Protein AF-0000000084444119 (afdb_homodimer)

Radius of gyration: 28.01 Å; Cα contacts (8 Å, |Δi|>4): 918; chains: 2; bounding box: 77×83×64 Å

Foldseek 3Di:
DPDPQDVPVPPPPPCPVDPVVVVVVVVVVVVVVVLLVQLQVLLQLAAWEWEAAPQKIWIWGQPVPPGTDTDDIDRLQDDLLVLLVVLLCLLVVVVVCLVVVNDDLVVLVVSLVVLVVVLVVLVVDDPQLSVLSNQSSVLSNVLSVVCNPDPDNVPPVVSNVVSSVVSCVRNVVSNVSSVVVSLVSSLVSVVVVVVCCCVVVVDDLVNYAYEYEDADVCPVCNPSQVNVQCVQCVDVVCVPPDCELPRYDYDHDDPVCSVVDDCRVPPPSRVVSSSSSQLVVCCVPPVGSCCVVDDVCVVVPPVVVCVVDPDDPPPDPPPPPDD/DPDDADVPVPPPPPCPVDPVVVVVVVVVVVVVVVLLVQLQVLLQLAAWEWEAAPQKIWIWGQPVPPGTDTDDIDGLQDDLLVLLVVLLCLLVVVVVCLVVVNDDLVVLVVSLVVLVVVLVVLVVDDPQLSVLSNQSSVLSNVLSVQCNPDPDNVPPVVSNVVSSVVSCVRNVVSNVSSVVVSLVSSLVSVVVVVVCCCVVVVDDLVNYAYEYEDADVCQVCNPVQVNVQCVQCVDVVCVPPDCELPRYDYDHDDPVCSVVDDCRVPPPSRVVSSSSSQLVVCCVPPVGSCCVVDDVCVVVPPVVVCVVDPPDPPPDPPPPPDD

Solvent-accessible surface area (backbone atoms only — not comparable to full-atom values): 34559 Å² total; per-residue (Å²): 96,68,80,60,69,34,76,55,74,76,63,75,62,70,72,58,80,45,69,39,54,53,37,42,48,55,52,45,53,48,32,54,53,32,45,52,52,19,10,59,52,44,41,72,73,43,46,35,39,38,39,37,48,91,49,25,41,32,36,29,38,47,60,84,78,81,42,71,41,76,76,46,77,44,78,34,63,46,67,67,36,52,51,44,30,41,61,60,38,52,66,53,34,57,53,21,24,55,70,46,64,60,62,42,70,65,55,45,48,52,51,46,53,49,48,52,54,34,61,73,34,43,78,77,46,58,77,92,51,30,64,39,53,49,48,45,53,50,50,48,48,50,48,47,53,57,54,63,68,44,88,50,77,86,73,38,59,67,60,51,50,51,51,49,50,53,44,43,67,70,33,45,65,40,42,52,50,46,41,42,51,31,45,48,50,38,51,50,40,45,47,54,54,52,51,48,48,37,63,75,66,62,62,51,70,92,26,33,37,36,42,34,52,42,34,72,33,33,57,50,52,27,48,72,56,55,46,54,52,47,63,48,48,52,36,74,91,32,62,86,46,74,45,75,77,68,38,37,37,81,44,45,36,54,31,74,54,60,71,69,58,52,56,63,63,52,47,45,63,41,46,45,11,42,53,47,30,42,26,54,50,20,31,66,71,69,70,32,44,62,50,47,60,20,24,72,52,28,82,52,35,61,63,53,42,43,68,76,56,53,73,62,74,68,73,69,75,73,76,75,75,81,122,95,67,81,61,67,34,73,54,74,77,62,76,64,69,71,60,80,45,67,39,56,53,38,42,46,56,52,44,52,49,29,54,54,30,45,54,51,19,10,59,52,45,40,71,72,42,45,36,38,38,38,36,48,91,49,24,41,32,37,29,37,47,61,85,80,81,40,70,42,79,77,46,76,45,79,34,61,44,67,66,36,52,51,43,33,41,60,61,39,50,67,54,34,57,51,20,24,54,70,46,66,59,62,42,69,66,56,46,50,51,51,46,52,47,49,52,54,33,62,72,35,44,78,79,46,58,78,91,52,31,63,42,54,49,48,44,53,52,49,49,46,52,48,46,54,57,54,62,67,43,89,50,74,86,73,40,58,67,61,51,50,50,51,49,51,52,44,44,66,70,32,46,65,39,44,52,49,44,42,42,52,31,46,49,51,38,52,50,42,44,48,52,54,51,50,48,48,38,63,76,66,62,61,53,70,91,27,33,37,37,42,34,50,42,36,70,34,35,58,49,51,27,49,71,56,54,46,53,53,46,62,48,47,50,36,74,90,34,62,85,48,74,44,75,78,66,38,39,37,81,45,45,36,54,30,75,55,59,70,69,58,51,57,62,63,53,47,45,62,40,45,46,11,43,53,46,30,41,25,52,50,20,32,66,72,70,69,34,44,65,50,48,58,20,23,72,51,28,82,51,35,61,67,52,42,45,68,76,56,55,73,63,71,68,74,69,75,75,75,75,73,82,122

Organism: Legionella spiritensis (NCBI:txid452)

Nearest PDB structures (foldseek):
  4nqi-assembly1_A  TM=1.966E-01  e=1.474E+00  Dictyostelium discoideum
  3zx6-assembly1_B  TM=2.375E-01  e=6.321E+00  Archaeoglobus fulgidus DSM 4304
  4nqi-assembly1_A  TM=1.965E-01  e=9.024E-01  Dictyostelium discoideum
  3zx6-assembly1_B  TM=2.376E-01  e=7.831E+00  Archaeoglobus fulgidus DSM 4304
  3ja6-assembly1_I  TM=1.643E-01  e=5.751E+00  Escherichia coli

Secondary structure (DSSP, 8-state):
----SS------------HHHHHHHHHHHHHHHHHHHHHHHTTTT--EEEEEETTEEEEEEE-SSS-EEEEEEEE-S-HHHHHHHHHHHHHHHHHHHHHTT---HHHHHHHHHHHHHHHHHGGGS-HHHHHHHHHHHHHHHHHHHHHHT-S-TTT-HHHHHHHHHHHHHHHHHHHHHHHHHHHHHHHHHHHHHHHHHHHHHT--GGGEEEEEEE-SGGGTT-HHHHHHHHHHHTSGGGTTS--BTTTEEEEE--HHHHHT--IIIIIIIIIIHHHHHHHHHHHHHHS-TTGGGS-TTGGGHHHHHHHHS--------------/----SS------------HHHHHHHHHHHHHHHHHHHHHHHTTTT--EEEEEETTEEEEEEE-SSS-EEEEEEEE-S-HHHHHHHHHHHHHHHHHHHHHTT---HHHHHHHHHHHHHHHHHGGGS-HHHHHHHHHHHHHHHHHHHHHHT-S-TTT-HHHHHHHHHHHHHHHHHHHHHHHHHHHHHHHHHHHHHHHHHHHHHT--GGGEEEEEEE-SGGGTT-HHHHHHHHHHHTSGGGTTS--BTTTEEEEE--HHHHHT--IIIIIIIIIIHHHHHHHHHHHHHHS-TTGGGS-TTGGGHHHHHHHHS--------------

Structure (mmCIF, N/CA/C/O backbone):
data_AF-0000000084444119-model_v1
#
loop_
_entity.id
_entity.type
_entity.pdbx_description
1 polymer 'Uncharacterized protein'
#
loop_
_atom_site.group_PDB
_atom_site.id
_atom_site.type_symbol
_atom_site.label_atom_id
_atom_site.label_alt_id
_atom_site.label_comp_id
_atom_site.label_asym_id
_atom_site.label_entity_id
_atom_site.label_seq_id
_atom_site.pdbx_PDB_ins_code
_atom_site.Cartn_x
_atom_site.Cartn_y
_atom_site.Cartn_z
_atom_site.occupancy
_atom_site.B_iso_or_equiv
_atom_site.auth_seq_id
_atom_site.auth_comp_id
_atom_site.auth_asym_id
_atom_site.auth_atom_id
_atom_site.pdbx_PDB_model_num
ATOM 1 N N . MET A 1 1 ? 7.691 -16.875 -6.797 1 28.58 1 MET A N 1
ATOM 2 C CA . MET A 1 1 ? 7.977 -15.766 -7.695 1 28.58 1 MET A CA 1
ATOM 3 C C . MET A 1 1 ? 6.754 -15.414 -8.531 1 28.58 1 MET A C 1
ATOM 5 O O . MET A 1 1 ? 6.664 -15.805 -9.703 1 28.58 1 MET A O 1
ATOM 9 N N . LEU A 1 2 ? 5.648 -15.68 -8.023 1 35.25 2 LEU A N 1
ATOM 10 C CA . LEU A 1 2 ? 4.445 -15.484 -8.82 1 35.25 2 LEU A CA 1
ATOM 11 C C . LEU A 1 2 ? 4.352 -14.047 -9.32 1 35.25 2 LEU A C 1
ATOM 13 O O . LEU A 1 2 ? 4.961 -13.141 -8.742 1 35.25 2 LEU A O 1
ATOM 17 N N . PRO A 1 3 ? 3.734 -13.961 -10.555 1 33.75 3 PRO A N 1
ATOM 18 C CA . PRO A 1 3 ? 3.699 -12.672 -11.242 1 33.75 3 PRO A CA 1
ATOM 19 C C . PRO A 1 3 ? 3.268 -11.523 -10.328 1 33.75 3 PRO A C 1
ATOM 21 O O . PRO A 1 3 ? 2.359 -11.695 -9.508 1 33.75 3 PRO A O 1
ATOM 24 N N . ASN A 1 4 ? 4.125 -10.898 -9.852 1 33.78 4 ASN A N 1
ATOM 25 C CA . ASN A 1 4 ? 3.783 -9.547 -9.414 1 33.78 4 ASN A CA 1
ATOM 26 C C . ASN A 1 4 ? 2.715 -8.93 -10.305 1 33.78 4 ASN A C 1
ATOM 28 O O . ASN A 1 4 ? 2.693 -9.172 -11.516 1 33.78 4 ASN A O 1
ATOM 32 N N . GLY A 1 5 ? 1.645 -8.656 -9.883 1 34.12 5 GLY A N 1
ATOM 33 C CA . GLY A 1 5 ? 0.514 -8.109 -10.617 1 34.12 5 GLY A CA 1
ATOM 34 C C . GLY A 1 5 ? 0.922 -7.367 -11.875 1 34.12 5 GLY A C 1
ATOM 35 O O . GLY A 1 5 ? 0.07 -6.973 -12.672 1 34.12 5 GLY A O 1
ATOM 36 N N . GLY A 1 6 ? 1.711 -6.41 -11.758 1 33.69 6 GLY A N 1
ATOM 37 C CA . GLY A 1 6 ? 1.729 -5.582 -12.953 1 33.69 6 GLY A CA 1
ATOM 38 C C . GLY A 1 6 ? 2.291 -6.297 -14.164 1 33.69 6 GLY A C 1
ATOM 39 O O . GLY A 1 6 ? 3.281 -7.023 -14.055 1 33.69 6 GLY A O 1
ATOM 40 N N . ILE A 1 7 ? 1.44 -6.812 -15.023 1 34.47 7 ILE A N 1
ATOM 41 C CA . ILE A 1 7 ? 1.854 -7.109 -16.391 1 34.47 7 ILE A CA 1
ATOM 42 C C . ILE A 1 7 ? 2.969 -6.152 -16.812 1 34.47 7 ILE A C 1
ATOM 44 O O . ILE A 1 7 ? 2.705 -5 -17.172 1 34.47 7 ILE A O 1
ATOM 48 N N . PHE A 1 8 ? 3.916 -5.961 -16.031 1 34.19 8 PHE A N 1
ATOM 49 C CA . PHE A 1 8 ? 5.012 -5.227 -16.656 1 34.19 8 PHE A CA 1
ATOM 50 C C . PHE A 1 8 ? 5.355 -5.824 -18.016 1 34.19 8 PHE A C 1
ATOM 52 O O . PHE A 1 8 ? 5.535 -7.035 -18.141 1 34.19 8 PHE A O 1
ATOM 59 N N . SER A 1 9 ? 4.773 -5.262 -18.984 1 33.09 9 SER A N 1
ATOM 60 C CA . SER A 1 9 ? 5.402 -5.535 -20.266 1 33.09 9 SER A CA 1
ATOM 61 C C . SER A 1 9 ? 6.906 -5.723 -20.125 1 33.09 9 SER A C 1
ATOM 63 O O . SER A 1 9 ? 7.602 -4.84 -19.609 1 33.09 9 SER A O 1
ATOM 65 N N . GLU A 1 10 ? 7.312 -6.801 -19.672 1 35.69 10 GLU A N 1
ATOM 66 C CA . GLU A 1 10 ? 8.711 -7.125 -19.953 1 35.69 10 GLU A CA 1
ATOM 67 C C . GLU A 1 10 ? 9.164 -6.496 -21.266 1 35.69 10 GLU A C 1
ATOM 69 O O . GLU A 1 10 ? 9.023 -7.105 -22.328 1 35.69 10 GLU A O 1
ATOM 74 N N . ALA A 1 11 ? 8.836 -5.293 -21.562 1 32.94 11 ALA A N 1
ATOM 75 C CA . ALA A 1 11 ? 9.391 -4.719 -22.781 1 32.94 11 ALA A CA 1
ATOM 76 C C . ALA A 1 11 ? 10.812 -5.223 -23.031 1 32.94 11 ALA A C 1
ATOM 78 O O . ALA A 1 11 ? 11.109 -5.73 -24.109 1 32.94 11 ALA A O 1
ATOM 79 N N . GLN A 1 12 ? 11.727 -4.238 -22.469 1 35 12 GLN A N 1
ATOM 80 C CA . GLN A 1 12 ? 13.016 -4.133 -23.125 1 35 12 GLN A CA 1
ATOM 81 C C . GLN A 1 12 ? 13.938 -5.277 -22.719 1 35 12 GLN A C 1
ATOM 83 O O . GLN A 1 12 ? 14.984 -5.059 -22.109 1 35 12 GLN A O 1
ATOM 88 N N . HIS A 1 13 ? 13.422 -6.176 -21.875 1 36.34 13 HIS A N 1
ATOM 89 C CA . HIS A 1 13 ? 14.609 -7.02 -21.781 1 36.34 13 HIS A CA 1
ATOM 90 C C . HIS A 1 13 ? 15.234 -7.258 -23.141 1 36.34 13 HIS A C 1
ATOM 92 O O . HIS A 1 13 ? 14.539 -7.664 -24.078 1 36.34 13 HIS A O 1
ATOM 98 N N . GLU A 1 14 ? 16.219 -6.543 -23.297 1 38.03 14 GLU A N 1
ATOM 99 C CA . GLU A 1 14 ? 17.109 -6.945 -24.375 1 38.03 14 GLU A CA 1
ATOM 100 C C . GLU A 1 14 ? 17.047 -8.453 -24.609 1 38.03 14 GLU A C 1
ATOM 102 O O . GLU A 1 14 ? 17.109 -9.234 -23.656 1 38.03 14 GLU A O 1
ATOM 107 N N . LYS A 1 15 ? 16.469 -8.906 -25.625 1 44.38 15 LYS A N 1
ATOM 108 C CA . LYS A 1 15 ? 16.469 -10.211 -26.297 1 44.38 15 LYS A CA 1
ATOM 109 C C . LYS A 1 15 ? 17.719 -11 -25.953 1 44.38 15 LYS A C 1
ATOM 111 O O . LYS A 1 15 ? 18.781 -10.773 -26.531 1 44.38 15 LYS A O 1
ATOM 116 N N . SER A 1 16 ? 17.844 -10.969 -24.516 1 50.06 16 SER A N 1
ATOM 117 C CA . SER A 1 16 ? 18.938 -11.938 -24.531 1 50.06 16 SER A CA 1
ATOM 118 C C . SER A 1 16 ? 18.625 -13.109 -25.438 1 50.06 16 SER A C 1
ATOM 120 O O . SER A 1 16 ? 17.516 -13.641 -25.422 1 50.06 16 SER A O 1
ATOM 122 N N . THR A 1 17 ? 19.125 -13.148 -26.438 1 61.44 17 THR A N 1
ATOM 123 C CA . THR A 1 17 ? 19.203 -13.922 -27.672 1 61.44 17 THR A CA 1
ATOM 124 C C . THR A 1 17 ? 19.375 -15.406 -27.375 1 61.44 17 THR A C 1
ATOM 126 O O . THR A 1 17 ? 19.516 -16.219 -28.281 1 61.44 17 THR A O 1
ATOM 129 N N . SER A 1 18 ? 19.141 -15.742 -25.906 1 80 18 SER A N 1
ATOM 130 C CA . SER A 1 18 ? 19.391 -17.172 -25.797 1 80 18 SER A CA 1
ATOM 131 C C . SER A 1 18 ? 18.125 -17.984 -26.078 1 80 18 SER A C 1
ATOM 133 O O . SER A 1 18 ? 17.016 -17.469 -25.938 1 80 18 SER A O 1
ATOM 135 N N . VAL A 1 19 ? 18.328 -19.109 -26.484 1 85.69 19 VAL A N 1
ATOM 136 C CA . VAL A 1 19 ? 17.266 -20.047 -26.828 1 85.69 19 VAL A CA 1
ATOM 137 C C . VAL A 1 19 ? 16.391 -20.297 -25.594 1 85.69 19 VAL A C 1
ATOM 139 O O . VAL A 1 19 ? 15.156 -20.344 -25.703 1 85.69 19 VAL A O 1
ATOM 142 N N . LEU A 1 20 ? 16.938 -20.359 -24.484 1 88.19 20 LEU A N 1
ATOM 143 C CA . LEU A 1 20 ? 16.172 -20.594 -23.266 1 88.19 20 LEU A CA 1
ATOM 144 C C . LEU A 1 20 ? 15.273 -19.422 -22.938 1 88.19 20 LEU A C 1
ATOM 146 O O . LEU A 1 20 ? 14.086 -19.594 -22.656 1 88.19 20 LEU A O 1
ATOM 150 N N . SER A 1 21 ? 15.836 -18.219 -23 1 88.44 21 SER A N 1
ATOM 151 C CA . SER A 1 21 ? 15.055 -17.031 -22.703 1 88.44 21 SER A CA 1
ATOM 152 C C . SER A 1 21 ? 13.859 -16.891 -23.625 1 88.44 21 SER A C 1
ATOM 154 O O . SER A 1 21 ? 12.758 -16.547 -23.188 1 88.44 21 SER A O 1
ATOM 156 N N . SER A 1 22 ? 14.078 -17.234 -24.828 1 88.5 22 SER A N 1
ATOM 157 C CA . SER A 1 22 ? 12.977 -17.156 -25.797 1 88.5 22 SER A CA 1
ATOM 158 C C . SER A 1 22 ? 11.906 -18.203 -25.484 1 88.5 22 SER A C 1
ATOM 160 O O . SER A 1 22 ? 10.711 -17.906 -25.578 1 88.5 22 SER A O 1
ATOM 162 N N . SER A 1 23 ? 12.359 -19.391 -25.172 1 91.12 23 SER A N 1
ATOM 163 C CA . SER A 1 23 ? 11.414 -20.453 -24.844 1 91.12 23 SER A CA 1
ATOM 164 C C . SER A 1 23 ? 10.625 -20.125 -23.578 1 91.12 23 SER A C 1
ATOM 166 O O . SER A 1 23 ? 9.414 -20.344 -23.531 1 91.12 23 SER A O 1
ATOM 168 N N . LEU A 1 24 ? 11.305 -19.547 -22.688 1 91.88 24 LEU A N 1
ATOM 169 C CA . LEU A 1 24 ? 10.648 -19.219 -21.422 1 91.88 24 LEU A CA 1
ATOM 170 C C . LEU A 1 24 ? 9.758 -17.984 -21.594 1 91.88 24 LEU A C 1
ATOM 172 O O . LEU A 1 24 ? 8.766 -17.844 -20.859 1 91.88 24 LEU A O 1
ATOM 176 N N . PHE A 1 25 ? 10.102 -17.125 -22.5 1 88.06 25 PHE A N 1
ATOM 177 C CA . PHE A 1 25 ? 9.234 -15.992 -22.797 1 88.06 25 PHE A CA 1
ATOM 178 C C . PHE A 1 25 ? 7.863 -16.469 -23.266 1 88.06 25 PHE A C 1
ATOM 180 O O . PHE A 1 25 ? 6.84 -15.938 -22.828 1 88.06 25 PHE A O 1
ATOM 187 N N . SER A 1 26 ? 7.883 -17.453 -24.094 1 90.5 26 SER A N 1
ATOM 188 C CA . SER A 1 26 ? 6.633 -18.016 -24.609 1 90.5 26 SER A CA 1
ATOM 189 C C . SER A 1 26 ? 5.801 -18.609 -23.469 1 90.5 26 SER A C 1
ATOM 191 O O . SER A 1 26 ? 4.582 -18.453 -23.438 1 90.5 26 SER A O 1
ATOM 193 N N . VAL A 1 27 ? 6.406 -19.266 -22.594 1 91.94 27 VAL A N 1
ATOM 194 C CA . VAL A 1 27 ? 5.738 -19.891 -21.453 1 91.94 27 VAL A CA 1
ATOM 195 C C . VAL A 1 27 ? 5.18 -18.797 -20.547 1 91.94 27 VAL A C 1
ATOM 197 O O . VAL A 1 27 ? 4.043 -18.891 -20.078 1 91.94 27 VAL A O 1
ATOM 200 N N . ASN A 1 28 ? 5.93 -17.781 -20.344 1 89.56 28 ASN A N 1
ATOM 201 C CA . ASN A 1 28 ? 5.492 -16.688 -19.484 1 89.56 28 ASN A CA 1
ATOM 202 C C . ASN A 1 28 ? 4.305 -15.945 -20.078 1 89.56 28 ASN A C 1
ATOM 204 O O . ASN A 1 28 ? 3.396 -15.531 -19.359 1 89.56 28 ASN A O 1
ATOM 208 N N . ASP A 1 29 ? 4.379 -15.789 -21.359 1 90.69 29 ASP A N 1
ATOM 209 C CA . ASP A 1 29 ? 3.252 -15.164 -22.031 1 90.69 29 ASP A CA 1
ATOM 210 C C . ASP A 1 29 ? 1.975 -15.977 -21.844 1 90.69 29 ASP A C 1
ATOM 212 O O . ASP A 1 29 ? 0.902 -15.414 -21.625 1 90.69 29 ASP A O 1
ATOM 216 N N . GLN A 1 30 ? 2.088 -17.219 -21.984 1 90.88 30 GLN A N 1
ATOM 217 C CA . GLN A 1 30 ? 0.953 -18.109 -21.75 1 90.88 30 GLN A CA 1
ATOM 218 C C . GLN A 1 30 ? 0.466 -18.016 -20.312 1 90.88 30 GLN A C 1
ATOM 220 O O . GLN A 1 30 ? -0.74 -18.016 -20.062 1 90.88 30 GLN A O 1
ATOM 225 N N . PHE A 1 31 ? 1.348 -17.984 -19.422 1 91.5 31 PHE A N 1
ATOM 226 C CA . PHE A 1 31 ? 1.008 -17.828 -18.016 1 91.5 31 PHE A CA 1
ATOM 227 C C . PHE A 1 31 ? 0.151 -16.578 -17.797 1 91.5 31 PHE A C 1
ATOM 229 O O . PHE A 1 31 ? -0.91 -16.656 -17.172 1 91.5 31 PHE A O 1
ATOM 236 N N . LEU A 1 32 ? 0.629 -15.508 -18.297 1 90.06 32 LEU A N 1
ATOM 237 C CA . LEU A 1 32 ? -0.067 -14.242 -18.109 1 90.06 32 LEU A CA 1
ATOM 238 C C . LEU A 1 32 ? -1.478 -14.305 -18.688 1 90.06 32 LEU A C 1
ATOM 240 O O . LEU A 1 32 ? -2.432 -13.852 -18.047 1 90.06 32 LEU A O 1
ATOM 244 N N . LYS A 1 33 ? -1.598 -14.883 -19.797 1 90.31 33 LYS A N 1
ATOM 245 C CA . LYS A 1 33 ? -2.898 -15.008 -20.453 1 90.31 33 LYS A CA 1
ATOM 246 C C . LYS A 1 33 ? -3.832 -15.906 -19.656 1 90.31 33 LYS A C 1
ATOM 248 O O . LYS A 1 33 ? -4.988 -15.562 -19.406 1 90.31 33 LYS A O 1
ATOM 253 N N . GLU A 1 34 ? -3.346 -17.031 -19.266 1 91.12 34 GLU A N 1
ATOM 254 C CA . GLU A 1 34 ? -4.148 -17.984 -18.5 1 91.12 34 GLU A CA 1
ATOM 255 C C . GLU A 1 34 ? -4.539 -17.406 -17.141 1 91.12 34 GLU A C 1
ATOM 257 O O . GLU A 1 34 ? -5.66 -17.625 -16.672 1 91.12 34 GLU A O 1
ATOM 262 N N . HIS A 1 35 ? -3.576 -16.75 -16.578 1 92 35 HIS A N 1
ATOM 263 C CA . HIS A 1 35 ? -3.834 -16.188 -15.258 1 92 35 HIS A CA 1
ATOM 264 C C . HIS A 1 35 ? -4.91 -15.109 -15.312 1 92 35 HIS A C 1
ATOM 266 O O . HIS A 1 35 ? -5.766 -15.031 -14.43 1 92 35 HIS A O 1
ATOM 272 N N . GLN A 1 36 ? -4.859 -14.328 -16.297 1 89.94 36 GLN A N 1
ATOM 273 C CA . GLN A 1 36 ? -5.883 -13.305 -16.5 1 89.94 36 GLN A CA 1
ATOM 274 C C . GLN A 1 36 ? -7.258 -13.938 -16.688 1 89.94 36 GLN A C 1
ATOM 276 O O . GLN A 1 36 ? -8.242 -13.484 -16.094 1 89.94 36 GLN A O 1
ATOM 281 N N . SER A 1 37 ? -7.309 -14.93 -17.469 1 91.06 37 SER A N 1
ATOM 282 C CA . SER A 1 37 ? -8.57 -15.617 -17.719 1 91.06 37 SER A CA 1
ATOM 283 C C . SER A 1 37 ? -9.109 -16.266 -16.438 1 91.06 37 SER A C 1
ATOM 285 O O . SER A 1 37 ? -10.297 -16.156 -16.125 1 91.06 37 SER A O 1
ATOM 287 N N . ALA A 1 38 ? -8.266 -16.875 -15.758 1 93.19 38 ALA A N 1
ATOM 288 C CA . ALA A 1 38 ? -8.648 -17.516 -14.5 1 93.19 38 ALA A CA 1
ATOM 289 C C . ALA A 1 38 ? -9.109 -16.484 -13.477 1 93.19 38 ALA A C 1
ATOM 291 O O . ALA A 1 38 ? -10.023 -16.75 -12.688 1 93.19 38 ALA A O 1
ATOM 292 N N . SER A 1 39 ? -8.469 -15.352 -13.477 1 93.19 39 SER A N 1
ATOM 293 C CA . SER A 1 39 ? -8.82 -14.297 -12.539 1 93.19 39 SER A CA 1
ATOM 294 C C . SER A 1 39 ? -10.258 -13.82 -12.75 1 93.19 39 SER A C 1
ATOM 296 O O . SER A 1 39 ? -10.969 -13.555 -11.781 1 93.19 39 SER A O 1
ATOM 298 N N . ALA A 1 40 ? -10.633 -13.75 -13.938 1 88.88 40 ALA A N 1
ATOM 299 C CA . ALA A 1 40 ? -12 -13.336 -14.227 1 88.88 40 ALA A CA 1
ATOM 300 C C . ALA A 1 40 ? -13.008 -14.336 -13.664 1 88.88 40 ALA A C 1
ATOM 302 O O . ALA A 1 40 ? -14.047 -13.945 -13.125 1 88.88 40 ALA A O 1
ATOM 303 N N . THR A 1 41 ? -12.688 -15.586 -13.664 1 90.69 41 THR A N 1
ATOM 304 C CA . THR A 1 41 ? -13.578 -16.641 -13.188 1 90.69 41 THR A CA 1
ATOM 305 C C . THR A 1 41 ? -13.602 -16.688 -11.664 1 90.69 41 THR A C 1
ATOM 307 O O . THR A 1 41 ? -14.586 -17.125 -11.062 1 90.69 41 THR A O 1
ATOM 310 N N . ALA A 1 42 ? -12.539 -16.156 -11.125 1 93 42 ALA A N 1
ATOM 311 C CA . ALA A 1 42 ? -12.383 -16.234 -9.672 1 93 42 ALA A CA 1
ATOM 312 C C . ALA A 1 42 ? -13.375 -15.305 -8.969 1 93 42 ALA A C 1
ATOM 314 O O . ALA A 1 42 ? -13.602 -15.43 -7.762 1 93 42 ALA A O 1
ATOM 315 N N . LEU A 1 43 ? -14.047 -14.414 -9.672 1 94.5 43 LEU A N 1
ATOM 316 C CA . LEU A 1 43 ? -15.008 -13.477 -9.109 1 94.5 43 LEU A CA 1
ATOM 317 C C . LEU A 1 43 ? -16.391 -14.117 -8.992 1 94.5 43 LEU A C 1
ATOM 319 O O . LEU A 1 43 ? -17.297 -13.547 -8.367 1 94.5 43 LEU A O 1
ATOM 323 N N . GLN A 1 44 ? -16.594 -15.297 -9.539 1 91.12 44 GLN A N 1
ATOM 324 C CA . GLN A 1 44 ? -17.906 -15.906 -9.633 1 91.12 44 GLN A CA 1
ATOM 325 C C . GLN A 1 44 ? -18.531 -16.109 -8.258 1 91.12 44 GLN A C 1
ATOM 327 O O . GLN A 1 44 ? -19.734 -15.984 -8.086 1 91.12 44 GLN A O 1
ATOM 332 N N . GLY A 1 45 ? -17.766 -16.328 -7.262 1 91.06 45 GLY A N 1
ATOM 333 C CA . GLY A 1 45 ? -18.297 -16.547 -5.926 1 91.06 45 GLY A CA 1
ATOM 334 C C . GLY A 1 45 ? -18.516 -15.258 -5.148 1 91.06 45 GLY A C 1
ATOM 335 O O . GLY A 1 45 ? -19.016 -15.281 -4.023 1 91.06 45 GLY A O 1
ATOM 336 N N . ILE A 1 46 ? -18.219 -14.133 -5.734 1 96.88 46 ILE A N 1
ATOM 337 C CA . ILE A 1 46 ? -18.375 -12.828 -5.102 1 96.88 46 ILE A CA 1
ATOM 338 C C . ILE A 1 46 ? -19.625 -12.133 -5.656 1 96.88 46 ILE A C 1
ATOM 340 O O . ILE A 1 46 ? -19.688 -11.836 -6.855 1 96.88 46 ILE A O 1
ATOM 344 N N . MET A 1 47 ? -20.531 -11.828 -4.797 1 97.75 47 MET A N 1
ATOM 345 C CA . MET A 1 47 ? -21.812 -11.289 -5.246 1 97.75 47 MET A CA 1
ATOM 346 C C . MET A 1 47 ? -21.844 -9.773 -5.094 1 97.75 47 MET A C 1
ATOM 348 O O . MET A 1 47 ? -22.516 -9.086 -5.867 1 97.75 47 MET A O 1
ATOM 352 N N . THR A 1 48 ? -21.156 -9.289 -4.102 1 98.5 48 THR A N 1
ATOM 353 C CA . THR A 1 48 ? -21.156 -7.852 -3.859 1 98.5 48 THR A CA 1
ATOM 354 C C . THR A 1 48 ? -19.766 -7.359 -3.51 1 98.5 48 THR A C 1
ATOM 356 O O . THR A 1 48 ? -18.938 -8.117 -2.986 1 98.5 48 THR A O 1
ATOM 359 N N . VAL A 1 49 ? -19.484 -6.152 -3.832 1 98.88 49 VAL A N 1
ATOM 360 C CA . VAL A 1 49 ? -18.25 -5.457 -3.469 1 98.88 49 VAL A CA 1
ATOM 361 C C . VAL A 1 49 ? -18.578 -4.051 -2.975 1 98.88 49 VAL A C 1
ATOM 363 O O . VAL A 1 49 ? -19.281 -3.295 -3.65 1 98.88 49 VAL A O 1
ATOM 366 N N . MET A 1 50 ? -18.156 -3.705 -1.781 1 98.88 50 MET A N 1
ATOM 367 C CA . MET A 1 50 ? -18.203 -2.33 -1.288 1 98.88 50 MET A CA 1
ATOM 368 C C . MET A 1 50 ? -16.875 -1.627 -1.508 1 98.88 50 MET A C 1
ATOM 370 O O . MET A 1 50 ? -15.812 -2.166 -1.168 1 98.88 50 MET A O 1
ATOM 374 N N . VAL A 1 51 ? -16.938 -0.463 -2.086 1 98.88 51 VAL A N 1
ATOM 375 C CA . VAL A 1 51 ? -15.703 0.27 -2.367 1 98.88 51 VAL A CA 1
ATOM 376 C C . VAL A 1 51 ? -15.758 1.64 -1.694 1 98.88 51 VAL A C 1
ATOM 378 O O . VAL A 1 51 ? -16.672 2.426 -1.939 1 98.88 51 VAL A O 1
ATOM 381 N N . PHE A 1 52 ? -14.836 1.877 -0.809 1 98.75 52 PHE A N 1
ATOM 382 C CA . PHE A 1 52 ? -14.664 3.195 -0.21 1 98.75 52 PHE A CA 1
ATOM 383 C C . PHE A 1 52 ? -13.555 3.965 -0.907 1 98.75 52 PHE A C 1
ATOM 385 O O . PHE A 1 52 ? -12.391 3.541 -0.892 1 98.75 52 PHE A O 1
ATOM 392 N N . HIS A 1 53 ? -13.867 5.035 -1.447 1 96.88 53 HIS A N 1
ATOM 393 C CA . HIS A 1 53 ? -12.945 5.848 -2.24 1 96.88 53 HIS A CA 1
ATOM 394 C C . HIS A 1 53 ? -13.297 7.328 -2.15 1 96.88 53 HIS A C 1
ATOM 396 O O . HIS A 1 53 ? -14.422 7.719 -2.467 1 96.88 53 HIS A O 1
ATOM 402 N N . GLY A 1 54 ? -12.398 8.125 -1.662 1 92.12 54 GLY A N 1
ATOM 403 C CA . GLY A 1 54 ? -12.555 9.57 -1.668 1 92.12 54 GLY A CA 1
ATOM 404 C C . GLY A 1 54 ? -13.68 10.047 -0.763 1 92.12 54 GLY A C 1
ATOM 405 O O . GLY A 1 54 ? -14.43 10.961 -1.122 1 92.12 54 GLY A O 1
ATOM 406 N N . GLY A 1 55 ? -13.945 9.344 0.243 1 95.81 55 GLY A N 1
ATOM 407 C CA . GLY A 1 55 ? -14.992 9.758 1.165 1 95.81 55 GLY A CA 1
ATOM 408 C C . GLY A 1 55 ? -16.359 9.234 0.788 1 95.81 55 GLY A C 1
ATOM 409 O O . GLY A 1 55 ? -17.359 9.562 1.433 1 95.81 55 GLY A O 1
ATOM 410 N N . ASN A 1 56 ? -16.359 8.438 -0.226 1 97.56 56 ASN A N 1
ATOM 411 C CA . ASN A 1 56 ? -17.625 7.867 -0.701 1 97.56 56 ASN A CA 1
ATOM 412 C C . ASN A 1 56 ? -17.609 6.344 -0.624 1 97.56 56 ASN A C 1
ATOM 414 O O . ASN A 1 56 ? -16.547 5.723 -0.724 1 97.56 56 ASN A O 1
ATOM 418 N N . LEU A 1 57 ? -18.797 5.793 -0.416 1 98.62 57 LEU A N 1
ATOM 419 C CA . LEU A 1 57 ? -19 4.348 -0.441 1 98.62 57 LEU A CA 1
ATOM 420 C C . LEU A 1 57 ? -19.906 3.943 -1.598 1 98.62 57 LEU A C 1
ATOM 422 O O . LEU A 1 57 ? -20.938 4.57 -1.826 1 98.62 57 LEU A O 1
ATOM 426 N N . SER A 1 58 ? -19.484 3 -2.375 1 98.75 58 SER A N 1
ATOM 427 C CA . SER A 1 58 ? -20.312 2.443 -3.438 1 98.75 58 SER A CA 1
ATOM 428 C C . SER A 1 58 ? -20.531 0.946 -3.242 1 98.75 58 SER A C 1
ATOM 430 O O . SER A 1 58 ? -19.656 0.249 -2.721 1 98.75 58 SER A O 1
ATOM 432 N N . LEU A 1 59 ? -21.672 0.508 -3.629 1 98.81 59 LEU A N 1
ATOM 433 C CA . LEU A 1 59 ? -22.016 -0.906 -3.623 1 98.81 59 LEU A CA 1
ATOM 434 C C . LEU A 1 59 ? -22.109 -1.45 -5.047 1 98.81 59 LEU A C 1
ATOM 436 O O . LEU A 1 59 ? -22.844 -0.91 -5.879 1 98.81 59 LEU A O 1
ATOM 440 N N . TRP A 1 60 ? -21.391 -2.445 -5.301 1 98.69 60 TRP A N 1
ATOM 441 C CA . TRP A 1 60 ? -21.359 -3.102 -6.605 1 98.69 60 TRP A CA 1
ATOM 442 C C . TRP A 1 60 ? -21.938 -4.512 -6.516 1 98.69 60 TRP A C 1
ATOM 444 O O . TRP A 1 60 ? -21.578 -5.273 -5.609 1 98.69 60 TRP A O 1
ATOM 454 N N . VAL A 1 61 ? -22.812 -4.855 -7.41 1 98.12 61 VAL A N 1
ATOM 455 C CA . VAL A 1 61 ? -23.484 -6.148 -7.402 1 98.12 61 VAL A CA 1
ATOM 456 C C . VAL A 1 61 ? -23.141 -6.926 -8.672 1 98.12 61 VAL A C 1
ATOM 458 O O . VAL A 1 61 ? -23.094 -6.352 -9.766 1 98.12 61 VAL A O 1
ATOM 461 N N . ASN A 1 62 ? -22.797 -8.188 -8.484 1 96.69 62 ASN A N 1
ATOM 462 C CA . ASN A 1 62 ? -22.453 -9.07 -9.602 1 96.69 62 ASN A CA 1
ATOM 463 C C . ASN A 1 62 ? -23.703 -9.539 -10.344 1 96.69 62 ASN A C 1
ATOM 465 O O . ASN A 1 62 ? -24.484 -10.312 -9.805 1 96.69 62 ASN A O 1
ATOM 469 N N . ASP A 1 63 ? -23.969 -9.109 -11.555 1 89.75 63 ASP A N 1
ATOM 470 C CA . ASP A 1 63 ? -25.078 -9.547 -12.391 1 89.75 63 ASP A CA 1
ATOM 471 C C . ASP A 1 63 ? -24.75 -10.836 -13.133 1 89.75 63 ASP A C 1
ATOM 473 O O . ASP A 1 63 ? -25.578 -11.352 -13.891 1 89.75 63 ASP A O 1
ATOM 477 N N . LYS A 1 64 ? -23.828 -11.664 -12.906 1 82.44 64 LYS A N 1
ATOM 478 C CA . LYS A 1 64 ? -23.359 -12.938 -13.453 1 82.44 64 LYS A CA 1
ATOM 479 C C . LYS A 1 64 ? -23.188 -12.852 -14.969 1 82.44 64 LYS A C 1
ATOM 481 O O . LYS A 1 64 ? -22.266 -13.438 -15.523 1 82.44 64 LYS A O 1
ATOM 486 N N . LYS A 1 65 ? -24.031 -12.062 -15.672 1 84.38 65 LYS A N 1
ATOM 487 C CA . LYS A 1 65 ? -23.969 -11.969 -17.125 1 84.38 65 LYS A CA 1
ATOM 488 C C . LYS A 1 65 ? -23.094 -10.789 -17.562 1 84.38 65 LYS A C 1
ATOM 490 O O . LYS A 1 65 ? -22.25 -10.93 -18.438 1 84.38 65 LYS A O 1
ATOM 495 N N . THR A 1 66 ? -23.266 -9.641 -16.953 1 87 66 THR A N 1
ATOM 496 C CA . THR A 1 66 ? -22.641 -8.406 -17.406 1 87 66 THR A CA 1
ATOM 497 C C . THR A 1 66 ? -21.531 -7.973 -16.453 1 87 66 THR A C 1
ATOM 499 O O . THR A 1 66 ? -20.859 -6.965 -16.688 1 87 66 THR A O 1
ATOM 502 N N . GLY A 1 67 ? -21.312 -8.719 -15.438 1 92.75 67 GLY A N 1
ATOM 503 C CA . GLY A 1 67 ? -20.297 -8.352 -14.469 1 92.75 67 GLY A CA 1
ATOM 504 C C . GLY A 1 67 ? -20.812 -7.438 -13.375 1 92.75 67 GLY A C 1
ATOM 505 O O . GLY A 1 67 ? -22.031 -7.34 -13.164 1 92.75 67 GLY A O 1
ATOM 506 N N . PHE A 1 68 ? -19.969 -6.789 -12.695 1 97.38 68 PHE A N 1
ATOM 507 C CA . PHE A 1 68 ? -20.344 -5.961 -11.555 1 97.38 68 PHE A CA 1
ATOM 508 C C . PHE A 1 68 ? -20.938 -4.637 -12.023 1 97.38 68 PHE A C 1
ATOM 510 O O . PHE A 1 68 ? -20.422 -4.012 -12.945 1 97.38 68 PHE A O 1
ATOM 517 N N . GLN A 1 69 ? -22.016 -4.246 -11.406 1 97.44 69 GLN A N 1
ATOM 518 C CA . GLN A 1 69 ? -22.656 -2.961 -11.656 1 97.44 69 GLN A CA 1
ATOM 519 C C . GLN A 1 69 ? -22.859 -2.189 -10.359 1 97.44 69 GLN A C 1
ATOM 521 O O . GLN A 1 69 ? -23.188 -2.777 -9.32 1 97.44 69 GLN A O 1
ATOM 526 N N . GLN A 1 70 ? -22.688 -0.937 -10.445 1 97.75 70 GLN A N 1
ATOM 527 C CA . GLN A 1 70 ? -22.922 -0.103 -9.273 1 97.75 70 GLN A CA 1
ATOM 528 C C . GLN A 1 70 ? -24.406 0.002 -8.953 1 97.75 70 GLN A C 1
ATOM 530 O O . GLN A 1 70 ? -25.203 0.406 -9.805 1 97.75 70 GLN A O 1
ATOM 535 N N . ARG A 1 71 ? -24.734 -0.327 -7.762 1 98 71 ARG A N 1
ATOM 536 C CA . ARG A 1 71 ? -26.125 -0.304 -7.324 1 98 71 ARG A CA 1
ATOM 537 C C . ARG A 1 71 ? -26.406 0.913 -6.449 1 98 71 ARG A C 1
ATOM 539 O O . ARG A 1 71 ? -27.484 1.505 -6.527 1 98 71 ARG A O 1
ATOM 546 N N . GLU A 1 72 ? -25.438 1.229 -5.582 1 98.25 72 GLU A N 1
ATOM 547 C CA . GLU A 1 72 ? -25.562 2.355 -4.66 1 98.25 72 GLU A CA 1
ATOM 548 C C . GLU A 1 72 ? -24.297 3.201 -4.641 1 98.25 72 GLU A C 1
ATOM 550 O O . GLU A 1 72 ? -23.219 2.713 -4.973 1 98.25 72 GLU A O 1
ATOM 555 N N . TYR A 1 73 ? -24.516 4.418 -4.324 1 98.19 73 TYR A N 1
ATOM 556 C CA . TYR A 1 73 ? -23.438 5.383 -4.113 1 98.19 73 TYR A CA 1
ATOM 557 C C . TYR A 1 73 ? -23.828 6.414 -3.062 1 98.19 73 TYR A C 1
ATOM 559 O O . TYR A 1 73 ? -24.844 7.098 -3.205 1 98.19 73 TYR A O 1
ATOM 567 N N . GLN A 1 74 ? -23.062 6.461 -2.006 1 98.12 74 GLN A N 1
ATOM 568 C CA . GLN A 1 74 ? -23.375 7.379 -0.915 1 98.12 74 GLN A CA 1
ATOM 569 C C . GLN A 1 74 ? -22.125 8.117 -0.442 1 98.12 74 GLN A C 1
ATOM 571 O O . GLN A 1 74 ? -21.062 7.512 -0.289 1 98.12 74 GLN A O 1
ATOM 576 N N . THR A 1 75 ? -22.281 9.375 -0.221 1 97.25 75 THR A N 1
ATOM 577 C CA . THR A 1 75 ? -21.234 10.156 0.418 1 97.25 75 THR A CA 1
ATOM 578 C C . THR A 1 75 ? -21.188 9.883 1.92 1 97.25 75 THR A C 1
ATOM 580 O O . THR A 1 75 ? -22.219 9.992 2.602 1 97.25 75 THR A O 1
ATOM 583 N N . ILE A 1 76 ? -20.031 9.492 2.377 1 97.44 76 ILE A N 1
ATOM 584 C CA . ILE A 1 76 ? -19.859 9.195 3.795 1 97.44 76 ILE A CA 1
ATOM 585 C C . ILE A 1 76 ? -19.281 10.414 4.512 1 97.44 76 ILE A C 1
ATOM 587 O O . ILE A 1 76 ? -19.812 10.844 5.539 1 97.44 76 ILE A O 1
ATOM 591 N N . SER A 1 77 ? -18.219 10.93 3.93 1 94.19 77 SER A N 1
ATOM 592 C CA . SER A 1 77 ? -17.594 12.117 4.512 1 94.19 77 SER A CA 1
ATOM 593 C C . SER A 1 77 ? -18.453 13.359 4.277 1 94.19 77 SER A C 1
ATOM 595 O O . SER A 1 77 ? -18.344 14 3.234 1 94.19 77 SER A O 1
ATOM 597 N N . GLY A 1 78 ? -19.281 13.719 5.211 1 89.81 78 GLY A N 1
ATOM 598 C CA . GLY A 1 78 ? -20.234 14.812 5.066 1 89.81 78 GLY A CA 1
ATOM 599 C C . GLY A 1 78 ? -19.641 16.172 5.402 1 89.81 78 GLY A C 1
ATOM 600 O O . GLY A 1 78 ? -18.438 16.281 5.691 1 89.81 78 GLY A O 1
ATOM 601 N N . ASP A 1 79 ? -20.422 17.125 5.441 1 89.25 79 ASP A N 1
ATOM 602 C CA . ASP A 1 79 ? -20.031 18.531 5.609 1 89.25 79 ASP A CA 1
ATOM 603 C C . ASP A 1 79 ? -19.375 18.75 6.973 1 89.25 79 ASP A C 1
ATOM 605 O O . ASP A 1 79 ? -18.312 19.375 7.066 1 89.25 79 ASP A O 1
ATOM 609 N N . GLU A 1 80 ? -20.016 18.219 7.918 1 90.94 80 GLU A N 1
ATOM 610 C CA . GLU A 1 80 ? -19.484 18.438 9.258 1 90.94 80 GLU A CA 1
ATOM 611 C C . GLU A 1 80 ? -18.078 17.844 9.398 1 90.94 80 GLU A C 1
ATOM 613 O O . GLU A 1 80 ? -17.203 18.469 10.008 1 90.94 80 GLU A O 1
ATOM 618 N N . TYR A 1 81 ? -17.906 16.641 8.906 1 93 81 TYR A N 1
ATOM 619 C CA . TYR A 1 81 ? -16.578 16.031 8.914 1 93 81 TYR A CA 1
ATOM 620 C C . TYR A 1 81 ? -15.562 16.938 8.242 1 93 81 TYR A C 1
ATOM 622 O O . TYR A 1 81 ? -14.484 17.188 8.789 1 93 81 TYR A O 1
ATOM 630 N N . HIS A 1 82 ? -15.875 17.484 7.113 1 92.38 82 HIS A N 1
ATOM 631 C CA . HIS A 1 82 ? -14.961 18.328 6.355 1 92.38 82 HIS A CA 1
ATOM 632 C C . HIS A 1 82 ? -14.719 19.656 7.07 1 92.38 82 HIS A C 1
ATOM 634 O O . HIS A 1 82 ? -13.609 20.203 7.008 1 92.38 82 HIS A O 1
ATOM 640 N N . GLN A 1 83 ? -15.742 20.141 7.672 1 93.69 83 GLN A N 1
ATOM 641 C CA . GLN A 1 83 ? -15.594 21.375 8.414 1 93.69 83 GLN A CA 1
ATOM 642 C C . GLN A 1 83 ? -14.617 21.219 9.578 1 93.69 83 GLN A C 1
ATOM 644 O O . GLN A 1 83 ? -13.695 22.016 9.742 1 93.69 83 GLN A O 1
ATOM 649 N N . LEU A 1 84 ? -14.766 20.188 10.312 1 95.06 84 LEU A N 1
ATOM 650 C CA . LEU A 1 84 ? -13.883 19.938 11.445 1 95.06 84 LEU A CA 1
ATOM 651 C C . LEU A 1 84 ? -12.453 19.688 10.977 1 95.06 84 LEU A C 1
ATOM 653 O O . LEU A 1 84 ? -11.5 20.203 11.562 1 95.06 84 LEU A O 1
ATOM 657 N N . LYS A 1 85 ? -12.336 18.938 9.945 1 92.94 85 LYS A N 1
ATOM 658 C CA . LYS A 1 85 ? -11.031 18.672 9.344 1 92.94 85 LYS A CA 1
ATOM 659 C C . LYS A 1 85 ? -10.344 19.953 8.922 1 92.94 85 LYS A C 1
ATOM 661 O O . LYS A 1 85 ? -9.156 20.156 9.188 1 92.94 85 LYS A O 1
ATOM 666 N N . SER A 1 86 ? -11.062 20.812 8.297 1 93.44 86 SER A N 1
ATOM 667 C CA . SER A 1 86 ? -10.516 22.062 7.797 1 93.44 86 SER A CA 1
ATOM 668 C C . SER A 1 86 ? -10.047 22.953 8.938 1 93.44 86 SER A C 1
ATOM 670 O O . SER A 1 86 ? -9 23.594 8.844 1 93.44 86 SER A O 1
ATOM 672 N N . VAL A 1 87 ? -10.82 22.984 9.969 1 95.62 87 VAL A N 1
ATOM 673 C CA . VAL A 1 87 ? -10.43 23.766 11.141 1 95.62 87 VAL A CA 1
ATOM 674 C C . VAL A 1 87 ? -9.125 23.219 11.719 1 95.62 87 VAL A C 1
ATOM 676 O O . VAL A 1 87 ? -8.211 23.984 12.039 1 95.62 87 VAL A O 1
ATOM 679 N N . CYS A 1 88 ? -9.008 21.938 11.742 1 94.19 88 CYS A N 1
ATOM 680 C CA . CYS A 1 88 ? -7.824 21.297 12.297 1 94.19 88 CYS A CA 1
ATOM 681 C C . CYS A 1 88 ? -6.609 21.531 11.406 1 94.19 88 CYS A C 1
ATOM 683 O O . CYS A 1 88 ? -5.473 21.359 11.852 1 94.19 88 CYS A O 1
ATOM 685 N N . HIS A 1 89 ? -6.773 21.891 10.156 1 93.75 89 HIS A N 1
ATOM 686 C CA . HIS A 1 89 ? -5.684 22.109 9.219 1 93.75 89 HIS A CA 1
ATOM 687 C C . HIS A 1 89 ? -5.098 23.5 9.367 1 93.75 89 HIS A C 1
ATOM 689 O O . HIS A 1 89 ? -4.004 23.781 8.867 1 93.75 89 HIS A O 1
ATOM 695 N N . ILE A 1 90 ? -5.766 24.391 10.039 1 95.38 90 ILE A N 1
ATOM 696 C CA . ILE A 1 90 ? -5.395 25.797 10.109 1 95.38 90 ILE A CA 1
ATOM 697 C C . ILE A 1 90 ? -3.988 25.938 10.68 1 95.38 90 ILE A C 1
ATOM 699 O O . ILE A 1 90 ? -3.139 26.625 10.102 1 95.38 90 ILE A O 1
ATOM 703 N N . PRO A 1 91 ? -3.668 25.234 11.75 1 95 91 PRO A N 1
ATOM 704 C CA . PRO A 1 91 ? -2.322 25.391 12.305 1 95 91 PRO A CA 1
ATOM 705 C C . PRO A 1 91 ? -1.226 24.953 11.336 1 95 91 PRO A C 1
ATOM 707 O O . PRO A 1 91 ? -0.127 25.516 11.352 1 95 91 PRO A O 1
ATOM 710 N N . VAL A 1 92 ? -1.499 23.984 10.492 1 94.44 92 VAL A N 1
ATOM 711 C CA . VAL A 1 92 ? -0.508 23.453 9.562 1 94.44 92 VAL A CA 1
ATOM 712 C C . VAL A 1 92 ? -0.18 24.5 8.508 1 94.44 92 VAL A C 1
ATOM 714 O O . VAL A 1 92 ? 0.953 24.578 8.023 1 94.44 92 VAL A O 1
ATOM 717 N N . ILE A 1 93 ? -1.131 25.344 8.172 1 94.56 93 ILE A N 1
ATOM 718 C CA . ILE A 1 93 ? -0.919 26.406 7.191 1 94.56 93 ILE A CA 1
ATOM 719 C C . ILE A 1 93 ? 0.214 27.312 7.656 1 94.56 93 ILE A C 1
ATOM 721 O O . ILE A 1 93 ? 1.123 27.625 6.887 1 94.56 93 ILE A O 1
ATOM 725 N N . LEU A 1 94 ? 0.159 27.719 8.938 1 92 94 LEU A N 1
ATOM 726 C CA . LEU A 1 94 ? 1.162 28.609 9.5 1 92 94 LEU A CA 1
ATOM 727 C C . LEU A 1 94 ? 2.537 27.953 9.508 1 92 94 LEU A C 1
ATOM 729 O O . LEU A 1 94 ? 3.527 28.562 9.109 1 92 94 LEU A O 1
ATOM 733 N N . LEU A 1 95 ? 2.547 26.75 9.93 1 91.56 95 LEU A N 1
ATOM 734 C CA . LEU A 1 95 ? 3.809 26.016 9.93 1 91.56 95 LEU A CA 1
ATOM 735 C C . LEU A 1 95 ? 4.383 25.922 8.516 1 91.56 95 LEU A C 1
ATOM 737 O O . LEU A 1 95 ? 5.582 26.141 8.32 1 91.56 95 LEU A O 1
ATOM 741 N N . ASP A 1 96 ? 3.541 25.609 7.586 1 93.5 96 ASP A N 1
ATOM 742 C CA . ASP A 1 96 ? 3.969 25.453 6.199 1 93.5 96 ASP A CA 1
ATOM 743 C C . ASP A 1 96 ? 4.512 26.75 5.637 1 93.5 96 ASP A C 1
ATOM 745 O O . ASP A 1 96 ? 5.5 26.766 4.895 1 93.5 96 ASP A O 1
ATOM 749 N N . GLN A 1 97 ? 3.906 27.844 6.02 1 91.81 97 GLN A N 1
ATOM 750 C CA . GLN A 1 97 ? 4.379 29.141 5.562 1 91.81 97 GLN A CA 1
ATOM 751 C C . GLN A 1 97 ? 5.762 29.453 6.125 1 91.81 97 GLN A C 1
ATOM 753 O O . GLN A 1 97 ? 6.613 30 5.422 1 91.81 97 GLN A O 1
ATOM 758 N N . ILE A 1 98 ? 5.957 29.094 7.316 1 89.38 98 ILE A N 1
ATOM 759 C CA . ILE A 1 98 ? 7.234 29.344 7.977 1 89.38 98 ILE A CA 1
ATOM 760 C C . ILE A 1 98 ? 8.312 28.453 7.363 1 89.38 98 ILE A C 1
ATOM 762 O O . ILE A 1 98 ? 9.391 28.938 7.004 1 89.38 98 ILE A O 1
ATOM 766 N N . LYS A 1 99 ? 7.98 27.219 7.184 1 86.56 99 LYS A N 1
ATOM 767 C CA . LYS A 1 99 ? 8.953 26.25 6.707 1 86.56 99 LYS A CA 1
ATOM 768 C C . LYS A 1 99 ? 9.328 26.5 5.25 1 86.56 99 LYS A C 1
ATOM 770 O O . LYS A 1 99 ? 10.461 26.25 4.836 1 86.56 99 LYS A O 1
ATOM 775 N N . SER A 1 100 ? 8.383 27.016 4.5 1 89.31 100 SER A N 1
ATOM 776 C CA . SER A 1 100 ? 8.641 27.281 3.088 1 89.31 100 SER A CA 1
ATOM 777 C C . SER A 1 100 ? 9.305 28.641 2.893 1 89.31 100 SER A C 1
ATOM 779 O O . SER A 1 100 ? 9.672 29 1.774 1 89.31 100 SER A O 1
ATOM 781 N N . GLY A 1 101 ? 9.453 29.375 4 1 86.62 101 GLY A N 1
ATOM 782 C CA . GLY A 1 101 ? 10.031 30.719 3.904 1 86.62 101 GLY A CA 1
ATOM 783 C C . GLY A 1 101 ? 9.094 31.734 3.283 1 86.62 101 GLY A C 1
ATOM 784 O O . GLY A 1 101 ? 9.523 32.812 2.85 1 86.62 101 GLY A O 1
ATOM 785 N N . ARG A 1 102 ? 7.875 31.406 3.201 1 87.88 102 ARG A N 1
ATOM 786 C CA . ARG A 1 102 ? 6.902 32.25 2.539 1 87.88 102 ARG A CA 1
ATOM 787 C C . ARG A 1 102 ? 6.184 33.156 3.547 1 87.88 102 ARG A C 1
ATOM 789 O O . ARG A 1 102 ? 5.328 33.969 3.174 1 87.88 102 ARG A O 1
ATOM 796 N N . ILE A 1 103 ? 6.543 33 4.766 1 90.81 103 ILE A N 1
ATOM 797 C CA . ILE A 1 103 ? 5.906 33.812 5.797 1 90.81 103 ILE A CA 1
ATOM 798 C C . ILE A 1 103 ? 6.23 35.281 5.574 1 90.81 103 ILE A C 1
ATOM 800 O O . ILE A 1 103 ? 7.391 35.656 5.352 1 90.81 103 ILE A O 1
ATOM 804 N N . SER A 1 104 ? 5.207 36.094 5.492 1 91.62 104 SER A N 1
ATOM 805 C CA . SER A 1 104 ? 5.309 37.531 5.344 1 91.62 104 SER A CA 1
ATOM 806 C C . SER A 1 104 ? 4.121 38.25 5.984 1 91.62 104 SER A C 1
ATOM 808 O O . SER A 1 104 ? 3.139 37.594 6.367 1 91.62 104 SER A O 1
ATOM 810 N N . ARG A 1 105 ? 4.27 39.531 6.082 1 92.44 105 ARG A N 1
ATOM 811 C CA . ARG A 1 105 ? 3.156 40.312 6.617 1 92.44 105 ARG A CA 1
ATOM 812 C C . ARG A 1 105 ? 1.918 40.156 5.738 1 92.44 105 ARG A C 1
ATOM 814 O O . ARG A 1 105 ? 0.793 40.125 6.242 1 92.44 105 ARG A O 1
ATOM 821 N N . GLU A 1 106 ? 2.146 40.062 4.48 1 93.5 106 GLU A N 1
ATOM 822 C CA . GLU A 1 106 ? 1.05 39.938 3.521 1 93.5 106 GLU A CA 1
ATOM 823 C C . GLU A 1 106 ? 0.327 38.625 3.664 1 93.5 106 GLU A C 1
ATOM 825 O O . GLU A 1 106 ? -0.904 38.562 3.715 1 93.5 106 GLU A O 1
ATOM 830 N N . THR A 1 107 ? 1.11 37.531 3.691 1 93.31 107 THR A N 1
ATOM 831 C CA . THR A 1 107 ? 0.511 36.219 3.797 1 93.31 107 THR A CA 1
ATOM 832 C C . THR A 1 107 ? -0.198 36.031 5.141 1 93.31 107 THR A C 1
ATOM 834 O O . THR A 1 107 ? -1.251 35.406 5.215 1 93.31 107 THR A O 1
ATOM 837 N N . LEU A 1 108 ? 0.369 36.594 6.18 1 95.19 108 LEU A N 1
ATOM 838 C CA . LEU A 1 108 ? -0.238 36.562 7.504 1 95.19 108 LEU A CA 1
ATOM 839 C C . LEU A 1 108 ? -1.54 37.344 7.543 1 95.19 108 LEU A C 1
ATOM 841 O O . LEU A 1 108 ? -2.531 36.875 8.117 1 95.19 108 LEU A O 1
ATOM 845 N N . ALA A 1 109 ? -1.508 38.469 6.906 1 95.38 109 ALA A N 1
ATOM 846 C CA . ALA A 1 109 ? -2.715 39.281 6.848 1 95.38 109 ALA A CA 1
ATOM 847 C C . ALA A 1 109 ? -3.822 38.594 6.074 1 95.38 109 ALA A C 1
ATOM 849 O O . ALA A 1 109 ? -4.992 38.656 6.461 1 95.38 109 ALA A O 1
ATOM 850 N N . ASP A 1 110 ? -3.426 38 5.031 1 96 110 ASP A N 1
ATOM 851 C CA . ASP A 1 110 ? -4.383 37.25 4.219 1 96 110 ASP A CA 1
ATOM 852 C C . ASP A 1 110 ? -5.02 36.125 5.023 1 96 110 ASP A C 1
ATOM 854 O O . ASP A 1 110 ? -6.242 35.969 5.023 1 96 110 ASP A O 1
ATOM 858 N N . LEU A 1 111 ? -4.215 35.344 5.715 1 96.06 111 LEU A N 1
ATOM 859 C CA . LEU A 1 111 ? -4.73 34.25 6.547 1 96.06 111 LEU A CA 1
ATOM 860 C C . LEU A 1 111 ? -5.602 34.812 7.676 1 96.06 111 LEU A C 1
ATOM 862 O O . LEU A 1 111 ? -6.652 34.25 7.98 1 96.06 111 LEU A O 1
ATOM 866 N N . GLY A 1 112 ? -5.164 35.875 8.25 1 96.75 112 GLY A N 1
ATOM 867 C CA . GLY A 1 112 ? -5.945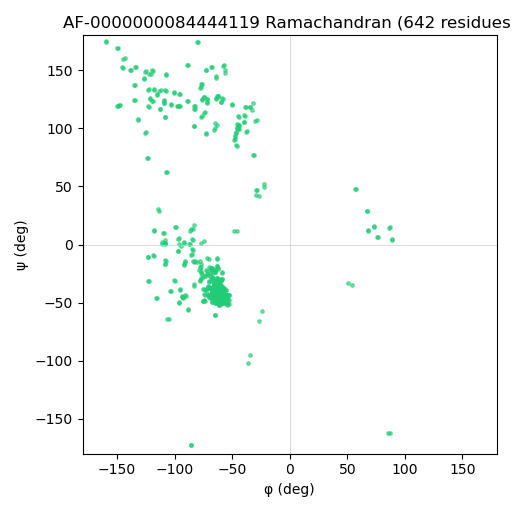 36.531 9.289 1 96.75 112 GLY A CA 1
ATOM 868 C C . GLY A 1 112 ? -7.336 36.906 8.836 1 96.75 112 GLY A C 1
ATOM 869 O O . GLY A 1 112 ? -8.312 36.688 9.555 1 96.75 112 GLY A O 1
ATOM 870 N N . SER A 1 113 ? -7.398 37.469 7.68 1 96.69 113 SER A N 1
ATOM 871 C CA . SER A 1 113 ? -8.68 37.875 7.117 1 96.69 113 SER A CA 1
ATOM 872 C C . SER A 1 113 ? -9.594 36.688 6.895 1 96.69 113 SER A C 1
ATOM 874 O O . SER A 1 113 ? -10.789 36.719 7.191 1 96.69 113 SER A O 1
ATOM 876 N N . LYS A 1 114 ? -9.062 35.656 6.398 1 96.25 114 LYS A N 1
ATOM 877 C CA . LYS A 1 114 ? -9.828 34.438 6.18 1 96.25 114 LYS A CA 1
ATOM 878 C C . LYS A 1 114 ? -10.352 33.875 7.496 1 96.25 114 LYS A C 1
ATOM 880 O O . LYS A 1 114 ? -11.492 33.406 7.574 1 96.25 114 LYS A O 1
ATOM 885 N N . LEU A 1 115 ? -9.484 33.906 8.516 1 97.56 115 LEU A N 1
ATOM 886 C CA . LEU A 1 115 ? -9.875 33.375 9.812 1 97.56 115 LEU A CA 1
ATOM 887 C C . LEU A 1 115 ? -10.992 34.188 10.438 1 97.56 115 LEU A C 1
ATOM 889 O O . LEU A 1 115 ? -11.859 33.656 11.133 1 97.56 115 LEU A O 1
ATOM 893 N N . THR A 1 116 ? -10.969 35.469 10.164 1 96.75 116 THR A N 1
ATOM 894 C CA . THR A 1 116 ? -12.047 36.344 10.625 1 96.75 116 THR A CA 1
ATOM 895 C C . THR A 1 116 ? -13.383 35.906 10.031 1 96.75 116 THR A C 1
ATOM 897 O O . THR A 1 116 ? -14.391 35.812 10.734 1 96.75 116 THR A O 1
ATOM 900 N N . ASN A 1 117 ? -13.359 35.594 8.758 1 95.75 117 ASN A N 1
ATOM 901 C CA . ASN A 1 117 ? -14.562 35.125 8.094 1 95.75 117 ASN A CA 1
ATOM 902 C C . ASN A 1 117 ? -15 33.75 8.656 1 95.75 117 ASN A C 1
ATOM 904 O O . ASN A 1 117 ? -16.203 33.531 8.828 1 95.75 117 ASN A O 1
ATOM 908 N N . VAL A 1 118 ? -14.102 32.906 8.938 1 96.62 118 VAL A N 1
ATOM 909 C CA . VAL A 1 118 ? -14.406 31.594 9.523 1 96.62 118 VAL A CA 1
ATOM 910 C C . VAL A 1 118 ? -15.031 31.781 10.898 1 96.62 118 VAL A C 1
ATOM 912 O O . VAL A 1 118 ? -16.047 31.141 11.219 1 96.62 118 VAL A O 1
ATOM 915 N N . LEU A 1 119 ? -14.414 32.625 11.672 1 96.31 119 LEU A N 1
ATOM 916 C CA . LEU A 1 119 ? -14.891 32.875 13.031 1 96.31 119 LEU A CA 1
ATOM 917 C C . LEU A 1 119 ? -16.344 33.344 13.023 1 96.31 119 LEU A C 1
ATOM 919 O O . LEU A 1 119 ? -17.141 32.906 13.844 1 96.31 119 LEU A O 1
ATOM 923 N N . LYS A 1 120 ? -16.703 34.125 12.102 1 95.19 120 LYS A N 1
ATOM 924 C CA . LYS A 1 120 ? -18.062 34.656 11.984 1 95.19 120 LYS A CA 1
ATOM 925 C C . LYS A 1 120 ? -19.047 33.562 11.609 1 95.19 120 LYS A C 1
ATOM 927 O O . LYS A 1 120 ? -20.234 33.656 11.953 1 95.19 120 LYS A O 1
ATOM 932 N N . ALA A 1 121 ? -18.578 32.594 10.969 1 94.62 121 ALA A N 1
ATOM 933 C CA . ALA A 1 121 ? -19.453 31.562 10.422 1 94.62 121 ALA A CA 1
ATOM 934 C C . ALA A 1 121 ? -19.531 30.344 11.352 1 94.62 121 ALA A C 1
ATOM 936 O O . ALA A 1 121 ? -20.375 29.469 11.172 1 94.62 121 ALA A O 1
ATOM 937 N N . LEU A 1 122 ? -18.781 30.25 12.445 1 94.75 122 LEU A N 1
ATOM 938 C CA . LEU A 1 122 ? -18.609 29.062 13.273 1 94.75 122 LEU A CA 1
ATOM 939 C C . LEU A 1 122 ? -19.859 28.781 14.078 1 94.75 122 LEU A C 1
ATOM 941 O O . LEU A 1 122 ? -20.109 27.625 14.461 1 94.75 122 LEU A O 1
ATOM 945 N N . PRO A 1 123 ? -20.734 29.734 14.336 1 90.56 123 PRO A N 1
ATOM 946 C CA . PRO A 1 123 ? -21.891 29.484 15.188 1 90.56 123 PRO A CA 1
ATOM 947 C C . PRO A 1 123 ? -22.844 28.438 14.602 1 90.56 123 PRO A C 1
ATOM 949 O O . PRO A 1 123 ? -23.688 27.906 15.32 1 90.56 123 PRO A O 1
ATOM 952 N N . VAL A 1 124 ? -22.672 28.062 13.367 1 90.38 124 VAL A N 1
ATOM 953 C CA . VAL A 1 124 ? -23.531 27.062 12.734 1 90.38 124 VAL A CA 1
ATOM 954 C C . VAL A 1 124 ? -23.141 25.672 13.203 1 90.38 124 VAL A C 1
ATOM 956 O O . VAL A 1 124 ? -23.922 24.719 13.094 1 90.38 124 VAL A O 1
ATOM 959 N N . LEU A 1 125 ? -21.953 25.516 13.789 1 93.31 125 LEU A N 1
ATOM 960 C CA . LEU A 1 125 ? -21.484 24.203 14.266 1 93.31 125 LEU A CA 1
ATOM 961 C C . LEU A 1 125 ? -22.25 23.797 15.516 1 93.31 125 LEU A C 1
ATOM 963 O O . LEU A 1 125 ? -22.656 24.641 16.312 1 93.31 125 LEU A O 1
ATOM 967 N N . PRO A 1 126 ? -22.391 22.484 15.656 1 92.5 126 PRO A N 1
ATOM 968 C CA . PRO A 1 126 ? -23.031 22.031 16.891 1 92.5 126 PRO A CA 1
ATOM 969 C C . PRO A 1 126 ? -22.312 22.5 18.141 1 92.5 126 PRO A C 1
ATOM 971 O O . PRO A 1 126 ? -21.094 22.641 18.141 1 92.5 126 PRO A O 1
ATOM 974 N N . GLU A 1 127 ? -23.031 22.594 19.203 1 92.38 127 GLU A N 1
ATOM 975 C CA . GLU A 1 127 ? -22.531 23.094 20.469 1 92.38 127 GLU A CA 1
ATOM 976 C C . GLU A 1 127 ? -21.406 22.203 21 1 92.38 127 GLU A C 1
ATOM 978 O O . GLU A 1 127 ? -20.469 22.703 21.641 1 92.38 127 GLU A O 1
ATOM 983 N N . THR A 1 128 ? -21.453 20.984 20.672 1 93.06 128 THR A N 1
ATOM 984 C CA . THR A 1 128 ? -20.516 20 21.219 1 93.06 128 THR A CA 1
ATOM 985 C C . THR A 1 128 ? -19.094 20.266 20.688 1 93.06 128 THR A C 1
ATOM 987 O O . THR A 1 128 ? -18.125 19.844 21.312 1 93.06 128 THR A O 1
ATOM 990 N N . VAL A 1 129 ? -18.984 20.953 19.516 1 96.31 129 VAL A N 1
ATOM 991 C CA . VAL A 1 129 ? -17.656 21.109 18.938 1 96.31 129 VAL A CA 1
ATOM 992 C C . VAL A 1 129 ? -17.344 22.594 18.75 1 96.31 129 VAL A C 1
ATOM 994 O O . VAL A 1 129 ? -16.203 22.984 18.516 1 96.31 129 VAL A O 1
ATOM 997 N N . HIS A 1 130 ? -18.312 23.469 18.906 1 96.44 130 HIS A N 1
ATOM 998 C CA . HIS A 1 130 ? -18.234 24.891 18.594 1 96.44 130 HIS A CA 1
ATOM 999 C C . HIS A 1 130 ? -17.109 25.562 19.391 1 96.44 130 HIS A C 1
ATOM 1001 O O . HIS A 1 130 ? -16.281 26.266 18.812 1 96.44 130 HIS A O 1
ATOM 1007 N N . SER A 1 131 ? -17.141 25.312 20.656 1 96.94 131 SER A N 1
ATOM 1008 C CA . SER A 1 131 ? -16.172 25.984 21.516 1 96.94 131 SER A CA 1
ATOM 1009 C C . SER A 1 131 ? -14.734 25.609 21.141 1 96.94 131 SER A C 1
ATOM 1011 O O . SER A 1 131 ? -13.844 26.453 21.172 1 96.94 131 SER A O 1
ATOM 1013 N N . ASN A 1 132 ? -14.539 24.375 20.844 1 98 132 ASN A N 1
ATOM 1014 C CA . ASN A 1 132 ? -13.211 23.922 20.453 1 98 132 ASN A CA 1
ATOM 1015 C C . ASN A 1 132 ? -12.781 24.531 19.125 1 98 132 ASN A C 1
ATOM 1017 O O . ASN A 1 132 ? -11.617 24.906 18.953 1 98 132 ASN A O 1
ATOM 1021 N N . ALA A 1 133 ? -13.68 24.609 18.188 1 97.88 133 ALA A N 1
A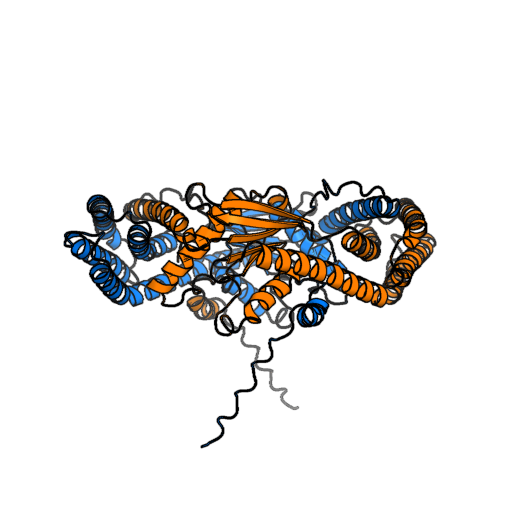TOM 1022 C CA . ALA A 1 133 ? -13.383 25.203 16.891 1 97.88 133 ALA A CA 1
ATOM 1023 C C . ALA A 1 133 ? -13.023 26.688 17.031 1 97.88 133 ALA A C 1
ATOM 1025 O O . ALA A 1 133 ? -12.047 27.156 16.453 1 97.88 133 ALA A O 1
ATOM 1026 N N . VAL A 1 134 ? -13.781 27.344 17.844 1 97.88 134 VAL A N 1
ATOM 1027 C CA . VAL A 1 134 ? -13.547 28.766 18.109 1 97.88 134 VAL A CA 1
ATOM 1028 C C . VAL A 1 134 ? -12.172 28.969 18.734 1 97.88 134 VAL A C 1
ATOM 1030 O O . VAL A 1 134 ? -11.422 29.859 18.328 1 97.88 134 VAL A O 1
ATOM 1033 N N . ALA A 1 135 ? -11.883 28.109 19.641 1 98 135 ALA A N 1
ATOM 1034 C CA . ALA A 1 135 ? -10.602 28.219 20.344 1 98 135 ALA A CA 1
ATOM 1035 C C . ALA A 1 135 ? -9.438 28.094 19.375 1 98 135 ALA A C 1
ATOM 1037 O O . ALA A 1 135 ? -8.461 28.844 19.453 1 98 135 ALA A O 1
ATOM 1038 N N . ILE A 1 136 ? -9.484 27.172 18.453 1 97.75 136 ILE A N 1
ATOM 1039 C CA . ILE A 1 136 ? -8.406 26.953 17.484 1 97.75 136 ILE A CA 1
ATOM 1040 C C . ILE A 1 136 ? -8.258 28.203 16.609 1 97.75 136 ILE A C 1
ATOM 1042 O O . ILE A 1 136 ? -7.141 28.672 16.375 1 97.75 136 ILE A O 1
ATOM 1046 N N . VAL A 1 137 ? -9.359 28.734 16.156 1 98.06 137 VAL A N 1
ATOM 1047 C CA . VAL A 1 137 ? -9.32 29.891 15.266 1 98.06 137 VAL A CA 1
ATOM 1048 C C . VAL A 1 137 ? -8.797 31.109 16.016 1 98.06 137 VAL A C 1
ATOM 1050 O O . VAL A 1 137 ? -7.965 31.859 15.5 1 98.06 137 VAL A O 1
ATOM 1053 N N . GLU A 1 138 ? -9.242 31.281 17.219 1 98.12 138 GLU A N 1
ATOM 1054 C CA . GLU A 1 138 ? -8.805 32.406 18.016 1 98.12 138 GLU A CA 1
ATOM 1055 C C . GLU A 1 138 ? -7.316 32.312 18.359 1 98.12 138 GLU A C 1
ATOM 1057 O O . GLU A 1 138 ? -6.586 33.312 18.266 1 98.12 138 GLU A O 1
ATOM 1062 N N . GLN A 1 139 ? -6.914 31.156 18.766 1 98.06 139 GLN A N 1
ATOM 1063 C CA . GLN A 1 139 ? -5.5 30.969 19.078 1 98.06 139 GLN A CA 1
ATOM 1064 C C . GLN A 1 139 ? -4.641 31.156 17.828 1 98.06 139 GLN A C 1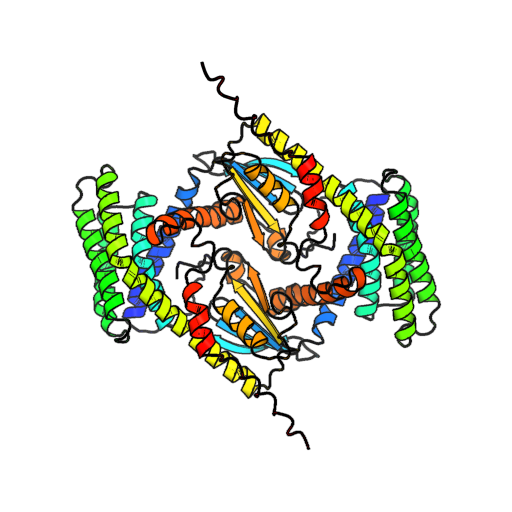
ATOM 1066 O O . GLN A 1 139 ? -3.512 31.641 17.906 1 98.06 139 GLN A O 1
ATOM 1071 N N . SER A 1 140 ? -5.121 30.734 16.703 1 97.88 140 SER A N 1
ATOM 1072 C CA . SER A 1 140 ? -4.418 30.953 15.438 1 97.88 140 SER A CA 1
ATOM 1073 C C . SER A 1 140 ? -4.293 32.438 15.117 1 97.88 140 SER A C 1
ATOM 1075 O O . SER A 1 140 ? -3.232 32.906 14.688 1 97.88 140 SER A O 1
ATOM 1077 N N . THR A 1 141 ? -5.383 33.156 15.336 1 97.5 141 THR A N 1
ATOM 1078 C CA . THR A 1 141 ? -5.379 34.625 15.133 1 97.5 141 THR A CA 1
ATOM 1079 C C . THR A 1 141 ? -4.375 35.281 16.062 1 97.5 141 THR A C 1
ATOM 1081 O O . THR A 1 141 ? -3.648 36.188 15.648 1 97.5 141 THR A O 1
ATOM 1084 N N . GLN A 1 142 ? -4.336 34.844 17.266 1 97.44 142 GLN A N 1
ATOM 1085 C CA . GLN A 1 142 ? -3.375 35.406 18.219 1 97.44 142 GLN A CA 1
ATOM 1086 C C . GLN A 1 142 ? -1.943 35.094 17.781 1 97.44 142 GLN A C 1
ATOM 1088 O O . GLN A 1 142 ? -1.068 35.969 17.891 1 97.44 142 GLN A O 1
ATOM 1093 N N . CYS A 1 143 ? -1.717 33.875 17.375 1 97.06 143 CYS A N 1
ATOM 1094 C CA . CYS A 1 143 ? -0.401 33.5 16.859 1 97.06 143 CYS A CA 1
ATOM 1095 C C . CYS A 1 143 ? 0.01 34.406 15.703 1 97.06 143 CYS A C 1
ATOM 1097 O O . CYS A 1 143 ? 1.136 34.906 15.672 1 97.06 143 CYS A O 1
ATOM 1099 N N . ILE A 1 144 ? -0.896 34.656 14.797 1 96.81 144 ILE A N 1
ATOM 1100 C CA . ILE A 1 144 ? -0.651 35.5 13.633 1 96.81 144 ILE A CA 1
ATOM 1101 C C . ILE A 1 144 ? -0.288 36.906 14.086 1 96.81 144 ILE A C 1
ATOM 1103 O O . ILE A 1 144 ? 0.669 37.5 13.586 1 96.81 144 ILE A O 1
ATOM 1107 N N . ASN A 1 145 ? -0.987 37.406 15.039 1 96.38 145 ASN A N 1
ATOM 1108 C CA . ASN A 1 145 ? -0.723 38.75 15.555 1 96.38 145 ASN A CA 1
ATOM 1109 C C . ASN A 1 145 ? 0.671 38.844 16.172 1 96.38 145 ASN A C 1
ATOM 1111 O O . ASN A 1 145 ? 1.388 39.844 15.938 1 96.38 145 ASN A O 1
ATOM 1115 N N . ARG A 1 146 ? 1.028 37.875 16.906 1 95.5 146 ARG A N 1
ATOM 1116 C CA . ARG A 1 146 ? 2.355 37.875 17.516 1 95.5 146 ARG A CA 1
ATOM 1117 C C . ARG A 1 146 ? 3.443 37.812 16.453 1 95.5 146 ARG A C 1
ATOM 1119 O O . ARG A 1 146 ? 4.477 38.469 16.594 1 95.5 146 ARG A O 1
ATOM 1126 N N . LEU A 1 147 ? 3.201 37.031 15.469 1 95.19 147 LEU A N 1
ATOM 1127 C CA . LEU A 1 147 ? 4.168 36.938 14.383 1 95.19 147 LEU A CA 1
ATOM 1128 C C . LEU A 1 147 ? 4.281 38.25 13.633 1 95.19 147 LEU A C 1
ATOM 1130 O O . LEU A 1 147 ? 5.375 38.625 13.211 1 95.19 147 LEU A O 1
ATOM 1134 N N . GLN A 1 148 ? 3.152 38.938 13.461 1 93.38 148 GLN A N 1
ATOM 1135 C CA . GLN A 1 148 ? 3.129 40.219 12.75 1 93.38 148 GLN A CA 1
ATOM 1136 C C . GLN A 1 148 ? 3.918 41.281 13.508 1 93.38 148 GLN A C 1
ATOM 1138 O O . GLN A 1 148 ? 4.406 42.219 12.914 1 93.38 148 GLN A O 1
ATOM 1143 N N . ASP A 1 149 ? 4.074 41.062 14.75 1 91.94 149 ASP A N 1
ATOM 1144 C CA . ASP A 1 149 ? 4.762 42.031 15.602 1 91.94 149 ASP A CA 1
ATOM 1145 C C . ASP A 1 149 ? 6.277 41.906 15.492 1 91.94 149 ASP A C 1
ATOM 1147 O O . ASP A 1 149 ? 7.023 42.75 15.945 1 91.94 149 ASP A O 1
ATOM 1151 N N . ILE A 1 150 ? 6.629 40.781 14.922 1 90.75 150 ILE A N 1
ATOM 1152 C CA . ILE A 1 150 ? 8.062 40.531 14.773 1 90.75 150 ILE A CA 1
ATOM 1153 C C . ILE A 1 150 ? 8.609 41.406 13.641 1 90.75 150 ILE A C 1
ATOM 1155 O O . ILE A 1 150 ? 8.07 41.406 12.531 1 90.75 150 ILE A O 1
ATOM 1159 N N . SER A 1 151 ? 9.656 42.156 13.93 1 83.94 151 SER A N 1
ATOM 1160 C CA . SER A 1 151 ? 10.211 43.125 12.977 1 83.94 151 SER A CA 1
ATOM 1161 C C . SER A 1 151 ? 10.773 42.438 11.75 1 83.94 151 SER A C 1
ATOM 1163 O O . SER A 1 151 ? 10.5 42.844 10.617 1 83.94 151 SER A O 1
ATOM 1165 N N . ASN A 1 152 ? 11.586 41.406 12.047 1 83.56 152 ASN A N 1
ATOM 1166 C CA . ASN A 1 152 ? 12.18 40.656 10.93 1 83.56 152 ASN A CA 1
ATOM 1167 C C . ASN A 1 152 ? 11.883 39.156 11.031 1 83.56 152 ASN A C 1
ATOM 1169 O O . ASN A 1 152 ? 12.641 38.406 11.648 1 83.56 152 ASN A O 1
ATOM 1173 N N . LEU A 1 153 ? 10.883 38.719 10.344 1 81.88 153 LEU A N 1
ATOM 1174 C CA . LEU A 1 153 ? 10.375 37.344 10.398 1 81.88 153 LEU A CA 1
ATOM 1175 C C . LEU A 1 153 ? 11.43 36.344 9.922 1 81.88 153 LEU A C 1
ATOM 1177 O O . LEU A 1 153 ? 11.422 35.188 10.328 1 81.88 153 LEU A O 1
ATOM 1181 N N . ARG A 1 154 ? 12.359 36.781 9.227 1 74.5 154 ARG A N 1
ATOM 1182 C CA . ARG A 1 154 ? 13.328 35.875 8.633 1 74.5 154 ARG A CA 1
ATOM 1183 C C . ARG A 1 154 ? 14.539 35.688 9.547 1 74.5 154 ARG A C 1
ATOM 1185 O O . ARG A 1 154 ? 15.258 34.688 9.445 1 74.5 154 ARG A O 1
ATOM 1192 N N . LEU A 1 155 ? 14.648 36.625 10.477 1 72.31 155 LEU A N 1
ATOM 1193 C CA . LEU A 1 155 ? 15.883 36.625 11.258 1 72.31 155 LEU A CA 1
ATOM 1194 C C . LEU A 1 155 ? 15.617 36.156 12.688 1 72.31 155 LEU A C 1
ATOM 1196 O O . LEU A 1 155 ? 16.547 35.75 13.398 1 72.31 155 LEU A O 1
ATOM 1200 N N . GLU A 1 156 ? 14.453 36.094 13.047 1 82.38 156 GLU A N 1
ATOM 1201 C CA . GLU A 1 156 ? 14.156 35.812 14.445 1 82.38 156 GLU A CA 1
ATOM 1202 C C . GLU A 1 156 ? 13.609 34.375 14.617 1 82.38 156 GLU A C 1
ATOM 1204 O O . GLU A 1 156 ? 12.531 34.188 15.195 1 82.38 156 GLU A O 1
ATOM 1209 N N . GLU A 1 157 ? 14.406 33.406 14.289 1 85.25 157 GLU A N 1
ATOM 1210 C CA . GLU A 1 157 ? 14 32 14.297 1 85.25 157 GLU A CA 1
ATOM 1211 C C . GLU A 1 157 ? 13.68 31.531 15.719 1 85.25 157 GLU A C 1
ATOM 1213 O O . GLU A 1 157 ? 12.734 30.781 15.922 1 85.25 157 GLU A O 1
ATOM 1218 N N . LYS A 1 158 ? 14.398 32.062 16.594 1 89.44 158 LYS A N 1
ATOM 1219 C CA . LYS A 1 158 ? 14.203 31.625 17.984 1 89.44 158 LYS A CA 1
ATOM 1220 C C . LYS A 1 158 ? 12.867 32.125 18.516 1 89.44 158 LYS A C 1
ATOM 1222 O O . LYS A 1 158 ? 12.125 31.359 19.156 1 89.44 158 LYS A O 1
ATOM 1227 N N . ILE A 1 159 ? 12.586 33.375 18.25 1 92.44 159 ILE A N 1
ATOM 1228 C CA . ILE A 1 159 ? 11.336 33.969 18.719 1 92.44 159 ILE A CA 1
ATOM 1229 C C . ILE A 1 159 ? 10.156 33.281 18.047 1 92.44 159 ILE A C 1
ATOM 1231 O O . ILE A 1 159 ? 9.156 32.969 18.688 1 92.44 159 ILE A O 1
ATOM 1235 N N . ILE A 1 160 ? 10.289 33.062 16.797 1 93 160 ILE A N 1
ATOM 1236 C CA . ILE A 1 160 ? 9.242 32.375 16.031 1 93 160 ILE A CA 1
ATOM 1237 C C . ILE A 1 160 ? 9.016 30.969 16.609 1 93 160 ILE A C 1
ATOM 1239 O O . ILE A 1 160 ? 7.871 30.547 16.781 1 93 160 ILE A O 1
ATOM 1243 N N . GLY A 1 161 ? 10.109 30.281 16.906 1 91.56 161 GLY A N 1
ATOM 1244 C CA . GLY A 1 161 ? 10.023 28.953 17.5 1 91.56 161 GLY A CA 1
ATOM 1245 C C . GLY A 1 161 ? 9.258 28.953 18.812 1 91.56 161 GLY A C 1
ATOM 1246 O O . GLY A 1 161 ? 8.461 28.047 19.062 1 91.56 161 GLY A O 1
ATOM 1247 N N . GLU A 1 162 ? 9.477 29.922 19.562 1 93.5 162 GLU A N 1
ATOM 1248 C CA . GLU A 1 162 ? 8.789 30.031 20.844 1 93.5 162 GLU A CA 1
ATOM 1249 C C . GLU A 1 162 ? 7.297 30.297 20.656 1 93.5 162 GLU A C 1
ATOM 1251 O O . GLU A 1 162 ? 6.461 29.703 21.344 1 93.5 162 GLU A O 1
ATOM 1256 N N . ILE A 1 163 ? 7.031 31.188 19.734 1 94.81 163 ILE A N 1
ATOM 1257 C CA . ILE A 1 163 ? 5.641 31.5 19.438 1 94.81 163 ILE A CA 1
ATOM 1258 C C . ILE A 1 163 ? 4.914 30.25 18.969 1 94.81 163 ILE A C 1
ATOM 1260 O O . ILE A 1 163 ? 3.799 29.969 19.406 1 94.81 163 ILE A O 1
ATOM 1264 N N . LEU A 1 164 ? 5.574 29.5 18.141 1 94.06 164 LEU A N 1
ATOM 1265 C CA . LEU A 1 164 ? 4.977 28.281 17.594 1 94.06 164 LEU A CA 1
ATOM 1266 C C . LEU A 1 164 ? 4.785 27.234 18.688 1 94.06 164 LEU A C 1
ATOM 1268 O O . LEU A 1 164 ? 3.789 26.516 18.688 1 94.06 164 LEU A O 1
ATOM 1272 N N . ARG A 1 165 ? 5.684 27.141 19.562 1 94.38 165 ARG A N 1
ATOM 1273 C CA . ARG A 1 165 ? 5.566 26.203 20.672 1 94.38 165 ARG A CA 1
ATOM 1274 C C . ARG A 1 165 ? 4.367 26.547 21.547 1 94.38 165 ARG A C 1
ATOM 1276 O O . ARG A 1 165 ? 3.605 25.656 21.938 1 94.38 165 ARG A O 1
ATOM 1283 N N . ASP A 1 166 ? 4.262 27.781 21.828 1 96.06 166 ASP A N 1
ATOM 1284 C CA . ASP A 1 166 ? 3.119 28.234 22.625 1 96.06 166 ASP A CA 1
ATOM 1285 C C . ASP A 1 166 ? 1.804 27.938 21.906 1 96.06 166 ASP A C 1
ATOM 1287 O O . ASP A 1 166 ? 0.834 27.5 22.531 1 96.06 166 ASP A O 1
ATOM 1291 N N . TYR A 1 167 ? 1.846 28.312 20.688 1 96.44 167 TYR A N 1
ATOM 1292 C CA . TYR A 1 167 ? 0.672 28.078 19.859 1 96.44 167 TYR A CA 1
ATOM 1293 C C . TYR A 1 167 ? 0.297 26.594 19.844 1 96.44 167 TYR A C 1
ATOM 1295 O O . TYR A 1 167 ? -0.867 26.25 20.062 1 96.44 167 TYR A O 1
ATOM 1303 N N . GLN A 1 168 ? 1.241 25.734 19.594 1 95.38 168 GLN A N 1
ATOM 1304 C CA . GLN A 1 168 ? 1.034 24.297 19.609 1 95.38 168 GLN A CA 1
ATOM 1305 C C . GLN A 1 168 ? 0.402 23.828 20.922 1 95.38 168 GLN A C 1
ATOM 1307 O O . GLN A 1 168 ? -0.554 23.062 20.906 1 95.38 168 GLN A O 1
ATOM 1312 N N . TYR A 1 169 ? 0.911 24.266 21.984 1 95.88 169 TYR A N 1
ATOM 1313 C CA . TYR A 1 169 ? 0.417 23.906 23.312 1 95.88 169 TYR A CA 1
ATOM 1314 C C . TYR A 1 169 ? -1.028 24.359 23.5 1 95.88 169 TYR A C 1
ATOM 1316 O O . TYR A 1 169 ? -1.841 23.641 24.078 1 95.88 169 TYR A O 1
ATOM 1324 N N . ALA A 1 170 ? -1.313 25.484 22.953 1 96.62 170 ALA A N 1
ATOM 1325 C CA . ALA A 1 170 ? -2.623 26.094 23.156 1 96.62 170 ALA A CA 1
ATOM 1326 C C . ALA A 1 170 ? -3.703 25.359 22.375 1 96.62 170 ALA A C 1
ATOM 1328 O O . ALA A 1 170 ? -4.871 25.344 22.766 1 96.62 170 ALA A O 1
ATOM 1329 N N . ILE A 1 171 ? -3.318 24.734 21.297 1 96.69 171 ILE A N 1
ATOM 1330 C CA . ILE A 1 171 ? -4.363 24.25 20.406 1 96.69 171 ILE A CA 1
ATOM 1331 C C . ILE A 1 171 ? -4.438 22.719 20.5 1 96.69 171 ILE A C 1
ATOM 1333 O O . ILE A 1 171 ? -5.406 22.109 20.031 1 96.69 171 ILE A O 1
ATOM 1337 N N . LYS A 1 172 ? -3.502 22.031 21 1 94.88 172 LYS A N 1
ATOM 1338 C CA . LYS A 1 172 ? -3.334 20.594 20.891 1 94.88 172 LYS A CA 1
ATOM 1339 C C . LYS A 1 172 ? -4.566 19.859 21.406 1 94.88 172 LYS A C 1
ATOM 1341 O O . LYS A 1 172 ? -5.043 18.906 20.781 1 94.88 172 LYS A O 1
ATOM 1346 N N . ASP A 1 173 ? -5.09 20.25 22.547 1 96.06 173 ASP A N 1
ATOM 1347 C CA . ASP A 1 173 ? -6.234 19.562 23.141 1 96.06 173 ASP A CA 1
ATOM 1348 C C . ASP A 1 173 ? -7.496 19.781 22.312 1 96.06 173 ASP A C 1
ATOM 1350 O O . ASP A 1 173 ? -8.32 18.875 22.172 1 96.06 173 ASP A O 1
ATOM 1354 N N . ASN A 1 174 ? -7.633 21 21.797 1 97.38 174 ASN A N 1
ATOM 1355 C CA . ASN A 1 174 ? -8.789 21.297 20.953 1 97.38 174 ASN A CA 1
ATOM 1356 C C . ASN A 1 174 ? -8.742 20.5 19.641 1 97.38 174 ASN A C 1
ATOM 1358 O O . ASN A 1 174 ? -9.773 20.047 19.156 1 97.38 174 ASN A O 1
ATOM 1362 N N . ILE A 1 175 ? -7.605 20.328 19.109 1 96.19 175 ILE A N 1
ATOM 1363 C CA . ILE A 1 175 ? -7.43 19.531 17.891 1 96.19 175 ILE A CA 1
ATOM 1364 C C . ILE A 1 175 ? -7.785 18.078 18.172 1 96.19 175 ILE A C 1
ATOM 1366 O O . ILE A 1 175 ? -8.492 17.438 17.391 1 96.19 175 ILE A O 1
ATOM 1370 N N . ALA A 1 176 ? -7.309 17.562 19.25 1 94.94 176 ALA A N 1
ATOM 1371 C CA . ALA A 1 176 ? -7.613 16.188 19.641 1 94.94 176 ALA A CA 1
ATOM 1372 C C . ALA A 1 176 ? -9.117 15.977 19.766 1 94.94 176 ALA A C 1
ATOM 1374 O O . ALA A 1 176 ? -9.648 14.969 19.297 1 94.94 176 ALA A O 1
ATOM 1375 N N . PHE A 1 177 ? -9.703 16.938 20.375 1 97.25 177 PHE A N 1
ATOM 1376 C CA . PHE A 1 177 ? -11.141 16.844 20.578 1 97.25 177 PHE A CA 1
ATOM 1377 C C . PHE A 1 177 ? -11.883 16.844 19.25 1 97.25 177 PHE A C 1
ATOM 1379 O O . PHE A 1 177 ? -12.758 16.016 19.016 1 97.25 177 PHE A O 1
ATOM 1386 N N . LEU A 1 178 ? -11.586 17.781 18.375 1 97.06 178 LEU A N 1
ATOM 1387 C CA . LEU A 1 178 ? -12.25 17.875 17.078 1 97.06 178 LEU A CA 1
ATOM 1388 C C . LEU A 1 178 ? -11.969 16.641 16.234 1 97.06 178 LEU A C 1
ATOM 1390 O O . LEU A 1 178 ? -12.828 16.203 15.469 1 97.06 178 LEU A O 1
ATOM 1394 N N . SER A 1 179 ? -10.781 16.094 16.359 1 95.56 179 SER A N 1
ATOM 1395 C CA . SER A 1 179 ? -10.43 14.875 15.648 1 95.56 179 SER A CA 1
ATOM 1396 C C . SER A 1 179 ? -11.305 13.703 16.094 1 95.56 179 SER A C 1
ATOM 1398 O O . SER A 1 179 ? -11.797 12.938 15.258 1 95.56 179 SER A O 1
ATOM 1400 N N . ALA A 1 180 ? -11.477 13.594 17.328 1 96.56 180 ALA A N 1
ATOM 1401 C CA . ALA A 1 180 ? -12.336 12.547 17.859 1 96.56 180 ALA A CA 1
ATOM 1402 C C . ALA A 1 180 ? -13.773 12.719 17.375 1 96.56 180 ALA A C 1
ATOM 1404 O O . ALA A 1 180 ? -14.422 11.75 16.969 1 96.56 180 ALA A O 1
ATOM 1405 N N . ALA A 1 181 ? -14.203 13.945 17.438 1 97.12 181 ALA A N 1
ATOM 1406 C CA . ALA A 1 181 ? -15.562 14.242 16.984 1 97.12 181 ALA A CA 1
ATOM 1407 C C . ALA A 1 181 ? -15.719 13.914 15.5 1 97.12 181 ALA A C 1
ATOM 1409 O O . ALA A 1 181 ? -16.719 13.32 15.094 1 97.12 181 ALA A O 1
ATOM 1410 N N . ALA A 1 182 ? -14.781 14.32 14.711 1 96.38 182 ALA A N 1
ATOM 1411 C CA . ALA A 1 182 ? -14.797 14.023 13.281 1 96.38 182 ALA A CA 1
ATOM 1412 C C . ALA A 1 182 ? -14.805 12.516 13.039 1 96.38 182 ALA A C 1
ATOM 1414 O O . ALA A 1 182 ? -15.516 12.031 12.148 1 96.38 182 ALA A O 1
ATOM 1415 N N . THR A 1 183 ? -14.008 11.766 13.805 1 97.5 183 THR A N 1
ATOM 1416 C CA . THR A 1 183 ? -13.969 10.312 13.695 1 97.5 183 THR A CA 1
ATOM 1417 C C . THR A 1 183 ? -15.336 9.711 13.969 1 97.5 183 THR A C 1
ATOM 1419 O O . THR A 1 183 ? -15.797 8.836 13.227 1 97.5 183 THR A O 1
ATOM 1422 N N . GLY A 1 184 ? -15.914 10.227 15.031 1 97.19 184 GLY A N 1
ATOM 1423 C CA . GLY A 1 184 ? -17.25 9.758 15.359 1 97.19 184 GLY A CA 1
ATOM 1424 C C . GLY A 1 184 ? -18.25 9.977 14.25 1 97.19 184 GLY A C 1
ATOM 1425 O O . GLY A 1 184 ? -19.031 9.078 13.906 1 97.19 184 GLY A O 1
ATOM 1426 N N . LYS A 1 185 ? -18.234 11.125 13.664 1 96.38 185 LYS A N 1
ATOM 1427 C CA . LYS A 1 185 ? -19.141 11.461 12.578 1 96.38 185 LYS A CA 1
ATOM 1428 C C . LYS A 1 185 ? -18.922 10.562 11.367 1 96.38 185 LYS A C 1
ATOM 1430 O O . LYS A 1 185 ? -19.875 10.062 10.773 1 96.38 185 LYS A O 1
ATOM 1435 N N . GLN A 1 186 ? -17.672 10.414 11.039 1 97.69 186 GLN A N 1
ATOM 1436 C CA . GLN A 1 186 ? -17.297 9.617 9.883 1 97.69 186 GLN A CA 1
ATOM 1437 C C . GLN A 1 186 ? -17.719 8.156 10.055 1 97.69 186 GLN A C 1
ATOM 1439 O O . GLN A 1 186 ? -18.344 7.582 9.156 1 97.69 186 GLN A O 1
ATOM 1444 N N . LEU A 1 187 ? -17.422 7.574 11.164 1 98.31 187 LEU A N 1
ATOM 1445 C CA . LEU A 1 187 ? -17.688 6.16 11.414 1 98.31 187 LEU A CA 1
ATOM 1446 C C . LEU A 1 187 ? -19.188 5.91 11.578 1 98.31 187 LEU A C 1
ATOM 1448 O O . LEU A 1 187 ? -19.703 4.871 11.156 1 98.31 187 LEU A O 1
ATOM 1452 N N . SER A 1 188 ? -19.875 6.848 12.188 1 98.12 188 SER A N 1
ATOM 1453 C CA . SER A 1 188 ? -21.328 6.707 12.312 1 98.12 188 SER A CA 1
ATOM 1454 C C . SER A 1 188 ? -22 6.715 10.945 1 98.12 188 SER A C 1
ATOM 1456 O O . SER A 1 188 ? -22.891 5.906 10.68 1 98.12 188 SER A O 1
ATOM 1458 N N . ALA A 1 189 ? -21.578 7.629 10.125 1 98.25 189 ALA A N 1
ATOM 1459 C CA . ALA A 1 189 ? -22.125 7.691 8.773 1 98.25 189 ALA A CA 1
ATOM 1460 C C . ALA A 1 189 ? -21.844 6.402 8.008 1 98.25 189 ALA A C 1
ATOM 1462 O O . ALA A 1 189 ? -22.734 5.867 7.336 1 98.25 189 ALA A O 1
ATOM 1463 N N . LEU A 1 190 ? -20.641 5.91 8.109 1 98.69 190 LEU A N 1
ATOM 1464 C CA . LEU A 1 190 ? -20.25 4.664 7.457 1 98.69 190 LEU A CA 1
ATOM 1465 C C . LEU A 1 190 ? -21.109 3.504 7.957 1 98.69 190 LEU A C 1
ATOM 1467 O O . LEU A 1 190 ? -21.594 2.699 7.16 1 98.69 190 LEU A O 1
ATOM 1471 N N . HIS A 1 191 ? -21.297 3.436 9.211 1 98.56 191 HIS A N 1
ATOM 1472 C CA . HIS A 1 191 ? -22.094 2.389 9.844 1 98.56 191 HIS A CA 1
ATOM 1473 C C . HIS A 1 191 ? -23.531 2.41 9.344 1 98.56 191 HIS A C 1
ATOM 1475 O O . HIS A 1 191 ? -24.078 1.374 8.953 1 98.56 191 HIS A O 1
ATOM 1481 N N . ASP A 1 192 ? -24.078 3.562 9.367 1 98.44 192 ASP A N 1
ATOM 1482 C CA . ASP A 1 192 ? -25.484 3.703 8.977 1 98.44 192 ASP A CA 1
ATOM 1483 C C . ASP A 1 192 ? -25.703 3.223 7.547 1 98.44 192 ASP A C 1
ATOM 1485 O O . ASP A 1 192 ? -26.641 2.453 7.281 1 98.44 192 ASP A O 1
ATOM 1489 N N . VAL A 1 193 ? -24.859 3.631 6.672 1 98.69 193 VAL A N 1
ATOM 1490 C CA . VAL A 1 193 ? -25 3.277 5.262 1 98.69 193 VAL A CA 1
ATOM 1491 C C . VAL A 1 193 ? -24.75 1.782 5.078 1 98.69 193 VAL A C 1
ATOM 1493 O O . VAL A 1 193 ? -25.5 1.102 4.379 1 98.69 193 VAL A O 1
ATOM 1496 N N . THR A 1 194 ? -23.703 1.257 5.715 1 98.62 194 THR A N 1
ATOM 1497 C CA . THR A 1 194 ? -23.344 -0.154 5.598 1 98.62 194 THR A CA 1
ATOM 1498 C C . THR A 1 194 ? -24.469 -1.039 6.125 1 98.62 194 THR A C 1
ATOM 1500 O O . THR A 1 194 ? -24.875 -1.992 5.461 1 98.62 194 THR A O 1
ATOM 1503 N N . GLN A 1 195 ? -25 -0.657 7.273 1 97.75 195 GLN A N 1
ATOM 1504 C CA . GLN A 1 195 ? -26.078 -1.436 7.867 1 97.75 195 GLN A CA 1
ATOM 1505 C C . GLN A 1 195 ? -27.328 -1.395 6.992 1 97.75 195 GLN A C 1
ATOM 1507 O O . GLN A 1 195 ? -28.016 -2.41 6.824 1 97.75 195 GLN A O 1
ATOM 1512 N N . LYS A 1 196 ? -27.625 -0.256 6.512 1 98.31 196 LYS A N 1
ATOM 1513 C CA . LYS A 1 196 ? -28.75 -0.119 5.609 1 98.31 196 LYS A CA 1
ATOM 1514 C C . LYS A 1 196 ? -28.625 -1.052 4.41 1 98.31 196 LYS A C 1
ATOM 1516 O O . LYS A 1 196 ? -29.562 -1.77 4.062 1 98.31 196 LYS A O 1
ATOM 1521 N N . TRP A 1 197 ? -27.484 -1.075 3.768 1 98.5 197 TRP A N 1
ATOM 1522 C CA . TRP A 1 197 ? -27.266 -1.892 2.578 1 98.5 197 TRP A CA 1
ATOM 1523 C C . TRP A 1 197 ? -27.312 -3.377 2.922 1 98.5 197 TRP A C 1
ATOM 1525 O O . TRP A 1 197 ? -27.859 -4.18 2.162 1 98.5 197 TRP A O 1
ATOM 1535 N N . LEU A 1 198 ? -26.703 -3.768 4.074 1 97.62 198 LEU A N 1
ATOM 1536 C CA . LEU A 1 198 ? -26.734 -5.16 4.504 1 97.62 198 LEU A CA 1
ATOM 1537 C C . LEU A 1 198 ? -28.172 -5.648 4.66 1 97.62 198 LEU A C 1
ATOM 1539 O O . LEU A 1 198 ? -28.516 -6.746 4.215 1 97.62 198 LEU A O 1
ATOM 1543 N N . GLN A 1 199 ? -28.969 -4.84 5.234 1 97.06 199 GLN A N 1
ATOM 1544 C CA . GLN A 1 199 ? -30.359 -5.195 5.492 1 97.06 199 GLN A CA 1
ATOM 1545 C C . GLN A 1 199 ? -31.188 -5.137 4.215 1 97.06 199 GLN A C 1
ATOM 1547 O O . GLN A 1 199 ? -31.906 -6.082 3.896 1 97.06 199 GLN A O 1
ATOM 1552 N N . GLU A 1 200 ? -31.094 -4.113 3.492 1 97.69 200 GLU A N 1
ATOM 1553 C CA . GLU A 1 200 ? -31.922 -3.852 2.318 1 97.69 200 GLU A CA 1
ATOM 1554 C C . GLU A 1 200 ? -31.656 -4.871 1.216 1 97.69 200 GLU A C 1
ATOM 1556 O O . GLU A 1 200 ? -32.562 -5.297 0.517 1 97.69 200 GLU A O 1
ATOM 1561 N N . TYR A 1 201 ? -30.391 -5.266 1.093 1 96.75 201 TYR A N 1
ATOM 1562 C CA . TYR A 1 201 ? -30.047 -6.113 -0.04 1 96.75 201 TYR A CA 1
ATOM 1563 C C . TYR A 1 201 ? -29.703 -7.523 0.42 1 96.75 201 TYR A C 1
ATOM 1565 O O . TYR A 1 201 ? -29.328 -8.375 -0.391 1 96.75 201 TYR A O 1
ATOM 1573 N N . GLY A 1 202 ? -29.797 -7.781 1.715 1 96.69 202 GLY A N 1
ATOM 1574 C CA . GLY A 1 202 ? -29.484 -9.109 2.225 1 96.69 202 GLY A CA 1
ATOM 1575 C C . GLY A 1 202 ? -28.094 -9.578 1.875 1 96.69 202 GLY A C 1
ATOM 1576 O O . GLY A 1 202 ? -27.906 -10.695 1.397 1 96.69 202 GLY A O 1
ATOM 1577 N N . ILE A 1 203 ? -27.109 -8.734 2.092 1 96.75 203 ILE A N 1
ATOM 1578 C CA . ILE A 1 203 ? -25.734 -8.992 1.677 1 96.75 203 ILE A CA 1
ATOM 1579 C C . ILE A 1 203 ? -25.125 -10.078 2.566 1 96.75 203 ILE A C 1
ATOM 1581 O O . ILE A 1 203 ? -25.109 -9.938 3.793 1 96.75 203 ILE A O 1
ATOM 1585 N N . ASP A 1 204 ? -24.672 -11.164 1.974 1 95.94 204 ASP A N 1
ATOM 1586 C CA . ASP A 1 204 ? -23.875 -12.203 2.633 1 95.94 204 ASP A CA 1
ATOM 1587 C C . ASP A 1 204 ? -22.391 -11.812 2.689 1 95.94 204 ASP A C 1
ATOM 1589 O O . ASP A 1 204 ? -21.734 -11.719 1.655 1 95.94 204 ASP A O 1
ATOM 1593 N N . LEU A 1 205 ? -21.875 -11.656 3.91 1 96.12 205 LEU A N 1
ATOM 1594 C CA . LEU A 1 205 ? -20.5 -11.172 4.086 1 96.12 205 LEU A CA 1
ATOM 1595 C C . LEU A 1 205 ? -19.5 -12.148 3.482 1 96.12 205 LEU A C 1
ATOM 1597 O O . LEU A 1 205 ? -18.422 -11.75 3.049 1 96.12 205 LEU A O 1
ATOM 1601 N N . SER A 1 206 ? -19.828 -13.469 3.443 1 95.25 206 SER A N 1
ATOM 1602 C CA . SER A 1 206 ? -18.922 -14.461 2.867 1 95.25 206 SER A CA 1
ATOM 1603 C C . SER A 1 206 ? -18.766 -14.266 1.361 1 95.25 206 SER A C 1
ATOM 1605 O O . SER A 1 206 ? -17.781 -14.688 0.77 1 95.25 206 SER A O 1
ATOM 1607 N N . GLN A 1 207 ? -19.766 -13.609 0.763 1 97.06 207 GLN A N 1
ATOM 1608 C CA . GLN A 1 207 ? -19.766 -13.383 -0.679 1 97.06 207 GLN A CA 1
ATOM 1609 C C . GLN A 1 207 ? -19.531 -11.906 -1.004 1 97.06 207 GLN A C 1
ATOM 1611 O O . GLN A 1 207 ? -19.766 -11.477 -2.135 1 97.06 207 GLN A O 1
ATOM 1616 N N . ASN A 1 208 ? -19.172 -11.141 0.047 1 98.06 208 ASN A N 1
ATOM 1617 C CA . ASN A 1 208 ? -18.859 -9.719 -0.096 1 98.06 208 ASN A CA 1
ATOM 1618 C C . ASN A 1 208 ? -17.359 -9.461 0.043 1 98.06 208 ASN A C 1
ATOM 1620 O O . ASN A 1 208 ? -16.656 -10.219 0.713 1 98.06 208 ASN A O 1
ATOM 1624 N N . ARG A 1 209 ? -16.891 -8.5 -0.68 1 98.75 209 ARG A N 1
ATOM 1625 C CA . ARG A 1 209 ? -15.555 -7.949 -0.469 1 98.75 209 ARG A CA 1
ATOM 1626 C C . ARG A 1 209 ? -15.609 -6.441 -0.253 1 98.75 209 ARG A C 1
ATOM 1628 O O . ARG A 1 209 ? -16.516 -5.77 -0.749 1 98.75 209 ARG A O 1
ATOM 1635 N N . VAL A 1 210 ? -14.672 -5.922 0.522 1 98.88 210 VAL A N 1
ATOM 1636 C CA . VAL A 1 210 ? -14.555 -4.488 0.774 1 98.88 210 VAL A CA 1
ATOM 1637 C C . VAL A 1 210 ? -13.195 -3.986 0.285 1 98.88 210 VAL A C 1
ATOM 1639 O O . VAL A 1 210 ? -12.156 -4.527 0.661 1 98.88 210 VAL A O 1
ATOM 1642 N N . LEU A 1 211 ? -13.242 -3.037 -0.566 1 98.88 211 LEU A N 1
ATOM 1643 C CA . LEU A 1 211 ? -12.039 -2.395 -1.074 1 98.88 211 LEU A CA 1
ATOM 1644 C C . LEU A 1 211 ? -11.945 -0.949 -0.597 1 98.88 211 LEU A C 1
ATOM 1646 O O . LEU A 1 211 ? -12.836 -0.141 -0.886 1 98.88 211 LEU A O 1
ATOM 1650 N N . LEU A 1 212 ? -10.953 -0.646 0.154 1 98.81 212 LEU A N 1
ATOM 1651 C CA . LEU A 1 212 ? -10.711 0.71 0.632 1 98.81 212 LEU A CA 1
ATOM 1652 C C . LEU A 1 212 ? -9.492 1.314 -0.053 1 98.81 212 LEU A C 1
ATOM 1654 O O . LEU A 1 212 ? -8.391 0.763 0.031 1 98.81 212 LEU A O 1
ATOM 1658 N N . VAL A 1 213 ? -9.695 2.404 -0.696 1 98.31 213 VAL A N 1
ATOM 1659 C CA . VAL A 1 213 ? -8.617 3.082 -1.402 1 98.31 213 VAL A CA 1
ATOM 1660 C C . VAL A 1 213 ? -8.109 4.254 -0.568 1 98.31 213 VAL A C 1
ATOM 1662 O O . VAL A 1 213 ? -8.898 5.047 -0.051 1 98.31 213 VAL A O 1
ATOM 1665 N N . GLY A 1 214 ? -6.848 4.363 -0.382 1 96.5 214 GLY A N 1
ATOM 1666 C CA . GLY A 1 214 ? -6.289 5.473 0.373 1 96.5 214 GLY A CA 1
ATOM 1667 C C . GLY A 1 214 ? -4.82 5.715 0.082 1 96.5 214 GLY A C 1
ATOM 1668 O O . GLY A 1 214 ? -4.203 4.965 -0.678 1 96.5 214 GLY A O 1
ATOM 1669 N N . ALA A 1 215 ? -4.336 6.746 0.646 1 95.44 215 ALA A N 1
ATOM 1670 C CA . ALA A 1 215 ? -2.936 7.129 0.473 1 95.44 215 ALA A CA 1
ATOM 1671 C C . ALA A 1 215 ? -2.023 6.301 1.369 1 95.44 215 ALA A C 1
ATOM 1673 O O . ALA A 1 215 ? -2.498 5.488 2.17 1 95.44 215 ALA A O 1
ATOM 1674 N N . HIS A 1 216 ? -0.766 6.484 1.211 1 96.38 216 HIS A N 1
ATOM 1675 C CA . HIS A 1 216 ? 0.265 5.746 1.937 1 96.38 216 HIS A CA 1
ATOM 1676 C C . HIS A 1 216 ? 0.186 6.02 3.434 1 96.38 216 HIS A C 1
ATOM 1678 O O . HIS A 1 216 ? 0.165 5.09 4.238 1 96.38 216 HIS A O 1
ATOM 1684 N N . GLY A 1 217 ? 0.05 7.211 3.816 1 93.81 217 GLY A N 1
ATOM 1685 C CA . GLY A 1 217 ? 0.17 7.672 5.191 1 93.81 217 GLY A CA 1
ATOM 1686 C C . GLY A 1 217 ? -0.83 7.023 6.129 1 93.81 217 GLY A C 1
ATOM 1687 O O . GLY A 1 217 ? -0.444 6.344 7.082 1 93.81 217 GLY A O 1
ATOM 1688 N N . PRO A 1 218 ? -2.037 7.082 5.711 1 94.62 218 PRO A N 1
ATOM 1689 C CA . PRO A 1 218 ? -3.07 6.641 6.648 1 94.62 218 PRO A CA 1
ATOM 1690 C C . PRO A 1 218 ? -3.275 5.129 6.637 1 94.62 218 PRO A C 1
ATOM 1692 O O . PRO A 1 218 ? -4.145 4.613 7.344 1 94.62 218 PRO A O 1
ATOM 1695 N N . ARG A 1 219 ? -2.549 4.402 5.93 1 95.31 219 ARG A N 1
ATOM 1696 C CA . ARG A 1 219 ? -2.783 2.975 5.746 1 95.31 219 ARG A CA 1
ATOM 1697 C C . ARG A 1 219 ? -2.908 2.262 7.086 1 95.31 219 ARG A C 1
ATOM 1699 O O . ARG A 1 219 ? -3.844 1.485 7.301 1 95.31 219 ARG A O 1
ATOM 1706 N N . LYS A 1 220 ? -1.91 2.508 7.961 1 94.81 220 LYS A N 1
ATOM 1707 C CA . LYS A 1 220 ? -1.95 1.882 9.281 1 94.81 220 LYS A CA 1
ATOM 1708 C C . LYS A 1 220 ? -2.998 2.543 10.172 1 94.81 220 LYS A C 1
ATOM 1710 O O . LYS A 1 220 ? -2.904 3.736 10.469 1 94.81 220 LYS A O 1
ATOM 1715 N N . GLY A 1 221 ? -3.963 1.809 10.484 1 96.56 221 GLY A N 1
ATOM 1716 C CA . GLY A 1 221 ? -4.977 2.309 11.398 1 96.56 221 GLY A CA 1
ATOM 1717 C C . GLY A 1 221 ? -6.078 3.086 10.703 1 96.56 221 GLY A C 1
ATOM 1718 O O . GLY A 1 221 ? -6.844 3.801 11.352 1 96.56 221 GLY A O 1
ATOM 1719 N N . PHE A 1 222 ? -6.16 2.977 9.406 1 97.81 222 PHE A N 1
ATOM 1720 C CA . PHE A 1 222 ? -7.215 3.637 8.648 1 97.81 222 PHE A CA 1
ATOM 1721 C C . PHE A 1 222 ? -8.586 3.34 9.242 1 97.81 222 PHE A C 1
ATOM 1723 O O . PHE A 1 222 ? -8.969 2.176 9.383 1 97.81 222 PHE A O 1
ATOM 1730 N N . ILE A 1 223 ? -9.32 4.328 9.656 1 97.94 223 ILE A N 1
ATOM 1731 C CA . ILE A 1 223 ? -10.469 4.137 10.539 1 97.94 223 ILE A CA 1
ATOM 1732 C C . ILE A 1 223 ? -11.57 3.381 9.797 1 97.94 223 ILE A C 1
ATOM 1734 O O . ILE A 1 223 ? -12.273 2.555 10.391 1 97.94 223 ILE A O 1
ATOM 1738 N N . GLU A 1 224 ? -11.773 3.658 8.484 1 98.5 224 GLU A N 1
ATOM 1739 C CA . GLU A 1 224 ? -12.766 2.898 7.73 1 98.5 224 GLU A CA 1
ATOM 1740 C C . GLU A 1 224 ? -12.391 1.421 7.66 1 98.5 224 GLU A C 1
ATOM 1742 O O . GLU A 1 224 ? -13.266 0.553 7.684 1 98.5 224 GLU A O 1
ATOM 1747 N N . MET A 1 225 ? -11.102 1.124 7.551 1 98.44 225 MET A N 1
ATOM 1748 C CA . MET A 1 225 ? -10.641 -0.262 7.586 1 98.44 225 MET A CA 1
ATOM 1749 C C . MET A 1 225 ? -10.938 -0.9 8.938 1 98.44 225 MET A C 1
ATOM 1751 O O . MET A 1 225 ? -11.398 -2.041 9.008 1 98.44 225 MET A O 1
ATOM 1755 N N . GLN A 1 226 ? -10.617 -0.151 10.016 1 98.06 22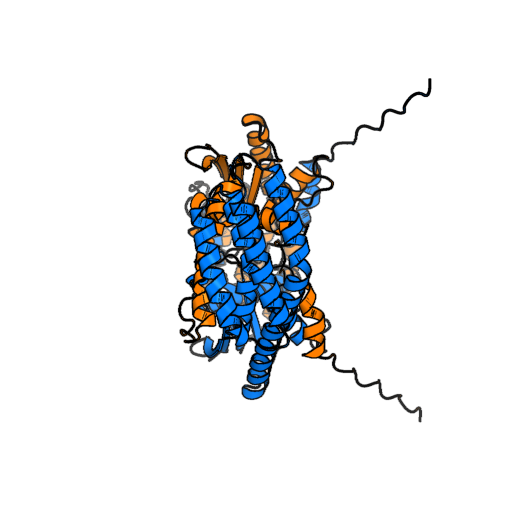6 GLN A N 1
ATOM 1756 C CA . GLN A 1 226 ? -10.93 -0.647 11.352 1 98.06 226 GLN A CA 1
ATOM 1757 C C . GLN A 1 226 ? -12.398 -1.051 11.461 1 98.06 226 GLN A C 1
ATOM 1759 O O . GLN A 1 226 ? -12.719 -2.105 12.008 1 98.06 226 GLN A O 1
ATOM 1764 N N . TYR A 1 227 ? -13.25 -0.226 10.922 1 98.44 227 TYR A N 1
ATOM 1765 C CA . TYR A 1 227 ? -14.688 -0.469 10.977 1 98.44 227 TYR A CA 1
ATOM 1766 C C . TYR A 1 227 ? -15.055 -1.769 10.266 1 98.44 227 TYR A C 1
ATOM 1768 O O . TYR A 1 227 ? -15.742 -2.621 10.836 1 98.44 227 TYR A O 1
ATOM 1776 N N . PHE A 1 228 ? -14.602 -1.927 9.055 1 98.44 228 PHE A N 1
ATOM 1777 C CA . PHE A 1 228 ? -15 -3.084 8.266 1 98.44 228 PHE A CA 1
ATOM 1778 C C . PHE A 1 228 ? -14.383 -4.359 8.82 1 98.44 228 PHE A C 1
ATOM 1780 O O . PHE A 1 228 ? -14.992 -5.43 8.758 1 98.44 228 PHE A O 1
ATOM 1787 N N . LEU A 1 229 ? -13.102 -4.266 9.297 1 97.19 229 LEU A N 1
ATOM 1788 C CA . LEU A 1 229 ? -12.539 -5.434 9.961 1 97.19 229 LEU A CA 1
ATOM 1789 C C . LEU A 1 229 ? -13.414 -5.879 11.125 1 97.19 229 LEU A C 1
ATOM 1791 O O . LEU A 1 229 ? -13.695 -7.066 11.281 1 97.19 229 LEU A O 1
ATOM 1795 N N . ARG A 1 230 ? -13.906 -4.91 11.883 1 96.31 230 ARG A N 1
ATOM 1796 C CA . ARG A 1 230 ? -14.773 -5.203 13.023 1 96.31 230 ARG A CA 1
ATOM 1797 C C . ARG A 1 230 ? -16.109 -5.766 12.555 1 96.31 230 ARG A C 1
ATOM 1799 O O . ARG A 1 230 ? -16.672 -6.668 13.188 1 96.31 230 ARG A O 1
ATOM 1806 N N . LEU A 1 231 ? -16.625 -5.246 11.5 1 96.5 231 LEU A N 1
ATOM 1807 C CA . LEU A 1 231 ? -17.891 -5.719 10.945 1 96.5 231 LEU A CA 1
ATOM 1808 C C . LEU A 1 231 ? -17.844 -7.227 10.703 1 96.5 231 LEU A C 1
ATOM 1810 O O . LEU A 1 231 ? -18.797 -7.938 11.023 1 96.5 231 LEU A O 1
ATOM 1814 N N . TYR A 1 232 ? -16.719 -7.691 10.148 1 95.75 232 TYR A N 1
ATOM 1815 C CA . TYR A 1 232 ? -16.562 -9.117 9.883 1 95.75 232 TYR A CA 1
ATOM 1816 C C . TYR A 1 232 ? -16.328 -9.891 11.18 1 95.75 232 TYR A C 1
ATOM 1818 O O . TYR A 1 232 ? -16.953 -10.938 11.406 1 95.75 232 TYR A O 1
ATOM 1826 N N . THR A 1 233 ? -15.508 -9.406 12.047 1 92.25 233 THR A N 1
ATOM 1827 C CA . THR A 1 233 ? -15.031 -10.18 13.188 1 92.25 233 THR A CA 1
ATOM 1828 C C . THR A 1 233 ? -16.109 -10.242 14.273 1 92.25 233 THR A C 1
ATOM 1830 O O . THR A 1 233 ? -16.016 -11.062 15.188 1 92.25 233 THR A O 1
ATOM 1833 N N . CYS A 1 234 ? -17.047 -9.328 14.195 1 87.75 234 CYS A N 1
ATOM 1834 C CA . CYS A 1 234 ? -18.141 -9.383 15.156 1 87.75 234 CYS A CA 1
ATOM 1835 C C . CYS A 1 234 ? -19.016 -10.602 14.922 1 87.75 234 CYS A C 1
ATOM 1837 O O . CYS A 1 234 ? -19.781 -11.008 15.797 1 87.75 234 CYS A O 1
ATOM 1839 N N . ASP A 1 235 ? -18.906 -11.102 13.734 1 81.38 235 ASP A N 1
ATOM 1840 C CA . ASP A 1 235 ? -19.578 -12.352 13.391 1 81.38 235 ASP A CA 1
ATOM 1841 C C . ASP A 1 235 ? -18.688 -13.555 13.703 1 81.38 235 ASP A C 1
ATOM 1843 O O . ASP A 1 235 ? -17.562 -13.641 13.219 1 81.38 235 ASP A O 1
ATOM 1847 N N . SER A 1 236 ? -19.141 -14.43 14.477 1 75.88 236 SER A N 1
ATOM 1848 C CA . SER A 1 236 ? -18.375 -15.594 14.922 1 75.88 236 SER A CA 1
ATOM 1849 C C . SER A 1 236 ? -17.922 -16.438 13.742 1 75.88 236 SER A C 1
ATOM 1851 O O . SER A 1 236 ? -16.922 -17.156 13.836 1 75.88 236 SER A O 1
ATOM 1853 N N . ALA A 1 237 ? -18.641 -16.281 12.695 1 80.81 237 ALA A N 1
ATOM 1854 C CA . ALA A 1 237 ? -18.312 -17.062 11.508 1 80.81 237 ALA A CA 1
ATOM 1855 C C . ALA A 1 237 ? -16.922 -16.703 10.977 1 80.81 237 ALA A C 1
ATOM 1857 O O . ALA A 1 237 ? -16.297 -17.469 10.25 1 80.81 237 ALA A O 1
ATOM 1858 N N . TYR A 1 238 ? -16.438 -15.523 11.406 1 84.25 238 TYR A N 1
ATOM 1859 C CA . TYR A 1 238 ? -15.172 -15.031 10.867 1 84.25 238 TYR A CA 1
ATOM 1860 C C . TYR A 1 238 ? -14.133 -14.883 11.961 1 84.25 238 TYR A C 1
ATOM 1862 O O . TYR A 1 238 ? -13.07 -14.289 11.75 1 84.25 238 TYR A O 1
ATOM 1870 N N . ALA A 1 239 ? -14.406 -15.414 13.094 1 78.31 239 ALA A N 1
ATOM 1871 C CA . ALA A 1 239 ? -13.531 -15.242 14.258 1 78.31 239 ALA A CA 1
ATOM 1872 C C . ALA A 1 239 ? -12.172 -15.898 14.023 1 78.31 239 ALA A C 1
ATOM 1874 O O . ALA A 1 239 ? -11.148 -15.375 14.453 1 78.31 239 ALA A O 1
ATOM 1875 N N . GLU A 1 240 ? -12.18 -16.953 13.242 1 81.06 240 GLU A N 1
ATOM 1876 C CA . GLU A 1 240 ? -10.938 -17.703 13.07 1 81.06 240 GLU A CA 1
ATOM 1877 C C . GLU A 1 240 ? -10.352 -17.5 11.68 1 81.06 240 GLU A C 1
ATOM 1879 O O . GLU A 1 240 ? -9.305 -18.062 11.352 1 81.06 240 GLU A O 1
ATOM 1884 N N . THR A 1 241 ? -10.906 -16.719 10.922 1 86.06 241 THR A N 1
ATOM 1885 C CA . THR A 1 241 ? -10.445 -16.5 9.555 1 86.06 241 THR A CA 1
ATOM 1886 C C . THR A 1 241 ? -9.805 -15.125 9.422 1 86.06 241 THR A C 1
ATOM 1888 O O . THR A 1 241 ? -10.359 -14.125 9.891 1 86.06 241 THR A O 1
ATOM 1891 N N . PRO A 1 242 ? -8.695 -15.102 8.828 1 92.38 242 PRO A N 1
ATOM 1892 C CA . PRO A 1 242 ? -8.133 -13.773 8.594 1 92.38 242 PRO A CA 1
ATOM 1893 C C . PRO A 1 242 ? -9.016 -12.906 7.699 1 92.38 242 PRO A C 1
ATOM 1895 O O . PRO A 1 242 ? -9.391 -13.328 6.602 1 92.38 242 PRO A O 1
ATOM 1898 N N . VAL A 1 243 ? -9.32 -11.758 8.133 1 95.88 243 VAL A N 1
ATOM 1899 C CA . VAL A 1 243 ? -10.25 -10.898 7.414 1 95.88 243 VAL A CA 1
ATOM 1900 C C . VAL A 1 243 ? -9.477 -9.953 6.492 1 95.88 243 VAL A C 1
ATOM 1902 O O . VAL A 1 243 ? -9.844 -9.773 5.332 1 95.88 243 VAL A O 1
ATOM 1905 N N . LYS A 1 244 ? -8.391 -9.391 7.051 1 96.5 244 LYS A N 1
ATOM 1906 C CA . LYS A 1 244 ? -7.551 -8.484 6.273 1 96.5 244 LYS A CA 1
ATOM 1907 C C . LYS A 1 244 ? -6.914 -9.195 5.086 1 96.5 244 LYS A C 1
ATOM 1909 O O . LYS A 1 244 ? -6.363 -10.289 5.234 1 96.5 244 LYS A O 1
ATOM 1914 N N . ASN A 1 245 ? -7.062 -8.656 3.877 1 96.06 245 ASN A N 1
ATOM 1915 C CA . ASN A 1 245 ? -6.523 -9.172 2.623 1 96.06 245 ASN A CA 1
ATOM 1916 C C . ASN A 1 245 ? -7.191 -10.484 2.225 1 96.06 245 ASN A C 1
ATOM 1918 O O . ASN A 1 245 ? -6.637 -11.258 1.439 1 96.06 245 ASN A O 1
ATOM 1922 N N . ASN A 1 246 ? -8.227 -10.82 2.844 1 96.31 246 ASN A N 1
ATOM 1923 C CA . ASN A 1 246 ? -9.078 -11.953 2.48 1 96.31 246 ASN A CA 1
ATOM 1924 C C . ASN A 1 246 ? -10.477 -11.492 2.076 1 96.31 246 ASN A C 1
ATOM 1926 O O . ASN A 1 246 ? -10.984 -11.891 1.027 1 96.31 246 ASN A O 1
ATOM 1930 N N . TYR A 1 247 ? -11.039 -10.57 2.902 1 97.44 247 TYR A N 1
ATOM 1931 C CA . TYR A 1 247 ? -12.359 -10.016 2.641 1 97.44 247 TYR A CA 1
ATOM 1932 C C . TYR A 1 247 ? -12.312 -8.5 2.533 1 97.44 247 TYR A C 1
ATOM 1934 O O . TYR A 1 247 ? -13.141 -7.887 1.861 1 97.44 247 TYR A O 1
ATOM 1942 N N . VAL A 1 248 ? -11.398 -7.891 3.254 1 98.5 248 VAL A N 1
ATOM 1943 C CA . VAL A 1 248 ? -11.242 -6.441 3.32 1 98.5 248 VAL A CA 1
ATOM 1944 C C . VAL A 1 248 ? -9.836 -6.051 2.871 1 98.5 248 VAL A C 1
ATOM 1946 O O . VAL A 1 248 ? -8.844 -6.539 3.414 1 98.5 248 VAL A O 1
ATOM 1949 N N . TYR A 1 249 ? -9.742 -5.164 1.904 1 98.5 249 TYR A N 1
ATOM 1950 C CA . TYR A 1 249 ? -8.461 -4.766 1.332 1 98.5 249 TYR A CA 1
ATOM 1951 C C . TYR A 1 249 ? -8.258 -3.262 1.449 1 98.5 249 TYR A C 1
ATOM 1953 O O . TYR A 1 249 ? -9.188 -2.482 1.224 1 98.5 249 TYR A O 1
ATOM 1961 N N . TYR A 1 250 ? -7.098 -2.854 1.896 1 98.25 250 TYR A N 1
ATOM 1962 C CA . TYR A 1 250 ? -6.633 -1.483 1.702 1 98.25 250 TYR A CA 1
ATOM 1963 C C . TYR A 1 250 ? -5.746 -1.378 0.468 1 98.25 250 TYR A C 1
ATOM 1965 O O . TYR A 1 250 ? -4.73 -2.072 0.364 1 98.25 250 TYR A O 1
ATOM 1973 N N . ILE A 1 251 ? -6.113 -0.638 -0.429 1 98.06 251 ILE A N 1
ATOM 1974 C CA . ILE A 1 251 ? -5.375 -0.435 -1.671 1 98.06 251 ILE A CA 1
ATOM 1975 C C . ILE A 1 251 ? -4.746 0.957 -1.677 1 98.06 251 ILE A C 1
ATOM 1977 O O . ILE A 1 251 ? -5.453 1.963 -1.783 1 98.06 251 ILE A O 1
ATOM 1981 N N . GLU A 1 252 ? -3.459 0.999 -1.567 1 97.38 252 GLU A N 1
ATOM 1982 C CA . GLU A 1 252 ? -2.729 2.264 -1.573 1 97.38 252 GLU A CA 1
ATOM 1983 C C . GLU A 1 252 ? -2.607 2.824 -2.986 1 97.38 252 GLU A C 1
ATOM 1985 O O . GLU A 1 252 ? -2.348 2.082 -3.936 1 97.38 252 GLU A O 1
ATOM 1990 N N . MET A 1 253 ? -2.793 4.105 -3.104 1 95.75 253 MET A N 1
ATOM 1991 C CA . MET A 1 253 ? -2.611 4.781 -4.387 1 95.75 253 MET A CA 1
ATOM 1992 C C . MET A 1 253 ? -2.057 6.188 -4.184 1 95.75 253 MET A C 1
ATOM 1994 O O . MET A 1 253 ? -2.301 6.816 -3.154 1 95.75 253 MET A O 1
ATOM 1998 N N . LEU A 1 254 ? -1.354 6.629 -5.191 1 94.5 254 LEU A N 1
ATOM 1999 C CA . LEU A 1 254 ? -0.989 8.039 -5.223 1 94.5 254 LEU A CA 1
ATOM 2000 C C . LEU A 1 254 ? -2.219 8.914 -5.441 1 94.5 254 LEU A C 1
ATOM 2002 O O . LEU A 1 254 ? -3.182 8.492 -6.082 1 94.5 254 LEU A O 1
ATOM 2006 N N . PRO A 1 255 ? -2.154 10.094 -4.965 1 90 255 PRO A N 1
ATOM 2007 C CA . PRO A 1 255 ? -3.305 10.992 -5.109 1 90 255 PRO A CA 1
ATOM 2008 C C . PRO A 1 255 ? -3.738 11.164 -6.562 1 90 255 PRO A C 1
ATOM 2010 O O . PRO A 1 255 ? -4.938 11.156 -6.859 1 90 255 PRO A O 1
ATOM 2013 N N . CYS A 1 256 ? -2.852 11.25 -7.461 1 89.19 256 CYS A N 1
ATOM 2014 C CA . CYS A 1 256 ? -3.182 11.453 -8.867 1 89.19 256 CYS A CA 1
ATOM 2015 C C . CYS A 1 256 ? -3.916 10.242 -9.43 1 89.19 256 CYS A C 1
ATOM 2017 O O . CYS A 1 256 ? -4.801 10.383 -10.281 1 89.19 256 CYS A O 1
ATOM 2019 N N . HIS A 1 257 ? -3.607 9.109 -8.992 1 92.38 257 HIS A N 1
ATOM 2020 C CA . HIS A 1 257 ? -4.238 7.883 -9.469 1 92.38 257 HIS A CA 1
ATOM 2021 C C . HIS A 1 257 ? -5.617 7.695 -8.836 1 92.38 257 HIS A C 1
ATOM 2023 O O . HIS A 1 257 ? -6.52 7.141 -9.469 1 92.38 257 HIS A O 1
ATOM 2029 N N . MET A 1 258 ? -5.75 8.172 -7.656 1 92.94 258 MET A N 1
ATOM 2030 C CA . MET A 1 258 ? -7.031 8.07 -6.965 1 92.94 258 MET A CA 1
ATOM 2031 C C . MET A 1 258 ? -8.086 8.922 -7.66 1 92.94 258 MET A C 1
ATOM 2033 O O . MET A 1 258 ? -9.25 8.523 -7.758 1 92.94 258 MET A O 1
ATOM 2037 N N . ALA A 1 259 ? -7.68 10.047 -8.156 1 88.62 259 ALA A N 1
ATOM 2038 C CA . ALA A 1 259 ? -8.594 11 -8.773 1 88.62 259 ALA A CA 1
ATOM 2039 C C . ALA A 1 259 ? -9.172 10.445 -10.07 1 88.62 259 ALA A C 1
ATOM 2041 O O . ALA A 1 259 ? -10.297 10.781 -10.445 1 88.62 259 ALA A O 1
ATOM 2042 N N . GLU A 1 260 ? -8.492 9.594 -10.758 1 89.75 260 GLU A N 1
ATOM 2043 C CA . GLU A 1 260 ? -8.906 9.086 -12.062 1 89.75 260 GLU A CA 1
ATOM 2044 C C . GLU A 1 260 ? -9.211 7.594 -12.008 1 89.75 260 GLU A C 1
ATOM 2046 O O . GLU A 1 260 ? -9.203 6.91 -13.031 1 89.75 260 GLU A O 1
ATOM 2051 N N . LEU A 1 261 ? -9.625 7.156 -10.977 1 95.38 261 LEU A N 1
ATOM 2052 C CA . LEU A 1 261 ? -9.727 5.723 -10.742 1 95.38 261 LEU A CA 1
ATOM 2053 C C . LEU A 1 261 ? -11.016 5.164 -11.328 1 95.38 261 LEU A C 1
ATOM 2055 O O . LEU A 1 261 ? -12.109 5.641 -11.008 1 95.38 261 LEU A O 1
ATOM 2059 N N . ASP A 1 262 ? -10.891 4.242 -12.266 1 96.75 262 ASP A N 1
ATOM 2060 C CA . ASP A 1 262 ? -12.016 3.432 -12.711 1 96.75 262 ASP A CA 1
ATOM 2061 C C . ASP A 1 262 ? -12.242 2.24 -11.781 1 96.75 262 ASP A C 1
ATOM 2063 O O . ASP A 1 262 ? -11.562 1.217 -11.906 1 96.75 262 ASP A O 1
ATOM 2067 N N . ILE A 1 263 ? -13.195 2.348 -10.945 1 97.56 263 ILE A N 1
ATOM 2068 C CA . ILE A 1 263 ? -13.406 1.379 -9.875 1 97.56 263 ILE A CA 1
ATOM 2069 C C . ILE A 1 263 ? -13.68 0.001 -10.477 1 97.56 263 ILE A C 1
ATOM 2071 O O . ILE A 1 263 ? -13.078 -0.993 -10.062 1 97.56 263 ILE A O 1
ATOM 2075 N N . LYS A 1 264 ? -14.578 -0.115 -11.398 1 97.12 264 LYS A N 1
ATOM 2076 C CA . LYS A 1 264 ? -14.938 -1.414 -11.961 1 97.12 264 LYS A CA 1
ATOM 2077 C C . LYS A 1 264 ? -13.742 -2.064 -12.641 1 97.12 264 LYS A C 1
ATOM 2079 O O . LYS A 1 264 ? -13.375 -3.197 -12.32 1 97.12 264 LYS A O 1
ATOM 2084 N N . ALA A 1 265 ? -13.125 -1.315 -13.516 1 96.19 265 ALA A N 1
ATOM 2085 C CA . ALA A 1 265 ? -12.07 -1.883 -14.352 1 96.19 265 ALA A CA 1
ATOM 2086 C C . ALA A 1 265 ? -10.82 -2.178 -13.531 1 96.19 265 ALA A C 1
ATOM 2088 O O . ALA A 1 265 ? -10.219 -3.25 -13.656 1 96.19 265 ALA A O 1
ATOM 2089 N N . ARG A 1 266 ? -10.43 -1.258 -12.648 1 97.06 266 ARG A N 1
ATOM 2090 C CA . ARG A 1 266 ? -9.109 -1.341 -12.023 1 97.06 266 ARG A CA 1
ATOM 2091 C C . ARG A 1 266 ? -9.188 -2.041 -10.672 1 97.06 266 ARG A C 1
ATOM 2093 O O . ARG A 1 266 ? -8.305 -2.82 -10.312 1 97.06 266 ARG A O 1
ATOM 2100 N N . LEU A 1 267 ? -10.219 -1.792 -9.93 1 98.12 267 LEU A N 1
ATOM 2101 C CA . LEU A 1 267 ? -10.273 -2.34 -8.578 1 98.12 267 LEU A CA 1
ATOM 2102 C C . LEU A 1 267 ? -10.953 -3.703 -8.57 1 98.12 267 LEU A C 1
ATOM 2104 O O . LEU A 1 267 ? -10.492 -4.633 -7.906 1 98.12 267 LEU A O 1
ATOM 2108 N N . ILE A 1 268 ? -12.047 -3.842 -9.281 1 98.06 268 ILE A N 1
ATOM 2109 C CA . ILE A 1 268 ? -12.82 -5.078 -9.211 1 98.06 268 ILE A CA 1
ATOM 2110 C C . ILE A 1 268 ? -12.297 -6.078 -10.234 1 98.06 268 ILE A C 1
ATOM 2112 O O . ILE A 1 268 ? -11.789 -7.145 -9.875 1 98.06 268 ILE A O 1
ATOM 2116 N N . ASP A 1 269 ? -12.258 -5.691 -11.5 1 95.31 269 ASP A N 1
ATOM 2117 C CA . ASP A 1 269 ? -11.969 -6.629 -12.578 1 95.31 269 ASP A CA 1
ATOM 2118 C C . ASP A 1 269 ? -10.477 -6.961 -12.633 1 95.31 269 ASP A C 1
ATOM 2120 O O . ASP A 1 269 ? -10.086 -8.023 -13.125 1 95.31 269 ASP A O 1
ATOM 2124 N N . GLU A 1 270 ? -9.672 -6.07 -12.156 1 94.69 270 GLU A N 1
ATOM 2125 C CA . GLU A 1 270 ? -8.234 -6.324 -12.195 1 94.69 270 GLU A CA 1
ATOM 2126 C C . GLU A 1 270 ? -7.699 -6.691 -10.812 1 94.69 270 GLU A C 1
ATOM 2128 O O . GLU A 1 270 ? -7.305 -7.836 -10.578 1 94.69 270 GLU A O 1
ATOM 2133 N N . PHE A 1 271 ? -7.777 -5.812 -9.922 1 97.38 271 PHE A N 1
ATOM 2134 C CA . PHE A 1 271 ? -7.156 -6.031 -8.617 1 97.38 271 PHE A CA 1
ATOM 2135 C C . PHE A 1 271 ? -7.824 -7.191 -7.887 1 97.38 271 PHE A C 1
ATOM 2137 O O . PHE A 1 271 ? -7.164 -8.172 -7.539 1 97.38 271 PHE A O 1
ATOM 2144 N N . LEU A 1 272 ? -9.102 -7.051 -7.637 1 98.12 272 LEU A N 1
ATOM 2145 C CA . LEU A 1 272 ? -9.805 -8.047 -6.836 1 98.12 272 LEU A CA 1
ATOM 2146 C C . LEU A 1 272 ? -9.773 -9.414 -7.52 1 98.12 272 LEU A C 1
ATOM 2148 O O . LEU A 1 272 ? -9.555 -10.438 -6.871 1 98.12 272 LEU A O 1
ATOM 2152 N N . ALA A 1 273 ? -10.047 -9.414 -8.836 1 96.5 273 ALA A N 1
ATOM 2153 C CA . ALA A 1 273 ? -10.016 -10.664 -9.594 1 96.5 273 ALA A CA 1
ATOM 2154 C C . ALA A 1 273 ? -8.68 -11.375 -9.414 1 96.5 273 ALA A C 1
ATOM 2156 O O . ALA A 1 273 ? -8.641 -12.578 -9.156 1 96.5 273 ALA A O 1
ATOM 2157 N N . HIS A 1 274 ? -7.664 -10.625 -9.484 1 95.44 274 HIS A N 1
ATOM 2158 C CA . HIS A 1 274 ? -6.324 -11.188 -9.336 1 95.44 274 HIS A CA 1
ATOM 2159 C C . HIS A 1 274 ? -6.086 -11.688 -7.918 1 95.44 274 HIS A C 1
ATOM 2161 O O . HIS A 1 274 ? -5.477 -12.742 -7.719 1 95.44 274 HIS A O 1
ATOM 2167 N N . GLU A 1 275 ? -6.5 -10.93 -6.938 1 96.38 275 GLU A N 1
ATOM 2168 C CA . GLU A 1 275 ? -6.332 -11.336 -5.543 1 96.38 275 GLU A CA 1
ATOM 2169 C C . GLU A 1 275 ? -7.062 -12.648 -5.258 1 96.38 275 GLU A C 1
ATOM 2171 O O . GLU A 1 275 ? -6.535 -13.516 -4.566 1 96.38 275 GLU A O 1
ATOM 2176 N N . GLU A 1 276 ? -8.219 -12.766 -5.812 1 96.25 276 GLU A N 1
ATOM 2177 C CA . GLU A 1 276 ? -9 -13.984 -5.602 1 96.25 276 GLU A CA 1
ATOM 2178 C C . GLU A 1 276 ? -8.336 -15.188 -6.266 1 96.25 276 GLU A C 1
ATOM 2180 O O . GLU A 1 276 ? -8.297 -16.281 -5.695 1 96.25 276 GLU A O 1
ATOM 2185 N N . GLN A 1 277 ? -7.848 -14.969 -7.434 1 95.31 277 GLN A N 1
ATOM 2186 C CA . GLN A 1 277 ? -7.145 -16.047 -8.117 1 95.31 277 GLN A CA 1
ATOM 2187 C C . GLN A 1 277 ? -5.859 -16.422 -7.383 1 95.31 277 GLN A C 1
ATOM 2189 O O . GLN A 1 277 ? -5.531 -17.609 -7.25 1 95.31 277 GLN A O 1
ATOM 2194 N N . ASN A 1 278 ? -5.152 -15.438 -6.938 1 94.75 278 ASN A N 1
ATOM 2195 C CA . ASN A 1 278 ? -3.926 -15.688 -6.184 1 94.75 278 ASN A CA 1
ATOM 2196 C C . ASN A 1 278 ? -4.191 -16.531 -4.938 1 94.75 278 ASN A C 1
ATOM 2198 O O . ASN A 1 278 ? -3.359 -17.344 -4.551 1 94.75 278 ASN A O 1
ATOM 2202 N N . LYS A 1 279 ? -5.277 -16.312 -4.309 1 94.31 279 LYS A N 1
ATOM 2203 C CA . LYS A 1 279 ? -5.637 -17.125 -3.148 1 94.31 279 LYS A CA 1
ATOM 2204 C C . LYS A 1 279 ? -5.785 -18.594 -3.531 1 94.31 279 LYS A C 1
ATOM 2206 O O . LYS A 1 279 ? -5.344 -19.484 -2.799 1 94.31 279 LYS A O 1
ATOM 2211 N N . GLN A 1 280 ? -6.359 -18.828 -4.68 1 92.69 280 GLN A N 1
ATOM 2212 C CA . GLN A 1 280 ? -6.547 -20.188 -5.156 1 92.69 280 GLN A CA 1
ATOM 2213 C C . GLN A 1 280 ? -5.207 -20.844 -5.5 1 92.69 280 GLN A C 1
ATOM 2215 O O . GLN A 1 280 ? -4.953 -21.984 -5.125 1 92.69 280 GLN A O 1
ATOM 2220 N N . VAL A 1 281 ? -4.445 -20.094 -6.164 1 92.38 281 VAL A N 1
ATOM 2221 C CA . VAL A 1 281 ? -3.127 -20.594 -6.543 1 92.38 281 VAL A CA 1
ATOM 2222 C C . VAL A 1 281 ? -2.311 -20.891 -5.289 1 92.38 281 VAL A C 1
ATOM 2224 O O . VAL A 1 281 ? -1.696 -21.953 -5.184 1 92.38 281 VAL A O 1
ATOM 2227 N N . ALA A 1 282 ? -2.34 -19.984 -4.359 1 93.12 282 ALA A N 1
ATOM 2228 C CA . ALA A 1 282 ? -1.587 -20.141 -3.119 1 93.12 282 ALA A CA 1
ATOM 2229 C C . ALA A 1 282 ? -2.08 -21.344 -2.332 1 93.12 282 ALA A C 1
ATOM 2231 O O . ALA A 1 282 ? -1.278 -22.109 -1.792 1 93.12 282 ALA A O 1
ATOM 2232 N N . ASP A 1 283 ? -3.301 -21.484 -2.266 1 91.88 283 ASP A N 1
ATOM 2233 C CA . ASP A 1 283 ? -3.877 -22.625 -1.558 1 91.88 283 ASP A CA 1
ATOM 2234 C C . ASP A 1 283 ? -3.42 -23.938 -2.174 1 91.88 283 ASP A C 1
ATOM 2236 O O . ASP A 1 283 ? -3.023 -24.859 -1.456 1 91.88 283 ASP A O 1
ATOM 2240 N N . TRP A 1 284 ? -3.389 -23.969 -3.428 1 90.06 284 TRP A N 1
ATOM 2241 C CA . TRP A 1 284 ? -3.018 -25.188 -4.141 1 90.06 284 TRP A CA 1
ATOM 2242 C C . TRP A 1 284 ? -1.519 -25.453 -4.039 1 90.06 284 TRP A C 1
ATOM 2244 O O . TRP A 1 284 ? -1.092 -26.547 -3.693 1 90.06 284 TRP A O 1
ATOM 2254 N N . LEU A 1 285 ? -0.751 -24.422 -4.316 1 88.25 285 LEU A N 1
ATOM 2255 C CA . LEU A 1 285 ? 0.689 -24.609 -4.461 1 88.25 285 LEU A CA 1
ATOM 2256 C C . LEU A 1 285 ? 1.372 -24.609 -3.096 1 88.25 285 LEU A C 1
ATOM 2258 O O . LEU A 1 285 ? 2.336 -25.359 -2.885 1 88.25 285 LEU A O 1
ATOM 2262 N N . LEU A 1 286 ? 0.819 -23.797 -2.184 1 86.94 286 LEU A N 1
ATOM 2263 C CA . LEU A 1 286 ? 1.543 -23.594 -0.936 1 86.94 286 LEU A CA 1
ATOM 2264 C C . LEU A 1 286 ? 0.72 -24.062 0.257 1 86.94 286 LEU A C 1
ATOM 2266 O O . LEU A 1 286 ? 1.228 -24.125 1.379 1 86.94 286 LEU A O 1
ATOM 2270 N N . GLY A 1 287 ? -0.542 -24.391 0.076 1 87.06 287 GLY A N 1
ATOM 2271 C CA . GLY A 1 287 ? -1.419 -24.844 1.139 1 87.06 287 GLY A CA 1
ATOM 2272 C C . GLY A 1 287 ? -1.894 -23.734 2.049 1 87.06 287 GLY A C 1
ATOM 2273 O O . GLY A 1 287 ? -2.449 -23.984 3.119 1 87.06 287 GLY A O 1
ATOM 2274 N N . GLU A 1 288 ? -1.576 -22.547 1.694 1 90.5 288 GLU A N 1
ATOM 2275 C CA . GLU A 1 288 ? -1.944 -21.359 2.451 1 90.5 288 GLU A CA 1
ATOM 2276 C C . GLU A 1 288 ? -2.543 -20.281 1.543 1 90.5 288 GLU A C 1
ATOM 2278 O O . GLU A 1 288 ? -1.813 -19.547 0.872 1 90.5 288 GLU A O 1
ATOM 2283 N N . PRO A 1 289 ? -3.824 -20.094 1.663 1 91.44 289 PRO A N 1
ATOM 2284 C CA . PRO A 1 289 ? -4.508 -19.203 0.72 1 91.44 289 PRO A CA 1
ATOM 2285 C C . PRO A 1 289 ? -3.953 -17.781 0.737 1 91.44 289 PRO A C 1
ATOM 2287 O O . PRO A 1 289 ? -3.98 -17.094 -0.286 1 91.44 289 PRO A O 1
ATOM 2290 N N . LEU A 1 290 ? -3.438 -17.328 1.88 1 93.56 290 LEU A N 1
ATOM 2291 C CA . LEU A 1 290 ? -3.002 -15.938 1.968 1 93.56 290 LEU A CA 1
ATOM 2292 C C . LEU A 1 290 ? -1.491 -15.828 1.788 1 93.56 290 LEU A C 1
ATOM 2294 O O . LEU A 1 290 ? -0.905 -14.781 2.057 1 93.56 290 LEU A O 1
ATOM 2298 N N . ALA A 1 291 ? -0.918 -16.906 1.284 1 91.81 291 ALA A N 1
ATOM 2299 C CA . ALA A 1 291 ? 0.536 -16.953 1.154 1 91.81 291 ALA A CA 1
ATOM 2300 C C . ALA A 1 291 ? 1.025 -15.898 0.158 1 91.81 291 ALA A C 1
ATOM 2302 O O . ALA A 1 291 ? 2.152 -15.406 0.266 1 91.81 291 ALA A O 1
ATOM 2303 N N . MET A 1 292 ? 0.168 -15.484 -0.731 1 91.56 292 MET A N 1
ATOM 2304 C CA . MET A 1 292 ? 0.588 -14.539 -1.758 1 91.56 292 MET A CA 1
ATOM 2305 C C . MET A 1 292 ? 0.228 -13.109 -1.36 1 91.56 292 MET A C 1
ATOM 2307 O O . MET A 1 292 ? 0.438 -12.172 -2.133 1 91.56 292 MET A O 1
ATOM 2311 N N . GLN A 1 293 ? -0.286 -12.945 -0.169 1 93.19 293 GLN A N 1
ATOM 2312 C CA . GLN A 1 293 ? -0.464 -11.617 0.415 1 93.19 293 GLN A CA 1
ATOM 2313 C C . GLN A 1 293 ? 0.806 -11.156 1.124 1 93.19 293 GLN A C 1
ATOM 2315 O O . GLN A 1 293 ? 0.765 -10.234 1.943 1 93.19 293 GLN A O 1
ATOM 2320 N N . GLN A 1 294 ? 1.813 -11.859 0.849 1 93.81 294 GLN A N 1
ATOM 2321 C CA . GLN A 1 294 ? 3.191 -11.555 1.226 1 93.81 294 GLN A CA 1
ATOM 2322 C C . GLN A 1 294 ? 4.164 -11.992 0.136 1 93.81 294 GLN A C 1
ATOM 2324 O O . GLN A 1 294 ? 3.824 -12.812 -0.719 1 93.81 294 GLN A O 1
ATOM 2329 N N . ASP A 1 295 ? 5.309 -11.398 0.217 1 94.38 295 ASP A N 1
ATOM 2330 C CA . ASP A 1 295 ? 6.301 -11.82 -0.771 1 94.38 295 ASP A CA 1
ATOM 2331 C C . ASP A 1 295 ? 6.598 -13.312 -0.651 1 94.38 295 ASP A C 1
ATOM 2333 O O . ASP A 1 295 ? 7.031 -13.781 0.404 1 94.38 295 ASP A O 1
ATOM 2337 N N . VAL A 1 296 ? 6.418 -14.039 -1.695 1 91.38 296 VAL A N 1
ATOM 2338 C CA . VAL A 1 296 ? 6.59 -15.492 -1.681 1 91.38 296 VAL A CA 1
ATOM 2339 C C . VAL A 1 296 ? 8.055 -15.836 -1.408 1 91.38 296 VAL A C 1
ATOM 2341 O O . VAL A 1 296 ? 8.359 -16.938 -0.95 1 91.38 296 VAL A O 1
ATOM 2344 N N . LEU A 1 297 ? 8.945 -14.891 -1.692 1 94.12 297 LEU A N 1
ATOM 2345 C CA . LEU A 1 297 ? 10.375 -15.117 -1.521 1 94.12 297 LEU A CA 1
ATOM 2346 C C . LEU A 1 297 ? 10.836 -14.68 -0.133 1 94.12 297 LEU A C 1
ATOM 2348 O O . LEU A 1 297 ? 12.008 -14.82 0.208 1 94.12 297 LEU A O 1
ATOM 2352 N N . ARG A 1 298 ? 9.961 -14.227 0.689 1 94.81 298 ARG A N 1
ATOM 2353 C CA . ARG A 1 298 ? 10.297 -13.516 1.916 1 94.81 298 ARG A CA 1
ATOM 2354 C C . ARG A 1 298 ? 11.102 -14.406 2.863 1 94.81 298 ARG A C 1
ATOM 2356 O O . ARG A 1 298 ? 11.938 -13.914 3.621 1 94.81 298 ARG A O 1
ATOM 2363 N N . LYS A 1 299 ? 10.859 -15.664 2.863 1 93.75 299 LYS A N 1
ATOM 2364 C CA . LYS A 1 299 ? 11.438 -16.547 3.865 1 93.75 299 LYS A CA 1
ATOM 2365 C C . LYS A 1 299 ? 12.938 -16.75 3.631 1 93.75 299 LYS A C 1
ATOM 2367 O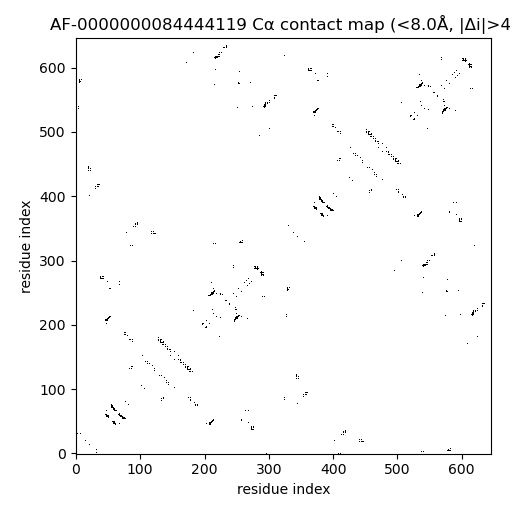 O . LYS A 1 299 ? 13.688 -17.016 4.57 1 93.75 299 LYS A O 1
ATOM 2372 N N . ASP A 1 300 ? 13.344 -16.594 2.467 1 94.44 300 ASP A N 1
ATOM 2373 C CA . ASP A 1 300 ? 14.734 -16.859 2.123 1 94.44 300 ASP A CA 1
ATOM 2374 C C . ASP A 1 300 ? 15.578 -15.594 2.266 1 94.44 300 ASP A C 1
ATOM 2376 O O . ASP A 1 300 ? 16.812 -15.672 2.312 1 94.44 300 ASP A O 1
ATOM 2380 N N . GLY A 1 301 ? 14.992 -14.469 2.363 1 96.12 301 GLY A N 1
ATOM 2381 C CA . GLY A 1 301 ? 15.656 -13.18 2.365 1 96.12 301 GLY A CA 1
ATOM 2382 C C . GLY A 1 301 ? 16.578 -12.984 3.553 1 96.12 301 GLY A C 1
ATOM 2383 O O . GLY A 1 301 ? 17.766 -12.703 3.385 1 96.12 301 GLY A O 1
ATOM 2384 N N . PRO A 1 302 ? 16.094 -13.234 4.754 1 96 302 PRO A N 1
ATOM 2385 C CA . PRO A 1 302 ? 16.844 -12.875 5.961 1 96 302 PRO A CA 1
ATOM 2386 C C . PRO A 1 302 ? 18.203 -13.562 6.035 1 96 302 PRO A C 1
ATOM 2388 O O . PRO A 1 302 ? 19.219 -12.906 6.297 1 96 302 PRO A O 1
ATOM 2391 N N . ASP A 1 303 ? 18.266 -14.82 5.75 1 95.75 303 ASP A N 1
ATOM 2392 C CA . ASP A 1 303 ? 19.516 -15.547 5.832 1 95.75 303 ASP A CA 1
ATOM 2393 C C . ASP A 1 303 ? 20.516 -15.039 4.785 1 95.75 303 ASP A C 1
ATOM 2395 O O . ASP A 1 303 ? 21.703 -14.852 5.082 1 95.75 303 ASP A O 1
ATOM 2399 N N . ILE A 1 304 ? 20.062 -14.836 3.646 1 96.81 304 ILE A N 1
ATOM 2400 C CA . ILE A 1 304 ? 20.906 -14.367 2.555 1 96.81 304 ILE A CA 1
ATOM 2401 C C . ILE A 1 304 ? 21.406 -12.961 2.865 1 96.81 304 ILE A C 1
ATOM 2403 O O . ILE A 1 304 ? 22.594 -12.672 2.693 1 96.81 304 ILE A O 1
ATOM 2407 N N . ILE A 1 305 ? 20.562 -12.133 3.344 1 97.25 305 ILE A N 1
ATOM 2408 C CA . ILE A 1 305 ? 20.891 -10.742 3.648 1 97.25 305 ILE A CA 1
ATOM 2409 C C . ILE A 1 305 ? 21.906 -10.695 4.789 1 97.25 305 ILE A C 1
ATOM 2411 O O . ILE A 1 305 ? 22.828 -9.875 4.773 1 97.25 305 ILE A O 1
ATOM 2415 N N . ALA A 1 306 ? 21.766 -11.562 5.758 1 95.5 306 ALA A N 1
ATOM 2416 C CA . ALA A 1 306 ? 22.703 -11.625 6.871 1 95.5 306 ALA A CA 1
ATOM 2417 C C . ALA A 1 306 ? 24.109 -11.945 6.379 1 95.5 306 ALA A C 1
ATOM 2419 O O . ALA A 1 306 ? 25.094 -11.477 6.949 1 95.5 306 ALA A O 1
ATOM 2420 N N . GLN A 1 307 ? 24.172 -12.727 5.371 1 95.81 307 GLN A N 1
ATOM 2421 C CA . GLN A 1 307 ? 25.469 -13.062 4.789 1 95.81 307 GLN A CA 1
ATOM 2422 C C . GLN A 1 307 ? 26.047 -11.883 4.016 1 95.81 307 GLN A C 1
ATOM 2424 O O . GLN A 1 307 ? 27.25 -11.625 4.07 1 95.81 307 GLN A O 1
ATOM 2429 N N . LEU A 1 308 ? 25.219 -11.156 3.312 1 96.38 308 LEU A N 1
ATOM 2430 C CA . LEU A 1 308 ? 25.641 -10.039 2.482 1 96.38 308 LEU A CA 1
ATOM 2431 C C . LEU A 1 308 ? 26 -8.828 3.344 1 96.38 308 LEU A C 1
ATOM 2433 O O . LEU A 1 308 ? 26.906 -8.055 2.996 1 96.38 308 LEU A O 1
ATOM 2437 N N . LEU A 1 309 ? 25.219 -8.633 4.398 1 95.5 309 LEU A N 1
ATOM 2438 C CA . LEU A 1 309 ? 25.391 -7.52 5.328 1 95.5 309 LEU A CA 1
ATOM 2439 C C . LEU A 1 309 ? 25.562 -8.023 6.754 1 95.5 309 LEU A C 1
ATOM 2441 O O . LEU A 1 309 ? 24.656 -7.891 7.582 1 95.5 309 LEU A O 1
ATOM 2445 N N . PRO A 1 310 ? 26.719 -8.555 7.012 1 89 310 PRO A N 1
ATOM 2446 C CA . PRO A 1 310 ? 26.969 -9.078 8.359 1 89 310 PRO A CA 1
ATOM 2447 C C . PRO A 1 310 ? 26.938 -7.988 9.43 1 89 310 PRO A C 1
ATOM 2449 O O . PRO A 1 310 ? 27.172 -6.816 9.125 1 89 310 PRO A O 1
ATOM 2452 N N . GLU A 1 311 ? 26.422 -8.391 10.609 1 78.88 311 GLU A N 1
ATOM 2453 C CA . GLU A 1 311 ? 26.406 -7.449 11.719 1 78.88 311 GLU A CA 1
ATOM 2454 C C . GLU A 1 311 ? 27.812 -6.965 12.047 1 78.88 311 GLU A C 1
ATOM 2456 O O . GLU A 1 311 ? 28.766 -7.738 11.992 1 78.88 311 GLU A O 1
ATOM 2461 N N . LYS A 1 312 ? 27.922 -5.734 12.039 1 65.62 312 LYS A N 1
ATOM 2462 C CA . LYS A 1 312 ? 29.219 -5.219 12.484 1 65.62 312 LYS A CA 1
ATOM 2463 C C . LYS A 1 312 ? 29.453 -5.543 13.953 1 65.62 312 LYS A C 1
ATOM 2465 O O . LYS A 1 312 ? 28.562 -5.402 14.781 1 65.62 312 LYS A O 1
ATOM 2470 N N . GLU A 1 313 ? 30.297 -6.527 14.242 1 55.56 313 GLU A N 1
ATOM 2471 C CA . GLU A 1 313 ? 30.703 -6.793 15.625 1 55.56 313 GLU A CA 1
ATOM 2472 C C . GLU A 1 313 ? 30.891 -5.496 16.406 1 55.56 313 GLU A C 1
ATOM 2474 O O . GLU A 1 313 ? 31.531 -4.562 15.914 1 55.56 313 GLU A O 1
ATOM 2479 N N . GLN A 1 314 ? 29.906 -5.148 17.109 1 52.16 314 GLN A N 1
ATOM 2480 C CA . GLN A 1 314 ? 30.281 -4.09 18.047 1 52.16 314 GLN A CA 1
ATOM 2481 C C . GLN A 1 314 ? 31.672 -4.328 18.625 1 52.16 314 GLN A C 1
ATOM 2483 O O . GLN A 1 314 ? 32 -5.445 19.031 1 52.16 314 GLN A O 1
ATOM 2488 N N . PRO A 1 315 ? 32.625 -3.529 18.281 1 49.47 315 PRO A N 1
ATOM 2489 C CA . PRO A 1 315 ? 33.875 -3.744 19.016 1 49.47 315 PRO A CA 1
ATOM 2490 C C . PRO A 1 315 ? 33.625 -4.066 20.484 1 49.47 315 PRO A C 1
ATOM 2492 O O . PRO A 1 315 ? 32.656 -3.605 21.078 1 49.47 315 PRO A O 1
ATOM 2495 N N . GLU A 1 316 ? 34.062 -5.27 20.906 1 46.81 316 GLU A N 1
ATOM 2496 C CA . GLU A 1 316 ? 34.094 -5.531 22.344 1 46.81 316 GLU A CA 1
ATOM 2497 C C . GLU A 1 316 ? 34.438 -4.27 23.125 1 46.81 316 GLU A C 1
ATOM 2499 O O . GLU A 1 316 ? 35.344 -3.516 22.734 1 46.81 316 GLU A O 1
ATOM 2504 N N . PRO A 1 317 ? 33.531 -3.926 23.906 1 45.16 317 PRO A N 1
ATOM 2505 C CA . PRO A 1 317 ? 34 -2.801 24.703 1 45.16 317 PRO A CA 1
ATOM 2506 C C . PRO A 1 317 ? 35.438 -3.025 25.234 1 45.16 317 PRO A C 1
ATOM 2508 O O . PRO A 1 317 ? 35.75 -4.133 25.656 1 45.16 317 PRO A O 1
ATOM 2511 N N . MET A 1 318 ? 36.406 -2.326 24.766 1 41.09 318 MET A N 1
ATOM 2512 C CA . MET A 1 318 ? 37.688 -2.389 25.438 1 41.09 318 MET A CA 1
ATOM 2513 C C . MET A 1 318 ? 37.531 -2.422 26.953 1 41.09 318 MET A C 1
ATOM 2515 O O . MET A 1 318 ? 36.875 -1.548 27.531 1 41.09 318 MET A O 1
ATOM 2519 N N . LYS A 1 319 ? 37.75 -3.609 27.469 1 43.91 319 LYS A N 1
ATOM 2520 C CA . LYS A 1 319 ? 37.875 -3.662 28.922 1 43.91 319 LYS A CA 1
ATOM 2521 C C . LYS A 1 319 ? 38.781 -2.553 29.438 1 43.91 319 LYS A C 1
ATOM 2523 O O . LYS A 1 319 ? 39.969 -2.475 29.062 1 43.91 319 LYS A O 1
ATOM 2528 N N . LYS A 1 320 ? 38.281 -1.503 29.938 1 32.94 320 LYS A N 1
ATOM 2529 C CA . LYS A 1 320 ? 39.062 -0.497 30.641 1 32.94 320 LYS A CA 1
ATOM 2530 C C . LYS A 1 320 ? 40 -1.144 31.656 1 32.94 320 LYS A C 1
ATOM 2532 O O . LYS A 1 320 ? 39.531 -1.771 32.625 1 32.94 320 LYS A O 1
ATOM 2537 N N . ILE A 1 321 ? 41.156 -1.576 31.297 1 30.77 321 ILE A N 1
ATOM 2538 C CA . ILE A 1 321 ? 42.156 -1.915 32.312 1 30.77 321 ILE A CA 1
ATOM 2539 C C . ILE A 1 321 ? 42.188 -0.836 33.375 1 30.77 321 ILE A C 1
ATOM 2541 O O . ILE A 1 321 ? 42.469 0.331 33.094 1 30.77 321 ILE A O 1
ATOM 2545 N N . ALA A 1 322 ? 41.5 -1.196 34.438 1 39.62 322 ALA A N 1
ATOM 2546 C CA . ALA A 1 322 ? 41.625 -0.444 35.688 1 39.62 322 ALA A CA 1
ATOM 2547 C C . ALA A 1 322 ? 43.094 -0.196 36.031 1 39.62 322 ALA A C 1
ATOM 2549 O O . ALA A 1 322 ? 43.875 -1.142 36.219 1 39.62 322 ALA A O 1
ATOM 2550 N N . VAL A 1 323 ? 43.562 0.9 35.594 1 27.36 323 VAL A N 1
ATOM 2551 C CA . VAL A 1 323 ? 44.781 1.331 36.281 1 27.36 323 VAL A CA 1
ATOM 2552 C C . VAL A 1 323 ? 44.438 1.799 37.688 1 27.36 323 VAL A C 1
ATOM 2554 O O . VAL A 1 323 ? 43.406 2.473 37.875 1 27.36 323 VAL A O 1
ATOM 2557 N N . MET B 1 1 ? -6.594 14.945 11.133 1 28.06 1 MET B N 1
ATOM 2558 C CA . MET B 1 1 ? -7.297 14.875 9.859 1 28.06 1 MET B CA 1
ATOM 2559 C C . MET B 1 1 ? -6.445 15.445 8.734 1 28.06 1 MET B C 1
ATOM 2561 O O . MET B 1 1 ? -6.672 16.578 8.289 1 28.06 1 MET B O 1
ATOM 2565 N N . LEU B 1 2 ? -5.195 15.391 8.938 1 34.97 2 LEU B N 1
ATOM 2566 C CA . LEU B 1 2 ? -4.309 16.031 7.973 1 34.97 2 LEU B CA 1
ATOM 2567 C C . LEU B 1 2 ? -4.551 15.477 6.57 1 34.97 2 LEU B C 1
ATOM 2569 O O . LEU B 1 2 ? -5.094 14.383 6.414 1 34.97 2 LEU B O 1
ATOM 2573 N N . PRO B 1 3 ? -4.285 16.422 5.598 1 33.59 3 PRO B N 1
ATOM 2574 C CA . PRO B 1 3 ? -4.625 16.094 4.211 1 33.59 3 PRO B CA 1
ATOM 2575 C C . PRO B 1 3 ? -4.125 14.719 3.783 1 33.59 3 PRO B C 1
ATOM 2577 O O . PRO B 1 3 ? -2.984 14.359 4.074 1 33.59 3 PRO B O 1
ATOM 2580 N N . ASN B 1 4 ? -4.844 13.836 3.963 1 33.44 4 ASN B N 1
ATOM 2581 C CA . ASN B 1 4 ? -4.59 12.68 3.113 1 33.44 4 ASN B CA 1
ATOM 2582 C C . ASN B 1 4 ? -4.051 13.094 1.746 1 33.44 4 ASN B C 1
ATOM 2584 O O . ASN B 1 4 ? -4.418 14.141 1.223 1 33.44 4 ASN B O 1
ATOM 2588 N N . GLY B 1 5 ? -2.975 12.68 1.364 1 33.53 5 GLY B N 1
ATOM 2589 C CA . GLY B 1 5 ? -2.268 13.047 0.146 1 33.53 5 GLY B CA 1
ATOM 2590 C C . GLY B 1 5 ? -3.191 13.5 -0.969 1 33.53 5 GLY B C 1
ATOM 2591 O O . GLY B 1 5 ? -2.756 14.148 -1.92 1 33.53 5 GLY B O 1
ATOM 2592 N N . GLY B 1 6 ? -3.979 12.672 -1.462 1 33.94 6 GLY B N 1
ATOM 2593 C CA . GLY B 1 6 ? -4.438 13.031 -2.793 1 33.94 6 GLY B CA 1
ATOM 2594 C C . GLY B 1 6 ? -5.266 14.297 -2.816 1 33.94 6 GLY B C 1
ATOM 2595 O O . GLY B 1 6 ? -6.047 14.555 -1.898 1 33.94 6 GLY B O 1
ATOM 2596 N N . ILE B 1 7 ? -4.66 15.43 -3.201 1 34.34 7 ILE B N 1
ATOM 2597 C CA . ILE B 1 7 ? -5.434 16.562 -3.689 1 34.34 7 ILE B CA 1
ATOM 2598 C C . ILE B 1 7 ? -6.73 16.062 -4.328 1 34.34 7 ILE B C 1
ATOM 2600 O O . ILE B 1 7 ? -6.73 15.609 -5.473 1 34.34 7 ILE B O 1
ATOM 2604 N N . PHE B 1 8 ? -7.387 15.219 -3.711 1 34.09 8 PHE B N 1
ATOM 2605 C CA . PHE B 1 8 ? -8.703 15.039 -4.32 1 34.09 8 PHE B CA 1
ATOM 2606 C C . PHE B 1 8 ? -9.344 16.391 -4.621 1 34.09 8 PHE B C 1
ATOM 2608 O O . PHE B 1 8 ? -9.32 17.297 -3.781 1 34.09 8 PHE B O 1
ATOM 2615 N N . SER B 1 9 ? -9.172 16.781 -5.785 1 33.12 9 SER B N 1
ATOM 2616 C CA . SER B 1 9 ? -10.102 17.828 -6.184 1 33.12 9 SER B CA 1
ATOM 2617 C C . SER B 1 9 ? -11.445 17.672 -5.473 1 33.12 9 SER B C 1
ATOM 2619 O O . SER B 1 9 ? -12.086 16.625 -5.574 1 33.12 9 SER B O 1
ATOM 2621 N N . GLU B 1 10 ? -11.508 18.031 -4.273 1 36 10 GLU B N 1
ATOM 2622 C CA . GLU B 1 10 ? -12.844 18.328 -3.764 1 36 10 GLU B CA 1
ATOM 2623 C C . GLU B 1 10 ? -13.773 18.781 -4.883 1 36 10 GLU B C 1
ATOM 2625 O O . GLU B 1 10 ? -13.844 19.969 -5.195 1 36 10 GLU B O 1
ATOM 2630 N N . ALA B 1 11 ? -13.758 18.203 -6.012 1 32.88 11 ALA B N 1
ATOM 2631 C CA . ALA B 1 11 ? -14.773 18.656 -6.961 1 32.88 11 ALA B CA 1
ATOM 2632 C C . ALA B 1 11 ? -16.078 19 -6.25 1 32.88 11 ALA B C 1
ATOM 2634 O O . ALA B 1 11 ? -16.594 20.109 -6.387 1 32.88 11 ALA B O 1
ATOM 2635 N N . GLN B 1 12 ? -17 17.828 -6.477 1 34.81 12 GLN B N 1
ATOM 2636 C CA . GLN B 1 12 ? -18.438 18.109 -6.543 1 34.81 12 GLN B CA 1
ATOM 2637 C C . GLN B 1 12 ? -19.016 18.391 -5.156 1 34.81 12 GLN B C 1
ATOM 2639 O O . GLN B 1 12 ? -19.812 17.594 -4.645 1 34.81 12 GLN B O 1
ATOM 2644 N N . HIS B 1 13 ? -18.141 18.406 -4.148 1 36.19 13 HIS B N 1
ATOM 2645 C CA . HIS B 1 13 ? -19.094 18.719 -3.08 1 36.19 13 HIS B CA 1
ATOM 2646 C C . HIS B 1 13 ? -20.062 19.812 -3.506 1 36.19 13 HIS B C 1
ATOM 2648 O O . HIS B 1 13 ? -19.656 20.859 -3.986 1 36.19 13 HIS B O 1
ATOM 2654 N N . GLU B 1 14 ? -21.141 19.312 -3.791 1 37.94 14 GLU B N 1
ATOM 2655 C CA . GLU B 1 14 ? -22.25 20.266 -3.832 1 37.94 14 GLU B CA 1
ATOM 2656 C C . GLU B 1 14 ? -22.031 21.406 -2.854 1 37.94 14 GLU B C 1
ATOM 2658 O O . GLU B 1 14 ? -21.688 21.188 -1.69 1 37.94 14 GLU B O 1
ATOM 2663 N N . LYS B 1 15 ? -21.703 22.562 -3.297 1 44.56 15 LYS B N 1
ATOM 2664 C CA . LYS B 1 15 ? -21.703 23.891 -2.688 1 44.56 15 LYS B CA 1
ATOM 2665 C C . LYS B 1 15 ? -22.672 23.953 -1.512 1 44.56 15 LYS B C 1
ATOM 2667 O O . LYS B 1 15 ? -23.875 24.094 -1.707 1 44.56 15 LYS B O 1
ATOM 2672 N N . SER B 1 16 ? -22.344 22.859 -0.674 1 50.41 16 SER B N 1
ATOM 2673 C CA . SER B 1 16 ? -23.25 23.312 0.387 1 50.41 16 SER B CA 1
ATOM 2674 C C . SER B 1 16 ? -23.109 24.812 0.633 1 50.41 16 SER B C 1
ATOM 2676 O O . SER B 1 16 ? -22 25.344 0.69 1 50.41 16 SER B O 1
ATOM 2678 N N . THR B 1 17 ? -23.891 25.484 0.216 1 61.69 17 THR B N 1
ATOM 2679 C CA . THR B 1 17 ? -24.266 26.891 0.092 1 61.69 17 THR B CA 1
ATOM 2680 C C . THR B 1 17 ? -24.109 27.609 1.429 1 61.69 17 THR B C 1
ATOM 2682 O O . THR B 1 17 ? -24.422 28.797 1.539 1 61.69 17 THR B O 1
ATOM 2685 N N . SER B 1 18 ? -23.344 26.781 2.484 1 79.94 18 SER B N 1
ATOM 2686 C CA . SER B 1 18 ? -23.344 27.594 3.695 1 79.94 18 SER B CA 1
ATOM 2687 C C . SER B 1 18 ? -22.125 28.516 3.734 1 79.94 18 SER B C 1
ATOM 2689 O O . SER B 1 18 ? -21.109 28.25 3.08 1 79.94 18 SER B O 1
ATOM 2691 N N . VAL B 1 19 ? -22.281 29.516 4.395 1 86.31 19 VAL B N 1
ATOM 2692 C CA . VAL B 1 19 ? -21.25 30.531 4.566 1 86.31 19 VAL B CA 1
ATOM 2693 C C . VAL B 1 19 ? -20 29.922 5.207 1 86.31 19 VAL B C 1
ATOM 2695 O O . VAL B 1 19 ? -18.875 30.203 4.797 1 86.31 19 VAL B O 1
ATOM 2698 N N . LEU B 1 20 ? -20.172 29.047 6.078 1 88.88 20 LEU B N 1
ATOM 2699 C CA . LEU B 1 20 ? -19.047 28.406 6.742 1 88.88 20 LEU B CA 1
ATOM 2700 C C . LEU B 1 20 ? -18.266 27.516 5.773 1 88.88 20 LEU B C 1
ATOM 2702 O O . LEU B 1 20 ? -17.031 27.594 5.703 1 88.88 20 LEU B O 1
ATOM 2706 N N . SER B 1 21 ? -18.984 26.719 5.016 1 88.62 21 SER B N 1
ATOM 2707 C CA . SER B 1 21 ? -18.328 25.828 4.059 1 88.62 21 SER B CA 1
ATOM 2708 C C . SER B 1 21 ? -17.516 26.609 3.043 1 88.62 21 SER B C 1
ATOM 2710 O O . SER B 1 21 ? -16.391 26.219 2.701 1 88.62 21 SER B O 1
ATOM 2712 N N . SER B 1 22 ? -18.031 27.703 2.645 1 88.56 22 SER B N 1
ATOM 2713 C CA . SER B 1 22 ? -17.312 28.531 1.686 1 88.56 22 SER B CA 1
ATOM 2714 C C . SER B 1 22 ? -16.047 29.125 2.311 1 88.56 22 SER B C 1
ATOM 2716 O O . SER B 1 22 ? -15 29.188 1.67 1 88.56 22 SER B O 1
ATOM 2718 N N . SER B 1 23 ? -16.219 29.609 3.543 1 91.38 23 SER B N 1
ATOM 2719 C CA . SER B 1 23 ? -15.07 30.188 4.242 1 91.38 23 SER B CA 1
ATOM 2720 C C . SER B 1 23 ? -13.992 29.141 4.488 1 91.38 23 SER B C 1
ATOM 2722 O O . SER B 1 23 ? -12.805 29.422 4.312 1 91.38 23 SER B O 1
ATOM 2724 N N . LEU B 1 24 ? -14.43 28.016 4.785 1 91.75 24 LEU B N 1
ATOM 2725 C CA . LEU B 1 24 ? -13.469 26.938 5.074 1 91.75 24 LEU B CA 1
ATOM 2726 C C . LEU B 1 24 ? -12.859 26.391 3.789 1 91.75 24 LEU B C 1
ATOM 2728 O O . LEU B 1 24 ? -11.727 25.906 3.793 1 91.75 24 LEU B O 1
ATOM 2732 N N . PHE B 1 25 ? -13.586 26.469 2.725 1 88.12 25 PHE B N 1
ATOM 2733 C CA . PHE B 1 25 ? -13.031 26.078 1.431 1 88.12 25 PHE B CA 1
ATOM 2734 C C . PHE B 1 25 ? -11.82 26.938 1.083 1 88.12 25 PHE B C 1
ATOM 2736 O O . PHE B 1 25 ? -10.797 26.422 0.627 1 88.12 25 PHE B O 1
ATOM 2743 N N . SER B 1 26 ? -11.945 28.203 1.327 1 90.44 26 SER B N 1
ATOM 2744 C CA . SER B 1 26 ? -10.844 29.125 1.063 1 90.44 26 SER B CA 1
ATOM 2745 C C . SER B 1 26 ? -9.625 28.781 1.92 1 90.44 26 SER B C 1
ATOM 2747 O O . SER B 1 26 ? -8.492 28.828 1.439 1 90.44 26 SER B O 1
ATOM 2749 N N . VAL B 1 27 ? -9.828 28.469 3.119 1 91.88 27 VAL B N 1
ATOM 2750 C CA . VAL B 1 27 ? -8.758 28.094 4.039 1 91.88 27 VAL B CA 1
ATOM 2751 C C . VAL B 1 27 ? -8.109 26.797 3.59 1 91.88 27 VAL B C 1
ATOM 2753 O O . VAL B 1 27 ? -6.887 26.656 3.59 1 91.88 27 VAL B O 1
ATOM 2756 N N . ASN B 1 28 ? -8.906 25.875 3.188 1 89.62 28 ASN B N 1
ATOM 2757 C CA . ASN B 1 28 ? -8.398 24.594 2.732 1 89.62 28 ASN B CA 1
ATOM 2758 C C . ASN B 1 28 ? -7.574 24.734 1.454 1 89.62 28 ASN B C 1
ATOM 2760 O O . ASN B 1 28 ? -6.562 24.047 1.285 1 89.62 28 ASN B O 1
ATOM 2764 N N . ASP B 1 29 ? -8.07 25.562 0.615 1 90.69 29 ASP B N 1
ATOM 2765 C CA . ASP B 1 29 ? -7.312 25.828 -0.604 1 90.69 29 ASP B CA 1
ATOM 2766 C C . ASP B 1 29 ? -5.934 26.406 -0.281 1 90.69 29 ASP B C 1
ATOM 2768 O O . ASP B 1 29 ? -4.938 26.016 -0.896 1 90.69 29 ASP B O 1
ATOM 2772 N N . GLN B 1 30 ? -5.895 27.297 0.595 1 90.88 30 GLN B N 1
ATOM 2773 C CA . GLN B 1 30 ? -4.625 27.859 1.041 1 90.88 30 GLN B CA 1
ATOM 2774 C C . GLN B 1 30 ? -3.734 26.797 1.673 1 90.88 30 GLN B C 1
ATOM 2776 O O . GLN B 1 30 ? -2.523 26.781 1.449 1 90.88 30 GLN B O 1
ATOM 2781 N N . PHE B 1 31 ? -4.289 25.984 2.441 1 91.38 31 PHE B N 1
ATOM 2782 C CA . PHE B 1 31 ? -3.557 24.875 3.047 1 91.38 31 PHE B CA 1
ATOM 2783 C C . PHE B 1 31 ? -2.865 24.031 1.978 1 91.38 31 PHE B C 1
ATOM 2785 O O . PHE B 1 31 ? -1.665 23.766 2.07 1 91.38 31 PHE B O 1
ATOM 2792 N N . LEU B 1 32 ? -3.621 23.641 1.021 1 90.12 32 LEU B N 1
ATOM 2793 C CA . LEU B 1 32 ? -3.092 22.781 -0.03 1 90.12 32 LEU B CA 1
ATOM 2794 C C . LEU B 1 32 ? -1.934 23.469 -0.755 1 90.12 32 LEU B C 1
ATOM 2796 O O . LEU B 1 32 ? -0.906 22.828 -1.015 1 90.12 32 LEU B O 1
ATOM 2800 N N . LYS B 1 33 ? -2.09 24.688 -1.014 1 90.25 33 LYS B N 1
ATOM 2801 C CA . LYS B 1 33 ? -1.052 25.453 -1.707 1 90.25 33 LYS B CA 1
ATOM 2802 C C . LYS B 1 33 ? 0.204 25.578 -0.85 1 90.25 33 LYS B C 1
ATOM 2804 O O . LYS B 1 33 ? 1.314 25.344 -1.327 1 90.25 33 LYS B O 1
ATOM 2809 N N . GLU B 1 34 ? 0.03 25.922 0.384 1 91.12 34 GLU B N 1
ATOM 2810 C CA . GLU B 1 34 ? 1.158 26.094 1.295 1 91.12 34 GLU B CA 1
ATOM 2811 C C . GLU B 1 34 ? 1.865 24.766 1.544 1 91.12 34 GLU B C 1
ATOM 2813 O O . GLU B 1 34 ? 3.094 24.719 1.63 1 91.12 34 GLU B O 1
ATOM 2818 N N . HIS B 1 35 ? 1.035 23.781 1.669 1 92.12 35 HIS B N 1
ATOM 2819 C CA . HIS B 1 35 ? 1.61 22.469 1.95 1 92.12 35 HIS B CA 1
ATOM 2820 C C . HIS B 1 35 ? 2.445 21.969 0.776 1 92.12 35 HIS B C 1
ATOM 2822 O O . HIS B 1 35 ? 3.512 21.391 0.972 1 92.12 35 HIS B O 1
ATOM 2828 N N . GLN B 1 36 ? 1.97 22.203 -0.366 1 90 36 GLN B N 1
ATOM 2829 C CA . GLN B 1 36 ? 2.717 21.844 -1.567 1 90 36 GLN B CA 1
ATOM 2830 C C . GLN B 1 36 ? 4.047 22.594 -1.632 1 90 36 GLN B C 1
ATOM 2832 O O . GLN B 1 36 ? 5.086 22 -1.922 1 90 36 GLN B O 1
ATOM 2837 N N . SER B 1 37 ? 4.008 23.828 -1.36 1 91 37 SER B N 1
ATOM 2838 C CA . SER B 1 37 ? 5.223 24.625 -1.377 1 91 37 SER B CA 1
ATOM 2839 C C . SER B 1 37 ? 6.207 24.172 -0.309 1 91 37 SER B C 1
ATOM 2841 O O . SER B 1 37 ? 7.406 24.047 -0.573 1 91 37 SER B O 1
ATOM 2843 N N . ALA B 1 38 ? 5.711 23.922 0.806 1 93.25 38 ALA B N 1
ATOM 2844 C CA . ALA B 1 38 ? 6.551 23.469 1.905 1 93.25 38 ALA B CA 1
ATOM 2845 C C . ALA B 1 38 ? 7.152 22.094 1.596 1 93.25 38 ALA B C 1
ATOM 2847 O O . ALA B 1 38 ? 8.297 21.812 1.973 1 93.25 38 ALA B O 1
ATOM 2848 N N . SER B 1 39 ? 6.391 21.281 0.943 1 93.25 39 SER B N 1
ATOM 2849 C CA . SER B 1 39 ? 6.855 19.938 0.598 1 93.25 39 SER B CA 1
ATOM 2850 C C . SER B 1 39 ? 8.07 20 -0.324 1 93.25 39 SER B C 1
ATOM 2852 O O . SER B 1 39 ? 9 19.203 -0.185 1 93.25 39 SER B O 1
ATOM 2854 N N . ALA B 1 40 ? 8.047 20.906 -1.188 1 89.06 40 ALA B N 1
ATOM 2855 C CA . ALA B 1 40 ? 9.188 21.062 -2.092 1 89.06 40 ALA B CA 1
ATOM 2856 C C . ALA B 1 40 ? 10.453 21.438 -1.324 1 89.06 40 ALA B C 1
ATOM 2858 O O . ALA B 1 40 ? 11.531 20.922 -1.624 1 89.06 40 ALA B O 1
ATOM 2859 N N . THR B 1 41 ? 10.328 22.172 -0.279 1 90.69 41 THR B N 1
ATOM 2860 C CA . THR B 1 41 ? 11.469 22.625 0.513 1 90.69 41 THR B CA 1
ATOM 2861 C C . THR B 1 41 ? 11.961 21.516 1.436 1 90.69 41 THR B C 1
ATOM 2863 O O . THR B 1 41 ? 13.133 21.5 1.822 1 90.69 41 THR B O 1
ATOM 2866 N N . ALA B 1 42 ? 11.055 20.625 1.678 1 92.94 42 ALA B N 1
ATOM 2867 C CA . ALA B 1 42 ? 11.375 19.547 2.623 1 92.94 42 ALA B CA 1
ATOM 2868 C C . ALA B 1 42 ? 12.391 18.578 2.033 1 92.94 42 ALA B C 1
ATOM 2870 O O . ALA B 1 42 ? 13 17.781 2.76 1 92.94 42 ALA B O 1
ATOM 2871 N N . LEU B 1 43 ? 12.672 18.641 0.749 1 94.5 43 LEU B N 1
ATOM 2872 C CA . LEU B 1 43 ? 13.609 17.75 0.075 1 94.5 43 LEU B CA 1
ATOM 2873 C C . LEU B 1 43 ? 15.039 18.281 0.191 1 94.5 43 LEU B C 1
ATOM 2875 O O . LEU B 1 43 ? 15.992 17.594 -0.165 1 94.5 43 LEU B O 1
ATOM 2879 N N . GLN B 1 44 ? 15.211 19.484 0.69 1 91.06 44 GLN B N 1
ATOM 2880 C CA . GLN B 1 44 ? 16.516 20.141 0.678 1 91.06 44 GLN B CA 1
ATOM 2881 C C . GLN B 1 44 ? 17.547 19.328 1.437 1 91.06 44 GLN B C 1
ATOM 2883 O O . GLN B 1 44 ? 18.719 19.297 1.051 1 91.06 44 GLN B O 1
ATOM 2888 N N . GLY B 1 45 ? 17.188 18.625 2.43 1 90.88 45 GLY B N 1
ATOM 2889 C CA . GLY B 1 45 ? 18.141 17.844 3.207 1 90.88 45 GLY B CA 1
ATOM 2890 C C . GLY B 1 45 ? 18.391 16.453 2.631 1 90.88 45 GLY B C 1
ATOM 2891 O O . GLY B 1 45 ? 19.234 15.711 3.143 1 90.88 45 GLY B O 1
ATOM 2892 N N . ILE B 1 46 ? 17.766 16.125 1.542 1 96.88 46 ILE B N 1
ATOM 2893 C CA . ILE B 1 46 ? 17.922 14.836 0.886 1 96.88 46 ILE B CA 1
ATOM 2894 C C . ILE B 1 46 ? 18.812 14.984 -0.344 1 96.88 46 ILE B C 1
ATOM 2896 O O . ILE B 1 46 ? 18.469 15.703 -1.285 1 96.88 46 ILE B O 1
ATOM 2900 N N . MET B 1 47 ? 19.891 14.273 -0.341 1 97.75 47 MET B N 1
ATOM 2901 C CA . MET B 1 47 ? 20.875 14.453 -1.4 1 97.75 47 MET B CA 1
ATOM 2902 C C . MET B 1 47 ? 20.75 13.367 -2.459 1 97.75 47 MET B C 1
ATOM 2904 O O . MET B 1 47 ? 21.031 13.594 -3.635 1 97.75 47 MET B O 1
ATOM 2908 N N . THR B 1 48 ? 20.328 12.203 -2.035 1 98.56 48 THR B N 1
ATOM 2909 C CA . THR B 1 48 ? 20.203 11.094 -2.971 1 98.56 48 THR B CA 1
ATOM 2910 C C . THR B 1 48 ? 18.922 10.305 -2.701 1 98.56 48 THR B C 1
ATOM 2912 O O . THR B 1 48 ? 18.422 10.289 -1.574 1 98.56 48 THR B O 1
ATOM 2915 N N . VAL B 1 49 ? 18.375 9.727 -3.715 1 98.88 49 VAL B N 1
ATOM 2916 C CA . VAL B 1 49 ? 17.234 8.82 -3.643 1 98.88 49 VAL B CA 1
ATOM 2917 C C . VAL B 1 49 ? 17.5 7.59 -4.508 1 98.88 49 VAL B C 1
ATOM 2919 O O . VAL B 1 49 ? 17.844 7.711 -5.684 1 98.88 49 VAL B O 1
ATOM 2922 N N . MET B 1 50 ? 17.422 6.418 -3.928 1 98.88 50 MET B N 1
ATOM 2923 C CA . MET B 1 50 ? 17.422 5.168 -4.684 1 98.88 50 MET B CA 1
ATOM 2924 C C . MET B 1 50 ? 15.992 4.68 -4.926 1 98.88 50 MET B C 1
ATOM 2926 O O . MET B 1 50 ? 15.188 4.613 -3.996 1 98.88 50 MET B O 1
ATOM 2930 N N . VAL B 1 51 ? 15.695 4.371 -6.176 1 98.88 51 VAL B N 1
ATOM 2931 C CA . VAL B 1 51 ? 14.344 3.928 -6.512 1 98.88 51 VAL B CA 1
ATOM 2932 C C . VAL B 1 51 ? 14.406 2.547 -7.156 1 98.88 51 VAL B C 1
ATOM 2934 O O . VAL B 1 51 ? 15.078 2.355 -8.172 1 98.88 51 VAL B O 1
ATOM 2937 N N . PHE B 1 52 ? 13.789 1.584 -6.527 1 98.75 52 PHE B N 1
ATOM 2938 C CA . PHE B 1 52 ? 13.617 0.259 -7.113 1 98.75 52 PHE B CA 1
ATOM 2939 C C . PHE B 1 52 ? 12.242 0.12 -7.754 1 98.75 52 PHE B C 1
ATOM 2941 O O . PHE B 1 52 ? 11.219 0.211 -7.07 1 98.75 52 PHE B O 1
ATOM 2948 N N . HIS B 1 53 ? 12.211 -0.111 -8.969 1 97 53 HIS B N 1
ATOM 2949 C CA . HIS B 1 53 ? 10.992 -0.179 -9.758 1 97 53 HIS B CA 1
ATOM 2950 C C . HIS B 1 53 ? 11.133 -1.151 -10.922 1 97 53 HIS B C 1
ATOM 2952 O O . HIS B 1 53 ? 12.031 -1.001 -11.75 1 97 53 HIS B O 1
ATOM 2958 N N . GLY B 1 54 ? 10.312 -2.172 -10.945 1 92.25 54 GLY B N 1
ATOM 2959 C CA . GLY B 1 54 ? 10.258 -3.078 -12.086 1 92.25 54 GLY B CA 1
ATOM 2960 C C . GLY B 1 54 ? 11.523 -3.893 -12.258 1 92.25 54 GLY B C 1
ATOM 2961 O O . GLY B 1 54 ? 11.984 -4.094 -13.383 1 92.25 54 GLY B O 1
ATOM 2962 N N . GLY B 1 55 ? 12.188 -4.156 -11.227 1 95.75 55 GLY B N 1
ATOM 2963 C CA . GLY B 1 55 ? 13.398 -4.961 -11.32 1 95.75 55 GLY B CA 1
ATOM 2964 C C . GLY B 1 55 ? 14.648 -4.133 -11.57 1 95.75 55 GLY B C 1
ATOM 2965 O O . GLY B 1 55 ? 15.734 -4.684 -11.75 1 95.75 55 GLY B O 1
ATOM 2966 N N . ASN B 1 56 ? 14.453 -2.861 -11.578 1 97.56 56 ASN B N 1
ATOM 2967 C CA . ASN B 1 56 ? 15.57 -1.947 -11.82 1 97.56 56 ASN B CA 1
ATOM 2968 C C . ASN B 1 56 ? 15.797 -1.026 -10.625 1 97.56 56 ASN B C 1
ATOM 2970 O O . ASN B 1 56 ? 14.859 -0.706 -9.891 1 97.56 56 ASN B O 1
ATOM 2974 N N . LEU B 1 57 ? 17.062 -0.657 -10.453 1 98.62 57 LEU B N 1
ATOM 2975 C CA . LEU B 1 57 ? 17.453 0.323 -9.445 1 98.62 57 LEU B CA 1
ATOM 2976 C C . LEU B 1 57 ? 18.016 1.584 -10.102 1 98.62 57 LEU B C 1
ATOM 2978 O O . LEU B 1 57 ? 18.828 1.503 -11.023 1 98.62 57 LEU B O 1
ATOM 2982 N N . SER B 1 58 ? 17.516 2.715 -9.703 1 98.75 58 SER B N 1
ATOM 2983 C CA . SER B 1 58 ? 18.062 3.99 -10.172 1 98.75 58 SER B CA 1
ATOM 2984 C C . SER B 1 58 ? 18.531 4.848 -9 1 98.75 58 SER B C 1
ATOM 2986 O O . SER B 1 58 ? 17.969 4.781 -7.906 1 98.75 58 SER B O 1
ATOM 2988 N N . LEU B 1 59 ? 19.547 5.586 -9.25 1 98.81 59 LEU B N 1
ATOM 2989 C CA . LEU B 1 59 ? 20.078 6.551 -8.297 1 98.81 59 LEU B CA 1
ATOM 2990 C C . LEU B 1 59 ? 19.797 7.98 -8.75 1 98.81 59 LEU B C 1
ATOM 2992 O O . LEU B 1 59 ? 20.156 8.359 -9.867 1 98.81 59 LEU B O 1
ATOM 2996 N N . TRP B 1 60 ? 19.172 8.703 -7.941 1 98.69 60 TRP B N 1
ATOM 2997 C CA . TRP B 1 60 ? 18.844 10.102 -8.203 1 98.69 60 TRP B CA 1
ATOM 2998 C C . TRP B 1 60 ? 19.625 11.031 -7.27 1 98.69 60 TRP B C 1
ATOM 3000 O O . TRP B 1 60 ? 19.688 10.789 -6.062 1 98.69 60 TRP B O 1
ATOM 3010 N N . VAL B 1 61 ? 20.219 12.055 -7.812 1 98.12 61 VAL B N 1
ATOM 3011 C CA . VAL B 1 61 ? 21.031 12.984 -7.047 1 98.12 61 VAL B CA 1
ATOM 3012 C C . VAL B 1 61 ? 20.438 14.383 -7.102 1 98.12 61 VAL B C 1
ATOM 3014 O O . VAL B 1 61 ? 19.969 14.828 -8.156 1 98.12 61 VAL B O 1
ATOM 3017 N N . ASN B 1 62 ? 20.359 15.008 -5.945 1 96.81 62 ASN B N 1
ATOM 3018 C CA . ASN B 1 62 ? 19.828 16.359 -5.832 1 96.81 62 ASN B CA 1
ATOM 3019 C C . ASN B 1 62 ? 20.828 17.406 -6.301 1 96.81 62 ASN B C 1
ATOM 3021 O O . ASN B 1 62 ? 21.859 17.609 -5.652 1 96.81 62 ASN B O 1
ATOM 3025 N N . ASP B 1 63 ? 20.641 18.078 -7.387 1 89.75 63 ASP B N 1
ATOM 3026 C CA . ASP B 1 63 ? 21.5 19.141 -7.898 1 89.75 63 ASP B CA 1
ATOM 3027 C C . ASP B 1 63 ? 21.156 20.484 -7.258 1 89.75 63 ASP B C 1
ATOM 3029 O O . ASP B 1 63 ? 21.797 21.5 -7.555 1 89.75 63 ASP B O 1
ATOM 3033 N N . LYS B 1 64 ? 20.438 20.688 -6.254 1 82.69 64 LYS B N 1
ATOM 3034 C CA . LYS B 1 64 ? 20.016 21.859 -5.477 1 82.69 64 LYS B CA 1
ATOM 3035 C C . LYS B 1 64 ? 19.375 22.906 -6.375 1 82.69 64 LYS B C 1
ATOM 3037 O O . LYS B 1 64 ? 18.422 23.578 -5.977 1 82.69 64 LYS B O 1
ATOM 3042 N N . LYS B 1 65 ? 19.859 23.047 -7.633 1 84.25 65 LYS B N 1
ATOM 3043 C CA . LYS B 1 65 ? 19.328 24.078 -8.539 1 84.25 65 LYS B CA 1
ATOM 3044 C C . LYS B 1 65 ? 18.203 23.5 -9.406 1 84.25 65 LYS B C 1
ATOM 3046 O O . LYS B 1 65 ? 17.156 24.141 -9.562 1 84.25 65 LYS B O 1
ATOM 3051 N N . THR B 1 66 ? 18.391 22.344 -9.961 1 86.75 66 THR B N 1
ATOM 3052 C CA . THR B 1 66 ? 17.484 21.797 -10.969 1 86.75 66 THR B CA 1
ATOM 3053 C C . THR B 1 66 ? 16.672 20.641 -10.391 1 86.75 66 THR B C 1
ATOM 3055 O O . THR B 1 66 ? 15.836 20.062 -11.078 1 86.75 66 THR B O 1
ATOM 3058 N N . GLY B 1 67 ? 16.875 20.344 -9.148 1 92.75 67 GLY B N 1
ATOM 3059 C CA . GLY B 1 67 ? 16.172 19.234 -8.539 1 92.75 67 GLY B CA 1
ATOM 3060 C C . GLY B 1 67 ? 16.859 17.891 -8.75 1 92.75 67 GLY B C 1
ATOM 3061 O O . GLY B 1 67 ? 18.047 17.844 -9.07 1 92.75 67 GLY B O 1
ATOM 3062 N N . PHE B 1 68 ? 16.172 16.828 -8.57 1 97.31 68 PHE B N 1
ATOM 3063 C CA . PHE B 1 68 ? 16.766 15.5 -8.641 1 97.31 68 PHE B CA 1
ATOM 3064 C C . PHE B 1 68 ? 16.984 15.078 -10.094 1 97.31 68 PHE B C 1
ATOM 3066 O O . PHE B 1 68 ? 16.109 15.297 -10.938 1 97.31 68 PHE B O 1
ATOM 3073 N N . GLN B 1 69 ? 18.141 14.539 -10.352 1 97.44 69 GLN B N 1
ATOM 3074 C CA . GLN B 1 69 ? 18.469 13.984 -11.656 1 97.44 69 GLN B CA 1
ATOM 3075 C C . GLN B 1 69 ? 18.969 12.547 -11.539 1 97.44 69 GLN B C 1
ATOM 3077 O O . GLN B 1 69 ? 19.672 12.203 -10.594 1 97.44 69 GLN B O 1
ATOM 3082 N N . GLN B 1 70 ? 18.594 11.773 -12.484 1 97.75 70 GLN B N 1
ATOM 3083 C CA . GLN B 1 70 ? 19.062 10.391 -12.492 1 97.75 70 GLN B CA 1
ATOM 3084 C C . GLN B 1 70 ? 20.547 10.305 -12.844 1 97.75 70 GLN B C 1
ATOM 3086 O O . GLN B 1 70 ? 20.969 10.805 -13.891 1 97.75 70 GLN B O 1
ATOM 3091 N N . ARG B 1 71 ? 21.266 9.68 -11.992 1 98 71 ARG B N 1
ATOM 3092 C CA . ARG B 1 71 ? 22.703 9.539 -12.188 1 98 71 ARG B CA 1
ATOM 3093 C C . ARG B 1 71 ? 23.062 8.141 -12.672 1 98 71 ARG B C 1
ATOM 3095 O O . ARG B 1 71 ? 23.969 7.973 -13.492 1 98 71 ARG B O 1
ATOM 3102 N N . GLU B 1 72 ? 22.391 7.145 -12.117 1 98.31 72 GLU B N 1
ATOM 3103 C CA . GLU B 1 72 ? 22.625 5.75 -12.461 1 98.31 72 GLU B CA 1
ATOM 3104 C C . GLU B 1 72 ? 21.312 5 -12.688 1 98.31 72 GLU B C 1
ATOM 3106 O O . GLU B 1 72 ? 20.266 5.402 -12.18 1 98.31 72 GLU B O 1
ATOM 3111 N N . TYR B 1 73 ? 21.422 4.008 -13.484 1 98.19 73 TYR B N 1
ATOM 3112 C CA . TYR B 1 73 ? 20.344 3.064 -13.75 1 98.19 73 TYR B CA 1
ATOM 3113 C C . TYR B 1 73 ? 20.891 1.67 -14.023 1 98.19 73 TYR B C 1
ATOM 3115 O O . TYR B 1 73 ? 21.703 1.485 -14.93 1 98.19 73 TYR B O 1
ATOM 3123 N N . GLN B 1 74 ? 20.484 0.735 -13.203 1 98.12 74 GLN B N 1
ATOM 3124 C CA . GLN B 1 74 ? 20.969 -0.629 -13.352 1 98.12 74 GLN B CA 1
ATOM 3125 C C . GLN B 1 74 ? 19.844 -1.642 -13.234 1 98.12 74 GLN B C 1
ATOM 3127 O O . GLN B 1 74 ? 18.969 -1.518 -12.367 1 98.12 74 GLN B O 1
ATOM 3132 N N . THR B 1 75 ? 19.875 -2.604 -14.102 1 97.25 75 THR B N 1
ATOM 3133 C CA . THR B 1 75 ? 18.969 -3.74 -13.984 1 97.25 75 THR B CA 1
ATOM 3134 C C . THR B 1 75 ? 19.438 -4.695 -12.891 1 97.25 75 THR B C 1
ATOM 3136 O O . THR B 1 75 ? 20.594 -5.129 -12.898 1 97.25 75 THR B O 1
ATOM 3139 N N . ILE B 1 76 ? 18.547 -4.961 -11.969 1 97.38 76 ILE B N 1
ATOM 3140 C CA . ILE B 1 76 ? 18.859 -5.855 -10.867 1 97.38 76 ILE B CA 1
ATOM 3141 C C . ILE B 1 76 ? 18.359 -7.266 -11.18 1 97.38 76 ILE B C 1
ATOM 3143 O O . ILE B 1 76 ? 19.109 -8.234 -11.062 1 97.38 76 ILE B O 1
ATOM 3147 N N . SER B 1 77 ? 17.109 -7.324 -11.578 1 94 77 SER B N 1
ATOM 3148 C CA . SER B 1 77 ? 16.531 -8.617 -11.938 1 94 77 SER B CA 1
ATOM 3149 C C . SER B 1 77 ? 17.078 -9.117 -13.266 1 94 77 SER B C 1
ATOM 3151 O O . SER B 1 77 ? 16.578 -8.758 -14.328 1 94 77 SER B O 1
ATOM 3153 N N . GLY B 1 78 ? 18.078 -9.938 -13.242 1 89.75 78 GLY B N 1
ATOM 3154 C CA . GLY B 1 78 ? 18.766 -10.398 -14.438 1 89.75 78 GLY B CA 1
ATOM 3155 C C . GLY B 1 78 ? 18.109 -11.609 -15.07 1 89.75 78 GLY B C 1
ATOM 3156 O O . GLY B 1 78 ? 17.062 -12.062 -14.609 1 89.75 78 GLY B O 1
ATOM 3157 N N . ASP B 1 79 ? 18.719 -12.148 -16.016 1 89.19 79 ASP B N 1
ATOM 3158 C CA . ASP B 1 79 ? 18.188 -13.234 -16.844 1 89.19 79 ASP B CA 1
ATOM 3159 C C . ASP B 1 79 ? 17.969 -14.492 -16 1 89.19 79 ASP B C 1
ATOM 3161 O O . ASP B 1 79 ? 16.906 -15.125 -16.094 1 89.19 79 ASP B O 1
ATOM 3165 N N . GLU B 1 80 ? 18.953 -14.766 -15.258 1 91 80 GLU B N 1
ATOM 3166 C CA . GLU B 1 80 ? 18.828 -15.984 -14.469 1 91 80 GLU B CA 1
ATOM 3167 C C . GLU B 1 80 ? 17.641 -15.914 -13.516 1 91 80 GLU B C 1
ATOM 3169 O O . GLU B 1 80 ? 16.906 -16.891 -13.352 1 91 80 GLU B O 1
ATOM 3174 N N . TYR B 1 81 ? 17.5 -14.789 -12.844 1 92.88 81 TYR B N 1
ATOM 3175 C CA . TYR B 1 81 ? 16.359 -14.594 -11.969 1 92.88 81 TYR B CA 1
ATOM 3176 C C . TYR B 1 81 ? 15.047 -14.82 -12.727 1 92.88 81 TYR B C 1
ATOM 3178 O O . TYR B 1 81 ? 14.172 -15.539 -12.258 1 92.88 81 TYR B O 1
ATOM 3186 N N . HIS B 1 82 ? 14.906 -14.281 -13.898 1 92.19 82 HIS B N 1
ATOM 3187 C CA . HIS B 1 82 ? 13.688 -14.391 -14.695 1 92.19 82 HIS B CA 1
ATOM 3188 C C . HIS B 1 82 ? 13.484 -15.82 -15.188 1 92.19 82 HIS B C 1
ATOM 3190 O O . HIS B 1 82 ? 12.352 -16.297 -15.289 1 92.19 82 HIS B O 1
ATOM 3196 N N . GLN B 1 83 ? 14.562 -16.438 -15.516 1 93.69 83 GLN B N 1
ATOM 3197 C CA . GLN B 1 83 ? 14.477 -17.828 -15.969 1 93.69 83 GLN B CA 1
ATOM 3198 C C . GLN B 1 83 ? 13.938 -18.719 -14.859 1 93.69 83 GLN B C 1
ATOM 3200 O O . GLN B 1 83 ? 13.008 -19.5 -15.078 1 93.69 83 GLN B O 1
ATOM 3205 N N . LEU B 1 84 ? 14.461 -18.578 -13.703 1 95.06 84 LEU B N 1
ATOM 3206 C CA . LEU B 1 84 ? 14.023 -19.391 -12.57 1 95.06 84 LEU B CA 1
ATOM 3207 C C . LEU B 1 84 ? 12.57 -19.094 -12.227 1 95.06 84 LEU B C 1
ATOM 3209 O O . LEU B 1 84 ? 11.781 -20 -11.977 1 95.06 84 LEU B O 1
ATOM 3213 N N . LYS B 1 85 ? 12.242 -17.859 -12.227 1 92.81 85 LYS B N 1
ATOM 3214 C CA . LYS B 1 85 ? 10.867 -17.422 -11.977 1 92.81 85 LYS B CA 1
ATOM 3215 C C . LYS B 1 85 ? 9.898 -18.047 -12.977 1 92.81 85 LYS B C 1
ATOM 3217 O O . LYS B 1 85 ? 8.844 -18.547 -12.602 1 92.81 85 LYS B O 1
ATOM 3222 N N . SER B 1 86 ? 10.273 -18.016 -14.203 1 93.44 86 SER B N 1
ATOM 3223 C CA . SER B 1 86 ? 9.422 -18.531 -15.266 1 93.44 86 SER B CA 1
ATOM 3224 C C . SER B 1 86 ? 9.203 -20.031 -15.117 1 93.44 86 SER B C 1
ATOM 3226 O O . SER B 1 86 ? 8.094 -20.531 -15.336 1 93.44 86 SER B O 1
ATOM 3228 N N . VAL B 1 87 ? 10.242 -20.719 -14.773 1 95.69 87 VAL B N 1
ATOM 3229 C CA . VAL B 1 87 ? 10.125 -22.156 -14.555 1 95.69 87 VAL B CA 1
ATOM 3230 C C . VAL B 1 87 ? 9.156 -22.422 -13.406 1 95.69 87 VAL B C 1
ATOM 3232 O O . VAL B 1 87 ? 8.289 -23.297 -13.508 1 95.69 87 VAL B O 1
ATOM 3235 N N . CYS B 1 88 ? 9.242 -21.641 -12.391 1 94.12 88 CYS B N 1
ATOM 3236 C CA . CYS B 1 88 ? 8.398 -21.797 -11.211 1 94.12 88 CYS B CA 1
ATOM 3237 C C . CYS B 1 88 ? 6.941 -21.469 -11.531 1 94.12 88 CYS B C 1
ATOM 3239 O O . CYS B 1 88 ? 6.035 -21.875 -10.797 1 94.12 88 CYS B O 1
ATOM 3241 N N . HIS B 1 89 ? 6.648 -20.75 -12.586 1 93.88 89 HIS B N 1
ATOM 3242 C CA . HIS B 1 89 ? 5.297 -20.344 -12.961 1 93.88 89 HIS B CA 1
ATOM 3243 C C . HIS B 1 89 ? 4.598 -21.453 -13.75 1 93.88 89 HIS B C 1
ATOM 3245 O O . HIS B 1 89 ? 3.375 -21.422 -13.914 1 93.88 89 HIS B O 1
ATOM 3251 N N . ILE B 1 90 ? 5.312 -22.422 -14.219 1 95.44 90 ILE B N 1
ATOM 3252 C CA . ILE B 1 90 ? 4.781 -23.438 -15.117 1 95.44 90 ILE B CA 1
ATOM 3253 C C . ILE B 1 90 ? 3.613 -24.156 -14.453 1 95.44 90 ILE B C 1
ATOM 3255 O O . ILE B 1 90 ? 2.537 -24.297 -15.039 1 95.44 90 ILE B O 1
ATOM 3259 N N . PRO B 1 91 ? 3.738 -24.562 -13.203 1 95.06 91 PRO B N 1
ATOM 3260 C CA . PRO B 1 91 ? 2.619 -25.266 -12.578 1 95.06 91 PRO B CA 1
ATOM 3261 C C . PRO B 1 91 ? 1.353 -24.422 -12.5 1 95.06 91 PRO B C 1
ATOM 3263 O O . PRO B 1 91 ? 0.242 -24.953 -12.57 1 95.06 91 PRO B O 1
ATOM 3266 N N . VAL B 1 92 ? 1.494 -23.141 -12.344 1 94.38 92 VAL B N 1
ATOM 3267 C CA . VAL B 1 92 ? 0.354 -22.234 -12.195 1 94.38 92 VAL B CA 1
ATOM 3268 C C . VAL B 1 92 ? -0.43 -22.172 -13.5 1 94.38 92 VAL B C 1
ATOM 3270 O O . VAL B 1 92 ? -1.654 -22.016 -13.492 1 94.38 92 VAL B O 1
ATOM 3273 N N . ILE B 1 93 ? 0.24 -22.328 -14.617 1 94.62 93 ILE B N 1
ATOM 3274 C CA . ILE B 1 93 ? -0.414 -22.312 -15.914 1 94.62 93 ILE B CA 1
ATOM 3275 C C . ILE B 1 93 ? -1.469 -23.406 -15.977 1 94.62 93 ILE B C 1
ATOM 3277 O O . ILE B 1 93 ? -2.607 -23.172 -16.391 1 94.62 93 ILE B O 1
ATOM 3281 N N . LEU B 1 94 ? -1.076 -24.609 -15.547 1 92.19 94 LEU B N 1
ATOM 3282 C CA . LEU B 1 94 ? -1.977 -25.75 -15.57 1 92.19 94 LEU B CA 1
ATOM 3283 C C . LEU B 1 94 ? -3.17 -25.531 -14.648 1 92.19 94 LEU B C 1
ATOM 3285 O O . LEU B 1 94 ? -4.316 -25.766 -15.039 1 92.19 94 LEU B O 1
ATOM 3289 N N . LEU B 1 95 ? -2.871 -25.078 -13.5 1 91.81 95 LEU B N 1
ATOM 3290 C CA . LEU B 1 95 ? -3.949 -24.781 -12.562 1 91.81 95 LEU B CA 1
ATOM 3291 C C . LEU B 1 95 ? -4.91 -23.75 -13.141 1 91.81 95 LEU B C 1
ATOM 3293 O O . LEU B 1 95 ? -6.129 -23.906 -13.055 1 91.81 95 LEU B O 1
ATOM 3297 N N . ASP B 1 96 ? -4.375 -22.719 -13.711 1 93.56 96 ASP B N 1
ATOM 3298 C CA . ASP B 1 96 ? -5.18 -21.641 -14.266 1 93.56 96 ASP B CA 1
ATOM 3299 C C . ASP B 1 96 ? -6.059 -22.141 -15.414 1 93.56 96 ASP B C 1
ATOM 3301 O O . ASP B 1 96 ? -7.215 -21.734 -15.547 1 93.56 96 ASP B O 1
ATOM 3305 N N . GLN B 1 97 ? -5.531 -23.047 -16.188 1 91.94 97 GLN B N 1
ATOM 3306 C CA . GLN B 1 97 ? -6.305 -23.609 -17.281 1 91.94 97 GLN B CA 1
ATOM 3307 C C . GLN B 1 97 ? -7.484 -24.438 -16.75 1 91.94 97 GLN B C 1
ATOM 3309 O O . GLN B 1 97 ? -8.578 -24.391 -17.312 1 91.94 97 GLN B O 1
ATOM 3314 N N . ILE B 1 98 ? -7.246 -25.125 -15.727 1 89.56 98 ILE B N 1
ATOM 3315 C CA . ILE B 1 98 ? -8.281 -25.953 -15.133 1 89.56 98 ILE B CA 1
ATOM 3316 C C . ILE B 1 98 ? -9.352 -25.078 -14.492 1 89.56 98 ILE B C 1
ATOM 3318 O O . ILE B 1 98 ? -10.547 -25.266 -14.719 1 89.56 98 ILE B O 1
ATOM 3322 N N . LYS B 1 99 ? -8.906 -24.094 -13.773 1 86.62 99 LYS B N 1
ATOM 3323 C CA . LYS B 1 99 ? -9.828 -23.25 -13.023 1 86.62 99 LYS B CA 1
ATOM 3324 C C . LYS B 1 99 ? -10.656 -22.375 -13.961 1 86.62 99 LYS B C 1
ATOM 3326 O O . LYS B 1 99 ? -11.812 -22.047 -13.656 1 86.62 99 LYS B O 1
ATOM 3331 N N . SER B 1 100 ? -10.078 -22 -15.062 1 89.31 100 SER B N 1
ATOM 3332 C CA . SER B 1 100 ? -10.797 -21.156 -16.016 1 89.31 100 SER B CA 1
ATOM 3333 C C . SER B 1 100 ? -11.672 -21.984 -16.938 1 89.31 100 SER B C 1
ATOM 3335 O O . SER B 1 100 ? -12.422 -21.438 -17.75 1 89.31 100 SER B O 1
ATOM 3337 N N . GLY B 1 101 ? -11.578 -23.328 -16.797 1 86.62 101 GLY B N 1
ATOM 3338 C CA . GLY B 1 101 ? -12.344 -24.203 -17.656 1 86.62 101 GLY B CA 1
ATOM 3339 C C . GLY B 1 101 ? -11.805 -24.25 -19.078 1 86.62 101 GLY B C 1
ATOM 3340 O O . GLY B 1 101 ? -12.5 -24.672 -20 1 86.62 101 GLY B O 1
ATOM 3341 N N . ARG B 1 102 ? -10.633 -23.812 -19.25 1 87.75 102 ARG B N 1
ATOM 3342 C CA . ARG B 1 102 ? -10.055 -23.734 -20.594 1 87.75 102 ARG B CA 1
ATOM 3343 C C . ARG B 1 102 ? -9.195 -24.969 -20.891 1 87.75 102 ARG B C 1
ATOM 3345 O O . ARG B 1 102 ? -8.609 -25.078 -21.969 1 87.75 102 ARG B O 1
ATOM 3352 N N . ILE B 1 103 ? -9.133 -25.844 -19.953 1 90.81 103 ILE B N 1
ATOM 3353 C CA . ILE B 1 103 ? -8.336 -27.047 -20.156 1 90.81 103 ILE B CA 1
ATOM 3354 C C . ILE B 1 103 ? -8.922 -27.875 -21.297 1 90.81 103 ILE B C 1
ATOM 3356 O O . ILE B 1 103 ? -10.141 -28.094 -21.344 1 90.81 103 ILE B O 1
ATOM 3360 N N . SER B 1 104 ? -8.109 -28.172 -22.25 1 91.62 104 SER B N 1
ATOM 3361 C CA . SER B 1 104 ? -8.461 -29.016 -23.391 1 91.62 104 SER B CA 1
ATOM 3362 C C . SER B 1 104 ? -7.25 -29.781 -23.906 1 91.62 104 SER B C 1
ATOM 3364 O O . SER B 1 104 ? -6.117 -29.516 -23.516 1 91.62 104 SER B O 1
ATOM 3366 N N . ARG B 1 105 ? -7.551 -30.719 -24.766 1 92.5 105 ARG B N 1
ATOM 3367 C CA . ARG B 1 105 ? -6.457 -31.453 -25.391 1 92.5 105 ARG B CA 1
ATOM 3368 C C . ARG B 1 105 ? -5.543 -30.531 -26.172 1 92.5 105 ARG B C 1
ATOM 3370 O O . ARG B 1 105 ? -4.324 -30.719 -26.203 1 92.5 105 ARG B O 1
ATOM 3377 N N . GLU B 1 106 ? -6.125 -29.547 -26.781 1 93.56 106 GLU B N 1
ATOM 3378 C CA . GLU B 1 106 ? -5.375 -28.594 -27.594 1 93.56 106 GLU B CA 1
ATOM 3379 C C . GLU B 1 106 ? -4.457 -27.734 -26.719 1 93.56 106 GLU B C 1
ATOM 3381 O O . GLU B 1 106 ? -3.277 -27.562 -27.047 1 93.56 106 GLU B O 1
ATOM 3386 N N . THR B 1 107 ? -5.035 -27.172 -25.656 1 93.44 107 THR B N 1
ATOM 3387 C CA . THR B 1 107 ? -4.242 -26.312 -24.781 1 93.44 107 THR B CA 1
ATOM 3388 C C . THR B 1 107 ? -3.139 -27.109 -24.094 1 93.44 107 THR B C 1
ATOM 3390 O O . THR B 1 107 ? -2.033 -26.594 -23.891 1 93.44 107 THR B O 1
ATOM 3393 N N . LEU B 1 108 ? -3.41 -28.328 -23.734 1 95.31 108 LEU B N 1
ATOM 3394 C CA . LEU B 1 108 ? -2.42 -29.203 -23.109 1 95.31 108 LEU B CA 1
ATOM 3395 C C . LEU B 1 108 ? -1.301 -29.547 -24.078 1 95.31 108 LEU B C 1
ATOM 3397 O O . LEU B 1 108 ? -0.124 -29.531 -23.719 1 95.31 108 LEU B O 1
ATOM 3401 N N . ALA B 1 109 ? -1.698 -29.797 -25.297 1 95.5 109 ALA B N 1
ATOM 3402 C CA . ALA B 1 109 ? -0.703 -30.109 -26.312 1 95.5 109 ALA B CA 1
ATOM 3403 C C . ALA B 1 109 ? 0.203 -28.906 -26.578 1 95.5 109 ALA B C 1
ATOM 3405 O O . ALA B 1 109 ? 1.412 -29.062 -26.766 1 95.5 109 ALA B O 1
ATOM 3406 N N . ASP B 1 110 ? -0.409 -27.812 -26.625 1 96.19 110 ASP B N 1
ATOM 3407 C CA . ASP B 1 110 ? 0.346 -26.578 -26.844 1 96.19 110 ASP B CA 1
ATOM 3408 C C . ASP B 1 110 ? 1.358 -26.359 -25.719 1 96.19 110 ASP B C 1
ATOM 3410 O O . ASP B 1 110 ? 2.529 -26.078 -25.984 1 96.19 110 ASP B O 1
ATOM 3414 N N . LEU B 1 111 ? 0.929 -26.484 -24.484 1 96.19 111 LEU B N 1
ATOM 3415 C CA . LEU B 1 111 ? 1.829 -26.328 -23.344 1 96.19 111 LEU B CA 1
ATOM 3416 C C . LEU B 1 111 ? 2.912 -27.406 -23.359 1 96.19 111 LEU B C 1
ATOM 3418 O O . LEU B 1 111 ? 4.082 -27.125 -23.094 1 96.19 111 LEU B O 1
ATOM 3422 N N . GLY B 1 112 ? 2.531 -28.594 -23.703 1 96.88 112 GLY B N 1
ATOM 3423 C CA . GLY B 1 112 ? 3.494 -29.672 -23.812 1 96.88 112 GLY B CA 1
ATOM 3424 C C . GLY B 1 112 ? 4.602 -29.375 -24.812 1 96.88 112 GLY B C 1
ATOM 3425 O O . GLY B 1 112 ? 5.777 -29.625 -24.531 1 96.88 112 GLY B O 1
ATOM 3426 N N . SER B 1 113 ? 4.215 -28.891 -25.922 1 96.81 113 SER B N 1
ATOM 3427 C CA . SER B 1 113 ? 5.184 -28.531 -26.953 1 96.81 113 SER B CA 1
ATOM 3428 C C . SER B 1 113 ? 6.148 -27.453 -26.453 1 96.81 113 SER B C 1
ATOM 3430 O O . SER B 1 113 ? 7.355 -27.531 -26.703 1 96.81 113 SER B O 1
ATOM 3432 N N . LYS B 1 114 ? 5.645 -26.5 -25.828 1 96.44 114 LYS B N 1
ATOM 3433 C CA . LYS B 1 114 ? 6.48 -25.438 -25.281 1 96.44 114 LYS B CA 1
ATOM 3434 C C . LYS B 1 114 ? 7.457 -25.984 -24.234 1 96.44 114 LYS B C 1
ATOM 3436 O O . LYS B 1 114 ? 8.617 -25.578 -24.203 1 96.44 114 LYS B O 1
ATOM 3441 N N . LEU B 1 115 ? 6.957 -26.891 -23.391 1 97.62 115 LEU B N 1
ATOM 3442 C CA . LEU B 1 115 ? 7.797 -27.469 -22.344 1 97.62 115 LEU B CA 1
ATOM 3443 C C . LEU B 1 115 ? 8.922 -28.297 -22.953 1 97.62 115 LEU B C 1
ATOM 3445 O O . LEU B 1 115 ? 10.023 -28.344 -22.406 1 97.62 115 LEU B O 1
ATOM 3449 N N . THR B 1 116 ? 8.625 -28.906 -24.062 1 96.81 116 THR B N 1
ATOM 3450 C CA . THR B 1 116 ? 9.664 -29.656 -24.781 1 96.81 116 THR B CA 1
ATOM 3451 C C . THR B 1 116 ? 10.797 -28.734 -25.203 1 96.81 116 THR B C 1
ATOM 3453 O O . THR B 1 116 ? 11.969 -29.062 -25.047 1 96.81 116 THR B O 1
ATOM 3456 N N . ASN B 1 117 ? 10.422 -27.594 -25.719 1 95.81 117 ASN B N 1
ATOM 3457 C CA . ASN B 1 117 ? 11.414 -26.609 -26.125 1 95.81 117 ASN B CA 1
ATOM 3458 C C . ASN B 1 117 ? 12.203 -26.094 -24.922 1 95.81 117 ASN B C 1
ATOM 3460 O O . ASN B 1 117 ? 13.414 -25.891 -25 1 95.81 117 ASN B O 1
ATOM 3464 N N . VAL B 1 118 ? 11.562 -25.875 -23.828 1 96.62 118 VAL B N 1
ATOM 3465 C CA . VAL B 1 118 ? 12.219 -25.422 -22.594 1 96.62 118 VAL B CA 1
ATOM 3466 C C . VAL B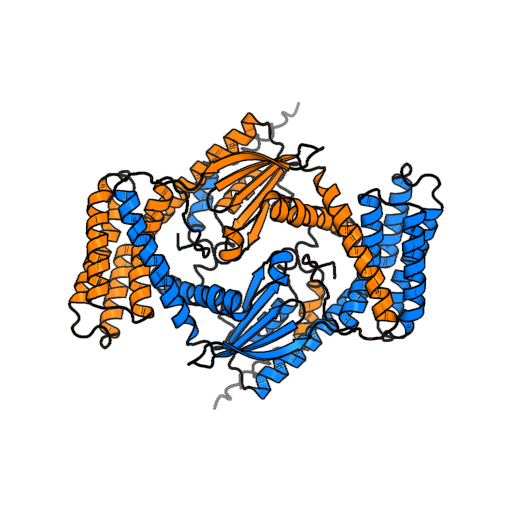 1 118 ? 13.211 -26.484 -22.125 1 96.62 118 VAL B C 1
ATOM 3468 O O . VAL B 1 118 ? 14.352 -26.172 -21.781 1 96.62 118 VAL B O 1
ATOM 3471 N N . LEU B 1 119 ? 12.75 -27.703 -22.109 1 96.44 119 LEU B N 1
ATOM 3472 C CA . LEU B 1 119 ? 13.586 -28.797 -21.641 1 96.44 119 LEU B CA 1
ATOM 3473 C C . LEU B 1 119 ? 14.875 -28.891 -22.438 1 96.44 119 LEU B C 1
ATOM 3475 O O . LEU B 1 119 ? 15.953 -29.109 -21.875 1 96.44 119 LEU B O 1
ATOM 3479 N N . LYS B 1 120 ? 14.82 -28.656 -23.688 1 95.31 120 LYS B N 1
ATOM 3480 C CA . LYS B 1 120 ? 15.977 -28.719 -24.578 1 95.31 120 LYS B CA 1
ATOM 3481 C C . LYS B 1 120 ? 16.953 -27.578 -24.281 1 95.31 120 LYS B C 1
ATOM 3483 O O . LYS B 1 120 ? 18.156 -27.719 -24.484 1 95.31 120 LYS B O 1
ATOM 3488 N N . ALA B 1 121 ? 16.453 -26.531 -23.781 1 94.69 121 ALA B N 1
ATOM 3489 C CA . ALA B 1 121 ? 17.25 -25.328 -23.609 1 94.69 121 ALA B CA 1
ATOM 3490 C C . ALA B 1 121 ? 17.781 -25.234 -22.188 1 94.69 121 ALA B C 1
ATOM 3492 O O . ALA B 1 121 ? 18.672 -24.422 -21.891 1 94.69 121 ALA B O 1
ATOM 3493 N N . LEU B 1 122 ? 17.438 -26.094 -21.234 1 94.88 122 LEU B N 1
ATOM 3494 C CA . LEU B 1 122 ? 17.703 -25.984 -19.797 1 94.88 122 LEU B CA 1
ATOM 3495 C C . LEU B 1 122 ? 19.172 -26.219 -19.5 1 94.88 122 LEU B C 1
ATOM 3497 O O . LEU B 1 122 ? 19.688 -25.734 -18.484 1 94.88 122 LEU B O 1
ATOM 3501 N N . PRO B 1 123 ? 19.922 -26.891 -20.344 1 90.75 123 PRO B N 1
ATOM 3502 C CA . PRO B 1 123 ? 21.312 -27.203 -20.016 1 90.75 123 PRO B CA 1
ATOM 3503 C C . PRO B 1 123 ? 22.188 -25.953 -19.859 1 90.75 123 PRO B C 1
ATOM 3505 O O . PRO B 1 123 ? 23.281 -26.016 -19.312 1 90.75 123 PRO B O 1
ATOM 3508 N N . VAL B 1 124 ? 21.688 -24.812 -20.266 1 90.38 124 VAL B N 1
ATOM 3509 C CA . VAL B 1 124 ? 22.453 -23.578 -20.156 1 90.38 124 VAL B CA 1
ATOM 3510 C C . VAL B 1 124 ? 22.422 -23.062 -18.719 1 90.38 124 VAL B C 1
ATOM 3512 O O . VAL B 1 124 ? 23.281 -22.266 -18.312 1 90.38 124 VAL B O 1
ATOM 3515 N N . LEU B 1 125 ? 21.516 -23.594 -17.891 1 93.38 125 LEU B N 1
ATOM 3516 C CA . LEU B 1 125 ? 21.422 -23.172 -16.5 1 93.38 125 LEU B CA 1
ATOM 3517 C C . LEU B 1 125 ? 22.594 -23.719 -15.68 1 93.38 125 LEU B C 1
ATOM 3519 O O . LEU B 1 125 ? 23.094 -24.812 -15.977 1 93.38 125 LEU B O 1
ATOM 3523 N N . PRO B 1 126 ? 22.953 -22.969 -14.664 1 92.56 126 PRO B N 1
ATOM 3524 C CA . PRO B 1 126 ? 24 -23.484 -13.789 1 92.56 126 PRO B CA 1
ATOM 3525 C C . PRO B 1 126 ? 23.641 -24.844 -13.18 1 92.56 126 PRO B C 1
ATOM 3527 O O . PRO B 1 126 ? 22.469 -25.109 -12.906 1 92.56 126 PRO B O 1
ATOM 3530 N N . GLU B 1 127 ? 24.625 -25.594 -12.859 1 92.44 127 GLU B N 1
ATOM 3531 C CA . GLU B 1 127 ? 24.469 -26.938 -12.328 1 92.44 127 GLU B CA 1
ATOM 3532 C C . GLU B 1 127 ? 23.703 -26.922 -11.008 1 92.44 127 GLU B C 1
ATOM 3534 O O . GLU B 1 127 ? 22.953 -27.859 -10.711 1 92.44 127 GLU B O 1
ATOM 3539 N N . THR B 1 128 ? 23.828 -25.875 -10.289 1 93.06 128 THR B N 1
ATOM 3540 C CA . THR B 1 128 ? 23.266 -25.766 -8.945 1 93.06 128 THR B CA 1
ATOM 3541 C C . THR B 1 128 ? 21.734 -25.766 -9.008 1 93.06 128 THR B C 1
ATOM 3543 O O . THR B 1 128 ? 21.078 -26.094 -8.023 1 93.06 128 THR B O 1
ATOM 3546 N N . VAL B 1 129 ? 21.156 -25.344 -10.18 1 96.44 129 VAL B N 1
ATOM 3547 C CA . VAL B 1 129 ? 19.703 -25.219 -10.227 1 96.44 129 VAL B CA 1
ATOM 3548 C C . VAL B 1 129 ? 19.141 -26.078 -11.352 1 96.44 129 VAL B C 1
ATOM 3550 O O . VAL B 1 129 ? 17.938 -26.312 -11.43 1 96.44 129 VAL B O 1
ATOM 3553 N N . HIS B 1 130 ? 19.984 -26.609 -12.219 1 96.5 130 HIS B N 1
ATOM 3554 C CA . HIS B 1 130 ? 19.594 -27.312 -13.438 1 96.5 130 HIS B CA 1
ATOM 3555 C C . HIS B 1 130 ? 18.688 -28.5 -13.133 1 96.5 130 HIS B C 1
ATOM 3557 O O . HIS B 1 130 ? 17.625 -28.641 -13.734 1 96.5 130 HIS B O 1
ATOM 3563 N N . SER B 1 131 ? 19.125 -29.297 -12.219 1 97 131 SER B N 1
ATOM 3564 C CA . SER B 1 131 ? 18.391 -30.516 -11.914 1 97 131 SER B CA 1
ATOM 3565 C C . SER B 1 131 ? 16.984 -30.203 -11.406 1 97 131 SER B C 1
ATOM 3567 O O . SER B 1 131 ? 16.031 -30.906 -11.742 1 97 131 SER B O 1
ATOM 3569 N N . ASN B 1 132 ? 16.891 -29.219 -10.586 1 97.94 132 ASN B N 1
ATOM 3570 C CA . ASN B 1 132 ? 15.586 -28.812 -10.062 1 97.94 132 ASN B CA 1
ATOM 3571 C C . ASN B 1 132 ? 14.68 -28.266 -11.164 1 97.94 132 ASN B C 1
ATOM 3573 O O . ASN B 1 132 ? 13.484 -28.562 -11.188 1 97.94 132 ASN B O 1
ATOM 3577 N N . ALA B 1 133 ? 15.219 -27.5 -12.055 1 97.88 133 ALA B N 1
ATOM 3578 C CA . ALA B 1 133 ? 14.445 -26.953 -13.172 1 97.88 133 ALA B CA 1
ATOM 3579 C C . ALA B 1 133 ? 13.945 -28.078 -14.086 1 97.88 133 ALA B C 1
ATOM 3581 O O . ALA B 1 133 ? 12.781 -28.094 -14.469 1 97.88 133 ALA B O 1
ATOM 3582 N N . VAL B 1 134 ? 14.82 -29 -14.352 1 97.94 134 VAL B N 1
ATOM 3583 C CA . VAL B 1 134 ? 14.477 -30.156 -15.188 1 97.94 134 VAL B CA 1
ATOM 3584 C C . VAL B 1 134 ? 13.344 -30.938 -14.547 1 97.94 134 VAL B C 1
ATOM 3586 O O . VAL B 1 134 ? 12.383 -31.328 -15.219 1 97.94 134 VAL B O 1
ATOM 3589 N N . ALA B 1 135 ? 13.477 -31.125 -13.281 1 98.06 135 ALA B N 1
ATOM 3590 C CA . ALA B 1 135 ? 12.477 -31.906 -12.555 1 98.06 135 ALA B CA 1
ATOM 3591 C C . ALA B 1 135 ? 11.094 -31.266 -12.672 1 98.06 135 ALA B C 1
ATOM 3593 O O . ALA B 1 135 ? 10.094 -31.953 -12.883 1 98.06 135 ALA B O 1
ATOM 3594 N N . ILE B 1 136 ? 10.992 -29.984 -12.516 1 97.75 136 ILE B N 1
ATOM 3595 C CA . ILE B 1 136 ? 9.719 -29.281 -12.602 1 97.75 136 ILE B CA 1
ATOM 3596 C C . ILE B 1 136 ? 9.125 -29.438 -13.992 1 97.75 136 ILE B C 1
ATOM 3598 O O . ILE B 1 136 ? 7.934 -29.75 -14.141 1 97.75 136 ILE B O 1
ATOM 3602 N N . VAL B 1 137 ? 9.945 -29.281 -15.008 1 98.12 137 VAL B N 1
ATOM 3603 C CA . VAL B 1 137 ? 9.461 -29.375 -16.375 1 98.12 137 VAL B CA 1
ATOM 3604 C C . VAL B 1 137 ? 9.023 -30.797 -16.688 1 98.12 137 VAL B C 1
ATOM 3606 O O . VAL B 1 137 ? 7.973 -31.016 -17.297 1 98.12 137 VAL B O 1
ATOM 3609 N N . GLU B 1 138 ? 9.797 -31.75 -16.25 1 98.19 138 GLU B N 1
ATOM 3610 C CA . GLU B 1 138 ? 9.461 -33.156 -16.5 1 98.19 138 GLU B CA 1
ATOM 3611 C C . GLU B 1 138 ? 8.18 -33.531 -15.766 1 98.19 138 GLU B C 1
ATOM 3613 O O . GLU B 1 138 ? 7.32 -34.219 -16.344 1 98.19 138 GLU B O 1
ATOM 3618 N N . GLN B 1 139 ? 8.094 -33.156 -14.523 1 98.12 139 GLN B N 1
ATOM 3619 C CA . GLN B 1 139 ? 6.887 -33.469 -13.766 1 98.12 139 GLN B CA 1
ATOM 3620 C C . GLN B 1 139 ? 5.672 -32.781 -14.367 1 98.12 139 GLN B C 1
ATOM 3622 O O . GLN B 1 139 ? 4.562 -33.312 -14.344 1 98.12 139 GLN B O 1
ATOM 3627 N N . SER B 1 140 ? 5.836 -31.594 -14.883 1 97.94 140 SER B N 1
ATOM 3628 C CA . SER B 1 140 ? 4.754 -30.891 -15.562 1 97.94 140 SER B CA 1
ATOM 3629 C C . SER B 1 140 ? 4.32 -31.641 -16.828 1 97.94 140 SER B C 1
ATOM 3631 O O . SER B 1 140 ? 3.127 -31.766 -17.094 1 97.94 140 SER B O 1
ATOM 3633 N N . THR B 1 141 ? 5.305 -32.125 -17.562 1 97.62 141 THR B N 1
ATOM 3634 C CA . THR B 1 141 ? 5.023 -32.875 -18.766 1 97.62 141 THR B CA 1
ATOM 3635 C C . THR B 1 141 ? 4.273 -34.156 -18.422 1 97.62 141 THR B C 1
ATOM 3637 O O . THR B 1 141 ? 3.326 -34.562 -19.109 1 97.62 141 THR B O 1
ATOM 3640 N N . GLN B 1 142 ? 4.676 -34.781 -17.375 1 97.56 142 GLN B N 1
ATOM 3641 C CA . GLN B 1 142 ? 3.986 -36 -16.922 1 97.56 142 GLN B CA 1
ATOM 3642 C C . GLN B 1 142 ? 2.547 -35.688 -16.531 1 97.56 142 GLN B C 1
ATOM 3644 O O . GLN B 1 142 ? 1.633 -36.469 -16.828 1 97.56 142 GLN B O 1
ATOM 3649 N N . CYS B 1 143 ? 2.389 -34.625 -15.781 1 97.12 143 CYS B N 1
ATOM 3650 C CA . CYS B 1 143 ? 1.048 -34.219 -15.398 1 97.12 143 CYS B CA 1
ATOM 3651 C C . CYS B 1 143 ? 0.173 -33.969 -16.625 1 97.12 143 CYS B C 1
ATOM 3653 O O . CYS B 1 143 ? -0.969 -34.438 -16.672 1 97.12 143 CYS B O 1
ATOM 3655 N N . ILE B 1 144 ? 0.705 -33.312 -17.625 1 96.88 144 ILE B N 1
ATOM 3656 C CA . ILE B 1 144 ? -0.008 -33.031 -18.859 1 96.88 144 ILE B CA 1
ATOM 3657 C C . ILE B 1 144 ? -0.414 -34.344 -19.547 1 96.88 144 ILE B C 1
ATOM 3659 O O . ILE B 1 144 ? -1.555 -34.5 -19.984 1 96.88 144 ILE B O 1
ATOM 3663 N N . ASN B 1 145 ? 0.471 -35.281 -19.578 1 96.5 145 ASN B N 1
ATOM 3664 C CA . ASN B 1 145 ? 0.188 -36.594 -20.188 1 96.5 145 ASN B CA 1
ATOM 3665 C C . ASN B 1 145 ? -0.947 -37.312 -19.469 1 96.5 145 ASN B C 1
ATOM 3667 O O . ASN B 1 145 ? -1.834 -37.875 -20.109 1 96.5 145 ASN B O 1
ATOM 3671 N N . ARG B 1 146 ? -0.918 -37.281 -18.203 1 95.5 146 ARG B N 1
ATOM 3672 C CA . ARG B 1 146 ? -1.976 -37.906 -17.422 1 95.5 146 ARG B CA 1
ATOM 3673 C C . ARG B 1 146 ? -3.322 -37.25 -17.672 1 95.5 146 ARG B C 1
ATOM 3675 O O . ARG B 1 146 ? -4.348 -37.906 -17.766 1 95.5 146 ARG B O 1
ATOM 3682 N N . LEU B 1 147 ? -3.285 -35.969 -17.734 1 95.19 147 LEU B N 1
ATOM 3683 C CA . LEU B 1 147 ? -4.516 -35.219 -18 1 95.19 147 LEU B CA 1
ATOM 3684 C C . LEU B 1 147 ? -5.047 -35.531 -19.391 1 95.19 147 LEU B C 1
ATOM 3686 O O . LEU B 1 147 ? -6.262 -35.625 -19.594 1 95.19 147 LEU B O 1
ATOM 3690 N N . GLN B 1 148 ? -4.125 -35.688 -20.359 1 93.44 148 GLN B N 1
ATOM 3691 C CA . GLN B 1 148 ? -4.512 -35.969 -21.734 1 93.44 148 GLN B CA 1
ATOM 3692 C C . GLN B 1 148 ? -5.168 -37.344 -21.844 1 93.44 148 GLN B C 1
ATOM 3694 O O . GLN B 1 148 ? -5.957 -37.594 -22.766 1 93.44 148 GLN B O 1
ATOM 3699 N N . ASP B 1 149 ? -4.91 -38.156 -20.906 1 91.94 149 ASP B N 1
ATOM 3700 C CA . ASP B 1 149 ? -5.43 -39.531 -20.922 1 91.94 149 ASP B CA 1
ATOM 3701 C C . ASP B 1 149 ? -6.867 -39.562 -20.406 1 91.94 149 ASP B C 1
ATOM 3703 O O . ASP B 1 149 ? -7.551 -40.594 -20.547 1 91.94 149 ASP B O 1
ATOM 3707 N N . ILE B 1 150 ? -7.215 -38.469 -19.797 1 90.69 150 ILE B N 1
ATOM 3708 C CA . ILE B 1 150 ? -8.57 -38.406 -19.266 1 90.69 150 ILE B CA 1
ATOM 3709 C C . ILE B 1 150 ? -9.562 -38.219 -20.406 1 90.69 150 ILE B C 1
ATOM 3711 O O . ILE B 1 150 ? -9.398 -37.281 -21.219 1 90.69 150 ILE B O 1
ATOM 3715 N N . SER B 1 151 ? -10.57 -39.062 -20.5 1 83.88 151 SER B N 1
ATOM 3716 C CA . SER B 1 151 ? -11.523 -39.062 -21.594 1 83.88 151 SER B CA 1
ATOM 3717 C C . SER B 1 151 ? -12.328 -37.781 -21.625 1 83.88 151 SER B C 1
ATOM 3719 O O . SER B 1 151 ? -12.477 -37.156 -22.672 1 83.88 151 SER B O 1
ATOM 3721 N N . ASN B 1 152 ? -12.852 -37.438 -20.422 1 83.31 152 ASN B N 1
ATOM 3722 C CA . ASN B 1 152 ? -13.641 -36.219 -20.344 1 83.31 152 ASN B CA 1
ATOM 3723 C C . ASN B 1 152 ? -13.117 -35.281 -19.266 1 83.31 152 ASN B C 1
ATOM 3725 O O . ASN B 1 152 ? -13.531 -35.375 -18.109 1 83.31 152 ASN B O 1
ATOM 3729 N N . LEU B 1 153 ? -12.312 -34.344 -19.641 1 81.38 153 LEU B N 1
ATOM 3730 C CA . LEU B 1 153 ? -11.617 -33.438 -18.75 1 81.38 153 LEU B CA 1
ATOM 3731 C C . LEU B 1 153 ? -12.609 -32.594 -17.953 1 81.38 153 LEU B C 1
ATOM 3733 O O . LEU B 1 153 ? -12.305 -32.125 -16.844 1 81.38 153 LEU B O 1
ATOM 3737 N N . ARG B 1 154 ? -13.758 -32.469 -18.406 1 74.06 154 ARG B N 1
ATOM 3738 C CA . ARG B 1 154 ? -14.711 -31.578 -17.766 1 74.06 154 ARG B CA 1
ATOM 3739 C C . ARG B 1 154 ? -15.547 -32.312 -16.719 1 74.06 154 ARG B C 1
ATOM 3741 O O . ARG B 1 154 ? -16.109 -31.703 -15.82 1 74.06 154 ARG B O 1
ATOM 3748 N N . LEU B 1 155 ? -15.5 -33.625 -16.844 1 72 155 LEU B N 1
ATOM 3749 C CA . LEU B 1 155 ? -16.406 -34.406 -15.992 1 72 155 LEU B CA 1
ATOM 3750 C C . LEU B 1 155 ? -15.656 -35.125 -14.883 1 72 155 LEU B C 1
ATOM 3752 O O . LEU B 1 155 ? -16.25 -35.531 -13.891 1 72 155 LEU B O 1
ATOM 3756 N N . GLU B 1 156 ? -14.453 -35.188 -14.992 1 82 156 GLU B N 1
ATOM 3757 C CA . GLU B 1 156 ? -13.703 -36 -14.047 1 82 156 GLU B CA 1
ATOM 3758 C C . GLU B 1 156 ? -12.938 -35.125 -13.047 1 82 156 GLU B C 1
ATOM 3760 O O . GLU B 1 156 ? -11.719 -35.281 -12.898 1 82 156 GLU B O 1
ATOM 3765 N N . GLU B 1 157 ? -13.648 -34.375 -12.281 1 84.94 157 GLU B N 1
ATOM 3766 C CA . GLU B 1 157 ? -13.062 -33.438 -11.344 1 84.94 157 GLU B CA 1
ATOM 3767 C C . GLU B 1 157 ? -12.258 -34.125 -10.258 1 84.94 157 GLU B C 1
ATOM 3769 O O . GLU B 1 157 ? -11.195 -33.656 -9.852 1 84.94 157 GLU B O 1
ATOM 3774 N N . LYS B 1 158 ? -12.742 -35.219 -9.898 1 89.31 158 LYS B N 1
ATOM 3775 C CA . LYS B 1 158 ? -12.07 -35.969 -8.836 1 89.31 158 LYS B CA 1
ATOM 3776 C C . LYS B 1 158 ? -10.711 -36.5 -9.297 1 89.31 158 LYS B C 1
ATOM 3778 O O . LYS B 1 158 ? -9.711 -36.375 -8.586 1 89.31 158 LYS B O 1
ATOM 3783 N N . ILE B 1 159 ? -10.719 -37.062 -10.477 1 92.38 159 ILE B N 1
ATOM 3784 C CA . ILE B 1 159 ? -9.484 -37.625 -11.031 1 92.38 159 ILE B CA 1
ATOM 3785 C C . ILE B 1 159 ? -8.484 -36.5 -11.273 1 92.38 159 ILE B C 1
ATOM 3787 O O . ILE B 1 159 ? -7.297 -36.625 -10.969 1 92.38 159 ILE B O 1
ATOM 3791 N N . ILE B 1 160 ? -8.953 -35.406 -11.797 1 93.06 160 ILE B N 1
ATOM 3792 C CA . ILE B 1 160 ? -8.109 -34.25 -12.055 1 93.06 160 ILE B CA 1
ATOM 3793 C C . ILE B 1 160 ? -7.523 -33.75 -10.75 1 93.06 160 ILE B C 1
ATOM 3795 O O . ILE B 1 160 ? -6.332 -33.438 -10.672 1 93.06 160 ILE B O 1
ATOM 3799 N N . GLY B 1 161 ? -8.359 -33.688 -9.711 1 91.5 161 GLY B N 1
ATOM 3800 C CA . GLY B 1 161 ? -7.898 -33.25 -8.398 1 91.5 161 GLY B CA 1
ATOM 3801 C C . GLY B 1 161 ? -6.777 -34.125 -7.852 1 91.5 161 GLY B C 1
ATOM 3802 O O . GLY B 1 161 ? -5.816 -33.625 -7.273 1 91.5 161 GLY B O 1
ATOM 3803 N N . GLU B 1 162 ? -6.891 -35.344 -8.07 1 93.5 162 GLU B N 1
ATOM 3804 C CA . GLU B 1 162 ? -5.863 -36.281 -7.617 1 93.5 162 GLU B CA 1
ATOM 3805 C C . GLU B 1 162 ? -4.562 -36.094 -8.391 1 93.5 162 GLU B C 1
ATOM 3807 O O . GLU B 1 162 ? -3.479 -36.094 -7.801 1 93.5 162 GLU B O 1
ATOM 3812 N N . ILE B 1 163 ? -4.719 -35.938 -9.68 1 94.88 163 ILE B N 1
ATOM 3813 C CA . ILE B 1 163 ? -3.551 -35.719 -10.523 1 94.88 163 ILE B CA 1
ATOM 3814 C C . ILE B 1 163 ? -2.826 -34.438 -10.078 1 94.88 163 ILE B C 1
ATOM 3816 O O . ILE B 1 163 ? -1.601 -34.438 -9.945 1 94.88 163 ILE B O 1
ATOM 3820 N N . LEU B 1 164 ? -3.6 -33.438 -9.797 1 94.06 164 LEU B N 1
ATOM 3821 C CA . LEU B 1 164 ? -3.025 -32.156 -9.391 1 94.06 164 LEU B CA 1
ATOM 3822 C C . LEU B 1 164 ? -2.359 -32.281 -8.023 1 94.06 164 LEU B C 1
ATOM 3824 O O . LEU B 1 164 ? -1.32 -31.656 -7.781 1 94.06 164 LEU B O 1
ATOM 3828 N N . ARG B 1 165 ? -2.932 -33 -7.168 1 94.44 165 ARG B N 1
ATOM 3829 C CA . ARG B 1 165 ? -2.344 -33.188 -5.848 1 94.44 165 ARG B CA 1
ATOM 3830 C C . ARG B 1 165 ? -0.993 -33.906 -5.953 1 94.44 165 ARG B C 1
ATOM 3832 O O . ARG B 1 165 ? -0.028 -33.5 -5.301 1 94.44 165 ARG B O 1
ATOM 3839 N N . ASP B 1 166 ? -0.978 -34.906 -6.734 1 96 166 ASP B N 1
ATOM 3840 C CA . ASP B 1 166 ? 0.272 -35.625 -6.957 1 96 166 ASP B CA 1
ATOM 3841 C C . ASP B 1 166 ? 1.33 -34.719 -7.57 1 96 166 ASP B C 1
ATOM 3843 O O . ASP B 1 166 ? 2.498 -34.75 -7.176 1 96 166 ASP B O 1
ATOM 3847 N N . TYR B 1 167 ? 0.861 -34.031 -8.555 1 96.44 167 TYR B N 1
ATOM 3848 C CA . TYR B 1 167 ? 1.742 -33.094 -9.227 1 96.44 167 TYR B CA 1
ATOM 3849 C C . TYR B 1 167 ? 2.311 -32.094 -8.25 1 96.44 167 TYR B C 1
ATOM 3851 O O . TYR B 1 167 ? 3.52 -31.844 -8.219 1 96.44 167 TYR B O 1
ATOM 3859 N N . GLN B 1 168 ? 1.476 -31.484 -7.465 1 95.44 168 GLN B N 1
ATOM 3860 C CA . GLN B 1 168 ? 1.885 -30.516 -6.445 1 95.44 168 GLN B CA 1
ATOM 3861 C C . GLN B 1 168 ? 2.949 -31.109 -5.527 1 95.44 168 GLN B C 1
ATOM 3863 O O . GLN B 1 168 ? 3.959 -30.469 -5.242 1 95.44 168 GLN B O 1
ATOM 3868 N N . TYR B 1 169 ? 2.744 -32.25 -5.062 1 95.88 169 TYR B N 1
ATOM 3869 C CA . TYR B 1 169 ? 3.67 -32.938 -4.168 1 95.88 169 TYR B CA 1
ATOM 3870 C C . TYR B 1 169 ? 5.02 -33.156 -4.84 1 95.88 169 TYR B C 1
ATOM 3872 O O . TYR B 1 169 ? 6.066 -33 -4.211 1 95.88 169 TYR B O 1
ATOM 3880 N N . ALA B 1 170 ? 4.938 -33.438 -6.082 1 96.69 170 ALA B N 1
ATOM 3881 C CA . ALA B 1 170 ? 6.145 -33.812 -6.82 1 96.69 170 ALA B CA 1
ATOM 3882 C C . ALA B 1 170 ? 7.023 -32.594 -7.07 1 96.69 170 ALA B C 1
ATOM 3884 O O . ALA B 1 170 ? 8.242 -32.688 -7.18 1 96.69 170 ALA B O 1
ATOM 3885 N N . ILE B 1 171 ? 6.43 -31.438 -7.125 1 96.69 171 ILE B N 1
ATOM 3886 C CA . ILE B 1 171 ? 7.207 -30.297 -7.602 1 96.69 171 ILE B CA 1
ATOM 3887 C C . ILE B 1 171 ? 7.523 -29.359 -6.438 1 96.69 171 ILE B C 1
ATOM 3889 O O . ILE B 1 171 ? 8.383 -28.484 -6.551 1 96.69 171 ILE B O 1
ATOM 3893 N N . LYS B 1 172 ? 6.891 -29.422 -5.336 1 94.81 172 LYS B N 1
ATOM 3894 C CA . LYS B 1 172 ? 6.91 -28.438 -4.266 1 94.81 172 LYS B CA 1
ATOM 3895 C C . LYS B 1 172 ? 8.336 -28.172 -3.785 1 94.81 172 LYS B C 1
ATOM 3897 O O . LYS B 1 172 ? 8.727 -27.016 -3.59 1 94.81 172 LYS B O 1
ATOM 3902 N N . ASP B 1 173 ? 9.125 -29.203 -3.582 1 96.06 173 ASP B N 1
ATOM 3903 C CA . ASP B 1 173 ? 10.484 -29.031 -3.068 1 96.06 173 ASP B CA 1
ATOM 3904 C C . ASP B 1 173 ? 11.383 -28.375 -4.109 1 96.06 173 ASP B C 1
ATOM 3906 O O . ASP B 1 173 ? 12.242 -27.562 -3.768 1 96.06 173 ASP B O 1
ATOM 3910 N N . ASN B 1 174 ? 11.172 -28.75 -5.355 1 97.38 174 ASN B N 1
ATOM 3911 C CA . ASN B 1 174 ? 11.953 -28.141 -6.43 1 97.38 174 ASN B CA 1
ATOM 3912 C C . ASN B 1 174 ? 11.625 -26.656 -6.59 1 97.38 174 ASN B C 1
ATOM 3914 O O . ASN B 1 174 ? 12.516 -25.844 -6.848 1 97.38 174 ASN B O 1
ATOM 3918 N N . ILE B 1 175 ? 10.414 -26.312 -6.438 1 96.06 175 ILE B N 1
ATOM 3919 C CA . ILE B 1 175 ? 9.992 -24.922 -6.504 1 96.06 175 ILE B CA 1
ATOM 3920 C C . ILE B 1 175 ? 10.617 -24.141 -5.355 1 96.06 175 ILE B C 1
ATOM 3922 O O . ILE B 1 175 ? 11.133 -23.031 -5.559 1 96.06 175 ILE B O 1
ATOM 3926 N N . ALA B 1 176 ? 10.586 -24.672 -4.191 1 94.81 176 ALA B N 1
ATOM 3927 C CA . ALA B 1 176 ? 11.195 -24.031 -3.031 1 94.81 176 ALA B CA 1
ATOM 3928 C C . ALA B 1 176 ? 12.68 -23.766 -3.262 1 94.81 176 ALA B C 1
ATOM 3930 O O . ALA B 1 176 ? 13.188 -22.688 -2.955 1 94.81 176 ALA B O 1
ATOM 3931 N N . PHE B 1 177 ? 13.281 -24.75 -3.799 1 97.19 177 PHE B N 1
ATOM 3932 C CA . PHE B 1 177 ? 14.719 -24.641 -4.047 1 97.19 177 PHE B CA 1
ATOM 3933 C C . PHE B 1 177 ? 15 -23.531 -5.062 1 97.19 177 PHE B C 1
ATOM 3935 O O . PHE B 1 177 ? 15.867 -22.688 -4.844 1 97.19 177 PHE B O 1
ATOM 3942 N N . LEU B 1 178 ? 14.32 -23.531 -6.18 1 97 178 LEU B N 1
ATOM 3943 C CA . LEU B 1 178 ? 14.531 -22.531 -7.219 1 97 178 LEU B CA 1
ATOM 3944 C C . LEU B 1 178 ? 14.18 -21.141 -6.707 1 97 178 LEU B C 1
ATOM 3946 O O . LEU B 1 178 ? 14.812 -20.156 -7.09 1 97 178 LEU B O 1
ATOM 3950 N N . SER B 1 179 ? 13.172 -21.047 -5.859 1 95.56 179 SER B N 1
ATOM 3951 C CA . SER B 1 179 ? 12.805 -19.781 -5.254 1 95.56 179 SER B CA 1
ATOM 3952 C C . SER B 1 179 ? 13.93 -19.219 -4.391 1 95.56 179 SER B C 1
ATOM 3954 O O . SER B 1 179 ? 14.25 -18.031 -4.453 1 95.56 179 SER B O 1
ATOM 3956 N N . ALA B 1 180 ? 14.5 -20.047 -3.631 1 96.56 180 ALA B N 1
ATOM 3957 C CA . ALA B 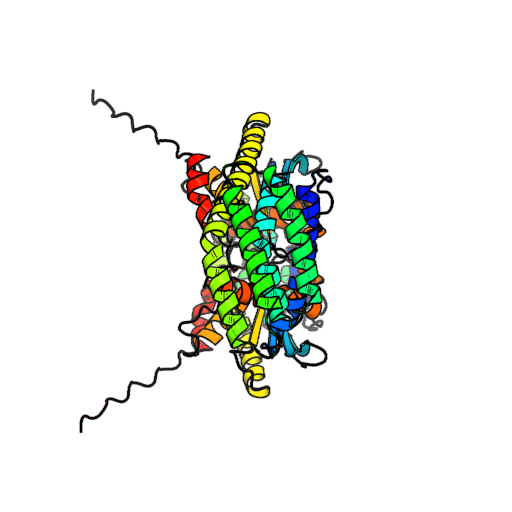1 180 ? 15.625 -19.641 -2.799 1 96.56 180 ALA B CA 1
ATOM 3958 C C . ALA B 1 180 ? 16.797 -19.188 -3.658 1 96.56 180 ALA B C 1
ATOM 3960 O O . ALA B 1 180 ? 17.438 -18.172 -3.363 1 96.56 180 ALA B O 1
ATOM 3961 N N . ALA B 1 181 ? 17.047 -19.969 -4.668 1 97.19 181 ALA B N 1
ATOM 3962 C CA . ALA B 1 181 ? 18.141 -19.625 -5.578 1 97.19 181 ALA B CA 1
ATOM 3963 C C . ALA B 1 181 ? 17.891 -18.281 -6.25 1 97.19 181 ALA B C 1
ATOM 3965 O O . ALA B 1 181 ? 18.781 -17.438 -6.352 1 97.19 181 ALA B O 1
ATOM 3966 N N . ALA B 1 182 ? 16.703 -18.078 -6.734 1 96.25 182 ALA B N 1
ATOM 3967 C CA . ALA B 1 182 ? 16.312 -16.812 -7.355 1 96.25 182 ALA B CA 1
ATOM 3968 C C . ALA B 1 182 ? 16.469 -15.656 -6.375 1 96.25 182 ALA B C 1
ATOM 3970 O O . ALA B 1 182 ? 16.938 -14.578 -6.746 1 96.25 182 ALA B O 1
ATOM 3971 N N . THR B 1 183 ? 16.062 -15.875 -5.117 1 97.44 183 THR B N 1
ATOM 3972 C CA . THR B 1 183 ? 16.188 -14.859 -4.074 1 97.44 183 THR B CA 1
ATOM 3973 C C . THR B 1 183 ? 17.656 -14.477 -3.885 1 97.44 183 THR B C 1
ATOM 3975 O O . THR B 1 183 ? 17.984 -13.289 -3.812 1 97.44 183 THR B O 1
ATOM 3978 N N . GLY B 1 184 ? 18.453 -15.516 -3.818 1 97.19 184 GLY B N 1
ATOM 3979 C CA . GLY B 1 184 ? 19.891 -15.266 -3.686 1 97.19 184 GLY B CA 1
ATOM 3980 C C . GLY B 1 184 ? 20.453 -14.43 -4.816 1 97.19 184 GLY B C 1
ATOM 3981 O O . GLY B 1 184 ? 21.203 -13.484 -4.582 1 97.19 184 GLY B O 1
ATOM 3982 N N . LYS B 1 185 ? 20.094 -14.742 -6.016 1 96.31 185 LYS B N 1
ATOM 3983 C CA . LYS B 1 185 ? 20.562 -14.016 -7.191 1 96.31 185 LYS B CA 1
ATOM 3984 C C . LYS B 1 185 ? 20.109 -12.555 -7.156 1 96.31 185 LYS B C 1
ATOM 3986 O O . LYS B 1 185 ? 20.891 -11.648 -7.43 1 96.31 185 LYS B O 1
ATOM 3991 N N . GLN B 1 186 ? 18.859 -12.391 -6.855 1 97.62 186 GLN B N 1
ATOM 3992 C CA . GLN B 1 186 ? 18.266 -11.055 -6.816 1 97.62 186 GLN B CA 1
ATOM 3993 C C . GLN B 1 186 ? 18.938 -10.188 -5.758 1 97.62 186 GLN B C 1
ATOM 3995 O O . GLN B 1 186 ? 19.328 -9.055 -6.039 1 97.62 186 GLN B O 1
ATOM 4000 N N . LEU B 1 187 ? 19.078 -10.688 -4.57 1 98.31 187 LEU B N 1
ATOM 4001 C CA . LEU B 1 187 ? 19.609 -9.922 -3.451 1 98.31 187 LEU B CA 1
ATOM 4002 C C . LEU B 1 187 ? 21.094 -9.664 -3.627 1 98.31 187 LEU B C 1
ATOM 4004 O O . LEU B 1 187 ? 21.609 -8.602 -3.252 1 98.31 187 LEU B O 1
ATOM 4008 N N . SER B 1 188 ? 21.812 -10.617 -4.188 1 98.12 188 SER B N 1
ATOM 4009 C CA . SER B 1 188 ? 23.234 -10.414 -4.453 1 98.12 188 SER B CA 1
ATOM 4010 C C . SER B 1 188 ? 23.438 -9.297 -5.469 1 98.12 188 SER B C 1
ATOM 4012 O O . SER B 1 188 ? 24.312 -8.445 -5.293 1 98.12 188 SER B O 1
ATOM 4014 N N . ALA B 1 189 ? 22.656 -9.336 -6.508 1 98.19 189 ALA B N 1
ATOM 4015 C CA . ALA B 1 189 ? 22.75 -8.281 -7.516 1 98.19 189 ALA B CA 1
ATOM 4016 C C . ALA B 1 189 ? 22.438 -6.918 -6.914 1 98.19 189 ALA B C 1
ATOM 4018 O O . ALA B 1 189 ? 23.156 -5.941 -7.176 1 98.19 189 ALA B O 1
ATOM 4019 N N . LEU B 1 190 ? 21.406 -6.848 -6.113 1 98.69 190 LEU B N 1
ATOM 4020 C CA . LEU B 1 190 ? 21.031 -5.613 -5.441 1 98.69 190 LEU B CA 1
ATOM 4021 C C . LEU B 1 190 ? 22.156 -5.113 -4.543 1 98.69 190 LEU B C 1
ATOM 4023 O O . LEU B 1 190 ? 22.484 -3.926 -4.559 1 98.69 190 LEU B O 1
ATOM 4027 N N . HIS B 1 191 ? 22.719 -5.98 -3.809 1 98.56 191 HIS B N 1
ATOM 4028 C CA . HIS B 1 191 ? 23.812 -5.664 -2.898 1 98.56 191 HIS B CA 1
ATOM 4029 C C . HIS B 1 191 ? 25.016 -5.094 -3.652 1 98.56 191 HIS B C 1
ATOM 4031 O O . HIS B 1 191 ? 25.562 -4.059 -3.27 1 98.56 191 HIS B O 1
ATOM 4037 N N . ASP B 1 192 ? 25.375 -5.777 -4.68 1 98.5 192 ASP B N 1
ATOM 4038 C CA . ASP B 1 192 ? 26.547 -5.375 -5.441 1 98.5 192 ASP B CA 1
ATOM 4039 C C . ASP B 1 192 ? 26.391 -3.961 -5.992 1 98.5 192 ASP B C 1
ATOM 4041 O O . ASP B 1 192 ? 27.297 -3.131 -5.859 1 98.5 192 ASP B O 1
ATOM 4045 N N . VAL B 1 193 ? 25.266 -3.688 -6.551 1 98.69 193 VAL B N 1
ATOM 4046 C CA . VAL B 1 193 ? 25.016 -2.383 -7.156 1 98.69 193 VAL B CA 1
ATOM 4047 C C . VAL B 1 193 ? 24.938 -1.314 -6.066 1 98.69 193 VAL B C 1
ATOM 4049 O O . VAL B 1 193 ? 25.531 -0.241 -6.199 1 98.69 193 VAL B O 1
ATOM 4052 N N . THR B 1 194 ? 24.234 -1.607 -4.969 1 98.62 194 THR B N 1
ATOM 4053 C CA . THR B 1 194 ? 24.078 -0.658 -3.873 1 98.62 194 THR B CA 1
ATOM 4054 C C . THR B 1 194 ? 25.422 -0.317 -3.248 1 98.62 194 THR B C 1
ATOM 4056 O O . THR B 1 194 ? 25.75 0.857 -3.053 1 98.62 194 THR B O 1
ATOM 4059 N N . GLN B 1 195 ? 26.219 -1.332 -3.025 1 97.75 195 GLN B N 1
ATOM 4060 C CA . GLN B 1 195 ? 27.531 -1.118 -2.43 1 97.75 195 GLN B CA 1
ATOM 4061 C C . GLN B 1 195 ? 28.438 -0.309 -3.359 1 97.75 195 GLN B C 1
ATOM 4063 O O . GLN B 1 195 ? 29.172 0.576 -2.91 1 97.75 195 GLN B O 1
ATOM 4068 N N . LYS B 1 196 ? 28.391 -0.648 -4.582 1 98.31 196 LYS B N 1
ATOM 4069 C CA . LYS B 1 196 ? 29.156 0.104 -5.566 1 98.31 196 LYS B CA 1
ATOM 4070 C C . LYS B 1 196 ? 28.797 1.586 -5.535 1 98.31 196 LYS B C 1
ATOM 4072 O O . LYS B 1 196 ? 29.688 2.445 -5.492 1 98.31 196 L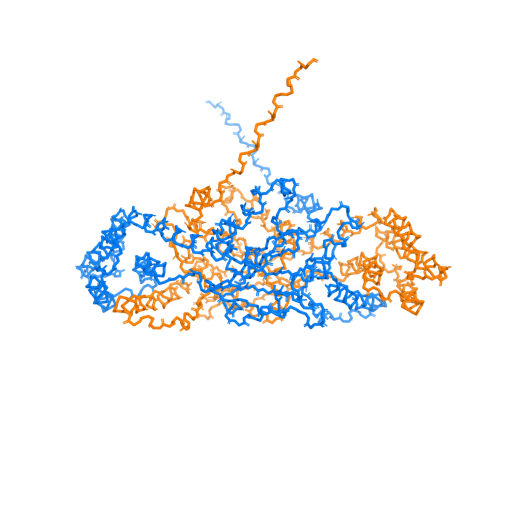YS B O 1
ATOM 4077 N N . TRP B 1 197 ? 27.531 1.905 -5.535 1 98.5 197 TRP B N 1
ATOM 4078 C CA . TRP B 1 197 ? 27.078 3.291 -5.555 1 98.5 197 TRP B CA 1
ATOM 4079 C C . TRP B 1 197 ? 27.438 4.004 -4.258 1 98.5 197 TRP B C 1
ATOM 4081 O O . TRP B 1 197 ? 27.828 5.172 -4.273 1 98.5 197 TRP B O 1
ATOM 4091 N N . LEU B 1 198 ? 27.281 3.312 -3.109 1 97.62 198 LEU B N 1
ATOM 4092 C CA . LEU B 1 198 ? 27.641 3.896 -1.822 1 97.62 198 LEU B CA 1
ATOM 4093 C C . LEU B 1 198 ? 29.109 4.305 -1.804 1 97.62 198 LEU B C 1
ATOM 4095 O O . LEU B 1 198 ? 29.453 5.398 -1.343 1 97.62 198 LEU B O 1
ATOM 4099 N N . GLN B 1 199 ? 29.922 3.477 -2.316 1 97 199 GLN B N 1
ATOM 4100 C CA . GLN B 1 199 ? 31.359 3.717 -2.326 1 97 199 GLN B CA 1
ATOM 4101 C C . GLN B 1 199 ? 31.734 4.758 -3.375 1 97 199 GLN B C 1
ATOM 4103 O O . GLN B 1 199 ? 32.438 5.715 -3.076 1 97 199 GLN B O 1
ATOM 4108 N N . GLU B 1 200 ? 31.281 4.629 -4.543 1 97.75 200 GLU B N 1
ATOM 4109 C CA . GLU B 1 200 ? 31.656 5.457 -5.684 1 97.75 200 GLU B CA 1
ATOM 4110 C C . GLU B 1 200 ? 31.203 6.906 -5.484 1 97.75 200 GLU B C 1
ATOM 4112 O O . GLU B 1 200 ? 31.922 7.836 -5.863 1 97.75 200 GLU B O 1
ATOM 4117 N N . TYR B 1 201 ? 30.047 7.062 -4.859 1 96.75 201 TYR B N 1
ATOM 4118 C CA . TYR B 1 201 ? 29.484 8.406 -4.781 1 96.75 201 TYR B CA 1
ATOM 4119 C C . TYR B 1 201 ? 29.516 8.922 -3.348 1 96.75 201 TYR B C 1
ATOM 4121 O O . TYR B 1 201 ? 29.047 10.031 -3.072 1 96.75 201 TYR B O 1
ATOM 4129 N N . GLY B 1 202 ? 30.031 8.148 -2.422 1 96.69 202 GLY B N 1
ATOM 4130 C CA . GLY B 1 202 ? 30.094 8.578 -1.035 1 96.69 202 GLY B CA 1
ATOM 4131 C C . GLY B 1 202 ? 28.734 8.938 -0.459 1 96.69 202 GLY B C 1
ATOM 4132 O O . GLY B 1 202 ? 28.578 9.992 0.156 1 96.69 202 GLY B O 1
ATOM 4133 N N . ILE B 1 203 ? 27.75 8.07 -0.661 1 96.69 203 ILE B N 1
ATOM 4134 C CA . ILE B 1 203 ? 26.375 8.344 -0.284 1 96.69 203 ILE B CA 1
ATOM 4135 C C . ILE B 1 203 ? 26.234 8.289 1.235 1 96.69 203 ILE B C 1
ATOM 4137 O O . ILE B 1 203 ? 26.578 7.285 1.859 1 96.69 203 ILE B O 1
ATOM 4141 N N . ASP B 1 204 ? 25.766 9.383 1.842 1 95.81 204 ASP B N 1
ATOM 4142 C CA . ASP B 1 204 ? 25.375 9.445 3.246 1 95.81 204 ASP B CA 1
ATOM 4143 C C . ASP B 1 204 ? 23.953 8.93 3.443 1 95.81 204 ASP B C 1
ATOM 4145 O O . ASP B 1 204 ? 23 9.547 2.979 1 95.81 204 ASP B O 1
ATOM 4149 N N . LEU B 1 205 ? 23.812 7.832 4.195 1 96 205 LEU B N 1
ATOM 4150 C CA . LEU B 1 205 ? 22.516 7.184 4.363 1 96 205 LEU B CA 1
ATOM 4151 C C . LEU B 1 205 ? 21.531 8.117 5.055 1 96 205 LEU B C 1
ATOM 4153 O O . LEU B 1 205 ? 20.328 8.023 4.832 1 96 205 LEU B O 1
ATOM 4157 N N . SER B 1 206 ? 22.016 9.055 5.91 1 95.12 206 SER B N 1
ATOM 4158 C CA . SER B 1 206 ? 21.125 9.992 6.594 1 95.12 206 SER B CA 1
ATOM 4159 C C . SER B 1 206 ? 20.5 10.969 5.613 1 95.12 206 SER B C 1
ATOM 4161 O O . SER B 1 206 ? 19.438 11.531 5.891 1 95.12 206 SER B O 1
ATOM 4163 N N . GLN B 1 207 ? 21.156 11.133 4.469 1 96.94 207 GLN B N 1
ATOM 4164 C CA . GLN B 1 207 ? 20.672 12.07 3.461 1 96.94 207 GLN B CA 1
ATOM 4165 C C . GLN B 1 207 ? 20.141 11.328 2.24 1 96.94 207 GLN B C 1
ATOM 4167 O O . GLN B 1 207 ? 19.922 11.93 1.185 1 96.94 207 GLN B O 1
ATOM 4172 N N . ASN B 1 208 ? 20.016 9.984 2.393 1 98.06 208 ASN B N 1
ATOM 4173 C CA . ASN B 1 208 ? 19.469 9.133 1.342 1 98.06 208 ASN B CA 1
ATOM 4174 C C . ASN B 1 208 ? 18.078 8.641 1.691 1 98.06 208 ASN B C 1
ATOM 4176 O O . ASN B 1 208 ? 17.734 8.516 2.869 1 98.06 208 ASN B O 1
ATOM 4180 N N . ARG B 1 209 ? 17.266 8.484 0.696 1 98.75 209 ARG B N 1
ATOM 4181 C CA . ARG B 1 209 ? 15.992 7.781 0.821 1 98.75 209 ARG B CA 1
ATOM 4182 C C . ARG B 1 209 ? 15.883 6.656 -0.202 1 98.75 209 ARG B C 1
ATOM 4184 O O . ARG B 1 209 ? 16.484 6.73 -1.279 1 98.75 209 ARG B O 1
ATOM 4191 N N . VAL B 1 210 ? 15.18 5.602 0.162 1 98.88 210 VAL B N 1
ATOM 4192 C CA . VAL B 1 210 ? 14.938 4.473 -0.729 1 98.88 210 VAL B CA 1
ATOM 4193 C C . VAL B 1 210 ? 13.438 4.316 -0.975 1 98.88 210 VAL B C 1
ATOM 4195 O O . VAL B 1 210 ? 12.656 4.23 -0.028 1 98.88 210 VAL B O 1
ATOM 4198 N N . LEU B 1 211 ? 13.078 4.352 -2.205 1 98.88 211 LEU B N 1
ATOM 4199 C CA . LEU B 1 211 ? 11.688 4.145 -2.615 1 98.88 211 LEU B CA 1
ATOM 4200 C C . LEU B 1 211 ? 11.547 2.84 -3.391 1 98.88 211 LEU B C 1
ATOM 4202 O O . LEU B 1 211 ? 12.164 2.664 -4.445 1 98.88 211 LEU B O 1
ATOM 4206 N N . LEU B 1 212 ? 10.797 1.931 -2.861 1 98.81 212 LEU B N 1
ATOM 4207 C CA . LEU B 1 212 ? 10.516 0.658 -3.518 1 98.81 212 LEU B CA 1
ATOM 4208 C C . LEU B 1 212 ? 9.07 0.6 -3.996 1 98.81 212 LEU B C 1
ATOM 4210 O O . LEU B 1 212 ? 8.141 0.732 -3.195 1 98.81 212 LEU B O 1
ATOM 4214 N N . VAL B 1 213 ? 8.914 0.405 -5.262 1 98.31 213 VAL B N 1
ATOM 4215 C CA . VAL B 1 213 ? 7.578 0.337 -5.848 1 98.31 213 VAL B CA 1
ATOM 4216 C C . VAL B 1 213 ? 7.191 -1.122 -6.082 1 98.31 213 VAL B C 1
ATOM 4218 O O . VAL B 1 213 ? 7.98 -1.904 -6.613 1 98.31 213 VAL B O 1
ATOM 4221 N N . GLY B 1 214 ? 6.043 -1.515 -5.664 1 96.5 214 GLY B N 1
ATOM 4222 C CA . GLY B 1 214 ? 5.59 -2.881 -5.875 1 96.5 214 GLY B CA 1
ATOM 4223 C C . GLY B 1 214 ? 4.082 -3.031 -5.773 1 96.5 214 GLY B C 1
ATOM 4224 O O . GLY B 1 214 ? 3.377 -2.066 -5.477 1 96.5 214 GLY B O 1
ATOM 4225 N N . ALA B 1 215 ? 3.645 -4.199 -6.055 1 95.62 215 ALA B N 1
ATOM 4226 C CA . ALA B 1 215 ? 2.221 -4.523 -6.02 1 95.62 215 ALA B CA 1
ATOM 4227 C C . ALA B 1 215 ? 1.755 -4.785 -4.59 1 95.62 215 ALA B C 1
ATOM 4229 O O . ALA B 1 215 ? 2.562 -4.789 -3.656 1 95.62 215 ALA B O 1
ATOM 4230 N N . HIS B 1 216 ? 0.493 -4.961 -4.426 1 96.44 216 HIS B N 1
ATOM 4231 C CA . HIS B 1 216 ? -0.147 -5.18 -3.133 1 96.44 216 HIS B CA 1
ATOM 4232 C C . HIS B 1 216 ? 0.343 -6.473 -2.488 1 96.44 216 HIS B C 1
ATOM 4234 O O . HIS B 1 216 ? 0.742 -6.477 -1.321 1 96.44 216 HIS B O 1
ATOM 4240 N N . GLY B 1 217 ? 0.415 -7.5 -3.213 1 94 217 GLY B N 1
ATOM 4241 C CA . GLY B 1 217 ? 0.655 -8.844 -2.723 1 94 217 GLY B CA 1
ATOM 4242 C C . GLY B 1 217 ? 1.978 -8.992 -1.993 1 94 217 GLY B C 1
ATOM 4243 O O . GLY B 1 217 ? 2.006 -9.336 -0.81 1 94 217 GLY B O 1
ATOM 4244 N N . PRO B 1 218 ? 2.994 -8.531 -2.646 1 94.69 218 PRO B N 1
ATOM 4245 C CA . PRO B 1 218 ? 4.32 -8.805 -2.09 1 94.69 218 PRO B CA 1
ATOM 4246 C C . PRO B 1 218 ? 4.734 -7.789 -1.026 1 94.69 218 PRO B C 1
ATOM 4248 O O . PRO B 1 218 ? 5.848 -7.855 -0.503 1 94.69 218 PRO B O 1
ATOM 4251 N N . ARG B 1 219 ? 3.932 -6.902 -0.658 1 95.19 219 ARG B N 1
ATOM 4252 C CA . ARG B 1 219 ? 4.301 -5.805 0.23 1 95.19 219 ARG B CA 1
ATOM 4253 C C . ARG B 1 219 ? 4.938 -6.328 1.512 1 95.19 219 ARG B C 1
ATOM 4255 O O . ARG B 1 219 ? 5.992 -5.844 1.931 1 95.19 219 ARG B O 1
ATOM 4262 N N . LYS B 1 220 ? 4.246 -7.301 2.146 1 94.81 220 LYS B N 1
ATOM 4263 C CA . LYS B 1 220 ? 4.781 -7.875 3.379 1 94.81 220 LYS B CA 1
ATOM 4264 C C . LYS B 1 220 ? 5.949 -8.812 3.086 1 94.81 220 LYS B C 1
ATOM 4266 O O . LYS B 1 220 ? 5.781 -9.828 2.408 1 94.81 220 LYS B O 1
ATOM 4271 N N . GLY B 1 221 ? 7.051 -8.414 3.512 1 96.56 221 GLY B N 1
ATOM 4272 C CA . GLY B 1 221 ? 8.219 -9.266 3.361 1 96.56 221 GLY B CA 1
ATOM 4273 C C . GLY B 1 221 ? 8.922 -9.086 2.027 1 96.56 221 GLY B C 1
ATOM 4274 O O . GLY B 1 221 ? 9.727 -9.93 1.627 1 96.56 221 GLY B O 1
ATOM 4275 N N . PHE B 1 222 ? 8.617 -8.031 1.321 1 97.75 222 PHE B N 1
ATOM 4276 C CA . PHE B 1 222 ? 9.281 -7.734 0.054 1 97.75 222 PHE B CA 1
ATOM 4277 C C . PHE B 1 222 ? 10.797 -7.793 0.205 1 97.75 222 PHE B C 1
ATOM 4279 O O . PHE B 1 222 ? 11.367 -7.094 1.041 1 97.75 222 PHE B O 1
ATOM 4286 N N . ILE B 1 223 ? 11.469 -8.625 -0.525 1 97.88 223 ILE B N 1
ATOM 4287 C CA . ILE B 1 223 ? 12.852 -9 -0.221 1 97.88 223 ILE B CA 1
ATOM 4288 C C . ILE B 1 223 ? 13.766 -7.801 -0.425 1 97.88 223 ILE B C 1
ATOM 4290 O O . ILE B 1 223 ? 14.727 -7.609 0.326 1 97.88 223 ILE B O 1
ATOM 4294 N N . GLU B 1 224 ? 13.508 -6.961 -1.464 1 98.44 224 GLU B N 1
ATOM 4295 C CA . GLU B 1 224 ? 14.32 -5.762 -1.641 1 98.44 224 GLU B CA 1
ATOM 4296 C C . GLU B 1 224 ? 14.164 -4.812 -0.455 1 98.44 224 GLU B C 1
ATOM 4298 O O . GLU B 1 224 ? 15.125 -4.141 -0.061 1 98.44 224 GLU B O 1
ATOM 4303 N N . MET B 1 225 ? 12.961 -4.734 0.103 1 98.44 225 MET B N 1
ATOM 4304 C CA . MET B 1 225 ? 12.742 -3.934 1.305 1 98.44 225 MET B CA 1
ATOM 4305 C C . MET B 1 225 ? 13.523 -4.496 2.484 1 98.44 225 MET B C 1
ATOM 4307 O O . MET B 1 225 ? 14.141 -3.746 3.242 1 98.44 225 MET B O 1
ATOM 4311 N N . GLN B 1 226 ? 13.461 -5.832 2.646 1 98.06 226 GLN B N 1
ATOM 4312 C CA . GLN B 1 226 ? 14.242 -6.469 3.701 1 98.06 226 GLN B CA 1
ATOM 4313 C C . GLN B 1 226 ? 15.719 -6.074 3.611 1 98.06 226 GLN B C 1
ATOM 4315 O O . GLN B 1 226 ? 16.344 -5.758 4.625 1 98.06 226 GLN B O 1
ATOM 4320 N N . TYR B 1 227 ? 16.234 -6.074 2.416 1 98.38 227 TYR B N 1
ATOM 4321 C CA . TYR B 1 227 ? 17.625 -5.75 2.188 1 98.38 227 TYR B CA 1
ATOM 4322 C C . TYR B 1 227 ? 17.938 -4.328 2.633 1 98.38 227 TYR B C 1
ATOM 4324 O O . TYR B 1 227 ? 18.891 -4.102 3.391 1 98.38 227 TYR B O 1
ATOM 4332 N N . PHE B 1 228 ? 17.156 -3.381 2.18 1 98.44 228 PHE B N 1
ATOM 4333 C CA . PHE B 1 228 ? 17.469 -1.982 2.461 1 98.44 228 PHE B CA 1
ATOM 4334 C C . PHE B 1 228 ? 17.234 -1.668 3.936 1 98.44 228 PHE B C 1
ATOM 4336 O O . PHE B 1 228 ? 17.953 -0.842 4.516 1 98.44 228 PHE B O 1
ATOM 4343 N N . LEU B 1 229 ? 16.172 -2.281 4.539 1 97.19 229 LEU B N 1
ATOM 4344 C CA . LEU B 1 229 ? 16.016 -2.105 5.98 1 97.19 229 LEU B CA 1
ATOM 4345 C C . LEU B 1 229 ? 17.266 -2.566 6.723 1 97.19 229 LEU B C 1
ATOM 4347 O O . LEU B 1 229 ? 17.75 -1.874 7.625 1 97.19 229 LEU B O 1
ATOM 4351 N N . ARG B 1 230 ? 17.828 -3.682 6.293 1 96.25 230 ARG B N 1
ATOM 4352 C CA . ARG B 1 230 ? 19.031 -4.219 6.906 1 96.25 230 ARG B CA 1
ATOM 4353 C C . ARG B 1 230 ? 20.234 -3.307 6.648 1 96.25 230 ARG B C 1
ATOM 4355 O O . ARG B 1 230 ? 21.078 -3.119 7.527 1 96.25 230 ARG B O 1
ATOM 4362 N N . LEU B 1 231 ? 20.312 -2.775 5.484 1 96.44 231 LEU B N 1
ATOM 4363 C CA . LEU B 1 231 ? 21.391 -1.87 5.129 1 96.44 231 LEU B CA 1
ATOM 4364 C C . LEU B 1 231 ? 21.484 -0.719 6.121 1 96.44 231 LEU B C 1
ATOM 4366 O O . LEU B 1 231 ? 22.594 -0.356 6.555 1 96.44 231 LEU B O 1
ATOM 4370 N N . TYR B 1 232 ? 20.328 -0.17 6.492 1 95.75 232 TYR B N 1
ATOM 4371 C CA . TYR B 1 232 ? 20.312 0.932 7.449 1 95.75 232 TYR B CA 1
ATOM 4372 C C . TYR B 1 232 ? 20.594 0.435 8.859 1 95.75 232 TYR B C 1
ATOM 4374 O O . TYR B 1 232 ? 21.375 1.05 9.594 1 95.75 232 TYR B O 1
ATOM 4382 N N . THR B 1 233 ? 20.031 -0.655 9.25 1 92.12 233 THR B N 1
ATOM 4383 C CA . THR B 1 233 ? 20.062 -1.081 10.648 1 92.12 233 THR B CA 1
ATOM 4384 C C . THR B 1 233 ? 21.422 -1.69 11 1 92.12 233 THR B C 1
ATOM 4386 O O . THR B 1 233 ? 21.75 -1.843 12.172 1 92.12 233 THR B O 1
ATOM 4389 N N . CYS B 1 234 ? 22.141 -2.094 9.977 1 87.81 234 CYS B N 1
ATOM 4390 C CA . CYS B 1 234 ? 23.484 -2.621 10.242 1 87.81 234 CYS B CA 1
ATOM 4391 C C . CYS B 1 234 ? 24.406 -1.521 10.734 1 87.81 234 CYS B C 1
ATOM 4393 O O . CYS B 1 234 ? 25.469 -1.806 11.312 1 87.81 234 CYS B O 1
ATOM 4395 N N . ASP B 1 235 ? 24.016 -0.326 10.445 1 80.94 235 ASP B N 1
ATOM 4396 C CA . ASP B 1 235 ? 24.719 0.838 10.969 1 80.94 235 ASP B CA 1
ATOM 4397 C C . ASP B 1 235 ? 24.172 1.255 12.328 1 80.94 235 ASP B C 1
ATOM 4399 O O . ASP B 1 235 ? 22.969 1.493 12.477 1 80.94 235 ASP B O 1
ATOM 4403 N N . SER B 1 236 ? 24.969 1.314 13.289 1 75.62 236 SER B N 1
ATOM 4404 C CA . SER B 1 236 ? 24.578 1.629 14.656 1 75.62 236 SER B CA 1
ATOM 4405 C C . SER B 1 236 ? 23.906 2.996 14.742 1 75.62 236 SER B C 1
ATOM 4407 O O . SER B 1 236 ? 23.109 3.244 15.648 1 75.62 236 SER B O 1
ATOM 4409 N N . ALA B 1 237 ? 24.234 3.781 13.797 1 80.25 237 ALA B N 1
ATOM 4410 C CA . ALA B 1 237 ? 23.672 5.129 13.797 1 80.25 237 ALA B CA 1
ATOM 4411 C C . ALA B 1 237 ? 22.141 5.09 13.641 1 80.25 237 ALA B C 1
ATOM 4413 O O . ALA B 1 237 ? 21.453 6.047 14 1 80.25 237 ALA B O 1
ATOM 4414 N N . TYR B 1 238 ? 21.641 3.943 13.156 1 83.06 238 TYR B N 1
ATOM 4415 C CA . TYR B 1 238 ? 20.219 3.852 12.867 1 83.06 238 TYR B CA 1
ATOM 4416 C C . TYR B 1 238 ? 19.547 2.783 13.727 1 83.06 238 TYR B C 1
ATOM 4418 O O . TYR B 1 238 ? 18.391 2.41 13.484 1 83.06 238 TYR B O 1
ATOM 4426 N N . ALA B 1 239 ? 20.234 2.307 14.695 1 77.81 239 ALA B N 1
ATOM 4427 C CA . ALA B 1 239 ? 19.75 1.201 15.516 1 77.81 239 ALA B CA 1
ATOM 4428 C C . ALA B 1 239 ? 18.5 1.606 16.297 1 77.81 239 ALA B C 1
ATOM 4430 O O . ALA B 1 239 ? 17.594 0.796 16.484 1 77.81 239 ALA B O 1
ATOM 4431 N N . GLU B 1 240 ? 18.406 2.869 16.609 1 80.5 240 GLU B N 1
ATOM 4432 C CA . GLU B 1 240 ? 17.312 3.309 17.469 1 80.5 240 GLU B CA 1
ATOM 4433 C C . GLU B 1 240 ? 16.281 4.113 16.672 1 80.5 240 GLU B C 1
ATOM 4435 O O . GLU B 1 240 ? 15.273 4.555 17.219 1 80.5 240 GLU B O 1
ATOM 4440 N N . THR B 1 241 ? 16.453 4.27 15.484 1 85.81 241 THR B N 1
ATOM 4441 C CA . THR B 1 241 ? 15.562 5.07 14.664 1 85.81 241 THR B CA 1
ATOM 4442 C C . THR B 1 241 ? 14.711 4.18 13.758 1 85.81 241 THR B C 1
ATOM 4444 O O . THR B 1 241 ? 15.234 3.268 13.117 1 85.81 241 THR B O 1
ATOM 4447 N N . PRO B 1 242 ? 13.477 4.445 13.742 1 92.12 242 PRO B N 1
ATOM 4448 C CA . PRO B 1 242 ? 12.68 3.672 12.789 1 92.12 242 PRO B CA 1
ATOM 4449 C C . PRO B 1 242 ? 13.102 3.91 11.344 1 92.12 242 PRO B C 1
ATOM 4451 O O . PRO B 1 242 ? 13.164 5.059 10.891 1 92.12 242 PRO B O 1
ATOM 4454 N N . VAL B 1 243 ? 13.367 2.881 10.648 1 95.75 243 VAL B N 1
ATOM 4455 C CA . VAL B 1 243 ? 13.891 2.992 9.289 1 95.75 243 VAL B CA 1
ATOM 4456 C C . VAL B 1 243 ? 12.734 2.965 8.289 1 95.75 243 VAL B C 1
ATOM 4458 O O . VAL B 1 243 ? 12.695 3.775 7.359 1 95.75 243 VAL B O 1
ATOM 4461 N N . LYS B 1 244 ? 11.812 2.031 8.523 1 96.38 244 LYS B N 1
ATOM 4462 C CA . LYS B 1 244 ? 10.648 1.9 7.645 1 96.38 244 LYS B CA 1
ATOM 4463 C C . LYS B 1 244 ? 9.789 3.16 7.68 1 96.38 244 LYS B C 1
ATOM 4465 O O . LYS B 1 244 ? 9.477 3.676 8.758 1 96.38 244 LYS B O 1
ATOM 4470 N N . ASN B 1 245 ? 9.477 3.732 6.52 1 95.94 245 ASN B N 1
ATOM 4471 C CA . ASN B 1 245 ? 8.656 4.926 6.34 1 95.94 245 ASN B CA 1
ATOM 4472 C C . ASN B 1 245 ? 9.352 6.172 6.879 1 95.94 245 ASN B C 1
ATOM 4474 O O . ASN B 1 245 ? 8.703 7.184 7.152 1 95.94 245 ASN B O 1
ATOM 4478 N N . ASN B 1 246 ? 10.57 6.082 7.191 1 96.19 246 ASN B N 1
ATOM 4479 C CA . ASN B 1 246 ? 11.422 7.207 7.559 1 96.19 246 ASN B CA 1
ATOM 4480 C C . ASN B 1 246 ? 12.539 7.418 6.543 1 96.19 246 ASN B C 1
ATOM 4482 O O . ASN B 1 246 ? 12.75 8.539 6.066 1 96.19 246 ASN B O 1
ATOM 4486 N N . TYR B 1 247 ? 13.195 6.289 6.164 1 97.38 247 TYR B N 1
ATOM 4487 C CA . TYR B 1 247 ? 14.273 6.324 5.188 1 97.38 247 TYR B CA 1
ATOM 4488 C C . TYR B 1 247 ? 13.961 5.414 4 1 97.38 247 TYR B C 1
ATOM 4490 O O . TYR B 1 247 ? 14.445 5.648 2.891 1 97.38 247 TYR B O 1
ATOM 4498 N N . VAL B 1 248 ? 13.234 4.344 4.25 1 98.5 248 VAL B N 1
ATOM 4499 C CA . VAL B 1 248 ? 12.898 3.336 3.25 1 98.5 248 VAL B CA 1
ATOM 4500 C C . VAL B 1 248 ? 11.383 3.217 3.125 1 98.5 248 VAL B C 1
ATOM 4502 O O . VAL B 1 248 ? 10.688 2.979 4.117 1 98.5 248 VAL B O 1
ATOM 4505 N N . TYR B 1 249 ? 10.875 3.365 1.92 1 98.5 249 TYR B N 1
ATOM 4506 C CA . TYR B 1 249 ? 9.438 3.352 1.681 1 98.5 249 TYR B CA 1
ATOM 4507 C C . TYR B 1 249 ? 9.062 2.258 0.687 1 98.5 249 TYR B C 1
ATOM 4509 O O . TYR B 1 249 ? 9.758 2.051 -0.31 1 98.5 249 TYR B O 1
ATOM 4517 N N . TYR B 1 250 ? 8.031 1.493 1 1 98.25 250 TYR B N 1
ATOM 4518 C CA . TYR B 1 250 ? 7.336 0.685 0.003 1 98.25 250 TYR B CA 1
ATOM 4519 C C . TYR B 1 250 ? 6.109 1.412 -0.529 1 98.25 250 TYR B C 1
ATOM 4521 O O . TYR B 1 250 ? 5.223 1.795 0.24 1 98.25 250 TYR B O 1
ATOM 4529 N N . ILE B 1 251 ? 6.074 1.654 -1.721 1 98.06 251 ILE B N 1
ATOM 4530 C CA . ILE B 1 251 ? 4.965 2.342 -2.375 1 98.06 251 ILE B CA 1
ATOM 4531 C C . ILE B 1 251 ? 4.172 1.352 -3.223 1 98.06 251 ILE B C 1
ATOM 4533 O O . ILE B 1 251 ? 4.652 0.885 -4.258 1 98.06 251 ILE B O 1
ATOM 4537 N N . GLU B 1 252 ? 2.99 1.049 -2.785 1 97.38 252 GLU B N 1
ATOM 4538 C CA . GLU B 1 252 ? 2.115 0.131 -3.508 1 97.38 252 GLU B CA 1
ATOM 4539 C C . GLU B 1 252 ? 1.481 0.811 -4.719 1 97.38 252 GLU B C 1
ATOM 4541 O O . GLU B 1 252 ? 1.054 1.964 -4.637 1 97.38 252 GLU B O 1
ATOM 4546 N N . MET B 1 253 ? 1.441 0.096 -5.801 1 95.88 253 MET B N 1
ATOM 4547 C CA . MET B 1 253 ? 0.776 0.598 -7 1 95.88 253 MET B CA 1
ATOM 4548 C C . MET B 1 253 ? 0.104 -0.538 -7.766 1 95.88 253 MET B C 1
ATOM 4550 O O . MET B 1 253 ? 0.56 -1.682 -7.715 1 95.88 253 MET B O 1
ATOM 4554 N N . LEU B 1 254 ? -0.939 -0.172 -8.461 1 94.56 254 LEU B N 1
ATOM 4555 C CA . LEU B 1 254 ? -1.504 -1.107 -9.43 1 94.56 254 LEU B CA 1
ATOM 4556 C C . LEU B 1 254 ? -0.547 -1.329 -10.594 1 94.56 254 LEU B C 1
ATOM 4558 O O . LEU B 1 254 ? 0.224 -0.434 -10.953 1 94.56 254 LEU B O 1
ATOM 4562 N N . PRO B 1 255 ? -0.643 -2.457 -11.18 1 90.25 255 PRO B N 1
ATOM 4563 C CA . PRO B 1 255 ? 0.262 -2.76 -12.289 1 90.25 255 PRO B CA 1
ATOM 4564 C C . PRO B 1 255 ? 0.196 -1.716 -13.398 1 90.25 255 PRO B C 1
ATOM 4566 O O . PRO B 1 255 ? 1.231 -1.313 -13.938 1 90.25 255 PRO B O 1
ATOM 4569 N N . CYS B 1 256 ? -0.924 -1.224 -13.719 1 89.44 256 CYS B N 1
ATOM 4570 C CA . CYS B 1 256 ? -1.076 -0.247 -14.789 1 89.44 256 CYS B CA 1
ATOM 4571 C C . CYS B 1 256 ? -0.383 1.063 -14.438 1 89.44 256 CYS B C 1
ATOM 4573 O O . CYS B 1 256 ? 0.168 1.734 -15.312 1 89.44 256 CYS B O 1
ATOM 4575 N N . HIS B 1 257 ? -0.381 1.413 -13.234 1 92.44 257 HIS B N 1
ATOM 4576 C CA . HIS B 1 257 ? 0.247 2.65 -12.789 1 92.44 257 HIS B CA 1
ATOM 4577 C C . HIS B 1 257 ? 1.763 2.5 -12.711 1 92.44 257 HIS B C 1
ATOM 4579 O O . HIS B 1 257 ? 2.498 3.463 -12.938 1 92.44 257 HIS B O 1
ATOM 4585 N N . MET B 1 258 ? 2.189 1.323 -12.422 1 93 258 MET B N 1
ATOM 4586 C CA . MET B 1 258 ? 3.623 1.058 -12.344 1 93 258 MET B CA 1
ATOM 4587 C C . MET B 1 258 ? 4.27 1.181 -13.719 1 93 258 MET B C 1
ATOM 4589 O O . MET B 1 258 ? 5.387 1.684 -13.844 1 93 258 MET B O 1
ATOM 4593 N N . ALA B 1 259 ? 3.568 0.768 -14.727 1 89 259 ALA B N 1
ATOM 4594 C CA . ALA B 1 259 ? 4.09 0.747 -16.094 1 89 259 ALA B CA 1
ATOM 4595 C C . ALA B 1 259 ? 4.32 2.162 -16.609 1 89 259 ALA B C 1
ATOM 4597 O O . ALA B 1 259 ? 5.215 2.393 -17.438 1 89 259 ALA B O 1
ATOM 4598 N N . GLU B 1 260 ? 3.588 3.129 -16.156 1 90.06 260 GLU B N 1
ATOM 4599 C CA . GLU B 1 260 ? 3.648 4.492 -16.672 1 90.06 260 GLU B CA 1
ATOM 4600 C C . GLU B 1 260 ? 4.184 5.457 -15.617 1 90.06 260 GLU B C 1
ATOM 4602 O O . GLU B 1 260 ? 3.967 6.668 -15.703 1 90.06 260 GLU B O 1
ATOM 4607 N N . LEU B 1 261 ? 4.945 5.016 -14.805 1 95.38 261 LEU B N 1
ATOM 4608 C CA . LEU B 1 261 ? 5.328 5.785 -13.625 1 95.38 261 LEU B CA 1
ATOM 4609 C C . LEU B 1 261 ? 6.445 6.77 -13.953 1 95.38 261 LEU B C 1
ATOM 4611 O O . LEU B 1 261 ? 7.496 6.375 -14.461 1 95.38 261 LEU B O 1
ATOM 4615 N N . ASP B 1 262 ? 6.176 8.055 -13.766 1 96.81 262 ASP B N 1
ATOM 4616 C CA . ASP B 1 262 ? 7.215 9.078 -13.773 1 96.81 262 ASP B CA 1
ATOM 4617 C C . ASP B 1 262 ? 7.891 9.18 -12.406 1 96.81 262 ASP B C 1
ATOM 4619 O O . ASP B 1 262 ? 7.371 9.836 -11.5 1 96.81 262 ASP B O 1
ATOM 4623 N N . ILE B 1 263 ? 9.039 8.625 -12.297 1 97.56 263 ILE B N 1
ATOM 4624 C CA . ILE B 1 263 ? 9.711 8.484 -11.016 1 97.56 263 ILE B CA 1
ATOM 4625 C C . ILE B 1 263 ? 9.984 9.867 -10.414 1 97.56 263 ILE B C 1
ATOM 4627 O O . ILE B 1 263 ? 9.688 10.109 -9.242 1 97.56 263 ILE B O 1
ATOM 4631 N N . LYS B 1 264 ? 10.547 10.758 -11.148 1 97.06 264 LYS B N 1
ATOM 4632 C CA . LYS B 1 264 ? 10.898 12.078 -10.617 1 97.06 264 LYS B CA 1
ATOM 4633 C C . LYS B 1 264 ? 9.656 12.828 -10.156 1 97.06 264 LYS B C 1
ATOM 4635 O O . LYS B 1 264 ? 9.578 13.266 -9.008 1 97.06 264 LYS B O 1
ATOM 4640 N N . ALA B 1 265 ? 8.688 12.906 -11.047 1 96.25 265 ALA B N 1
ATOM 4641 C CA . ALA B 1 265 ? 7.523 13.75 -10.781 1 96.25 265 ALA B CA 1
ATOM 4642 C C . ALA B 1 265 ? 6.648 13.141 -9.688 1 96.25 265 ALA B C 1
ATOM 4644 O O . ALA B 1 265 ? 6.207 13.844 -8.773 1 96.25 265 ALA B O 1
ATOM 4645 N N . ARG B 1 266 ? 6.426 11.828 -9.734 1 97.06 266 ARG B N 1
ATOM 4646 C CA . ARG B 1 266 ? 5.395 11.219 -8.898 1 97.06 266 ARG B CA 1
ATOM 4647 C C . ARG B 1 266 ? 5.992 10.672 -7.605 1 97.06 266 ARG B C 1
ATOM 4649 O O . ARG B 1 266 ? 5.383 10.773 -6.539 1 97.06 266 ARG B O 1
ATOM 4656 N N . LEU B 1 267 ? 7.148 10.102 -7.676 1 98.12 267 LEU B N 1
ATOM 4657 C CA . LEU B 1 267 ? 7.707 9.453 -6.492 1 98.12 267 LEU B CA 1
ATOM 4658 C C . LEU B 1 267 ? 8.547 10.438 -5.688 1 98.12 267 LEU B C 1
ATOM 4660 O O . LEU B 1 267 ? 8.453 10.477 -4.457 1 98.12 267 LEU B O 1
ATOM 4664 N N . ILE B 1 268 ? 9.375 11.219 -6.336 1 98 268 ILE B N 1
ATOM 4665 C CA . ILE B 1 268 ? 10.305 12.078 -5.609 1 98 268 ILE B CA 1
ATOM 4666 C C . ILE B 1 268 ? 9.641 13.422 -5.305 1 98 268 ILE B C 1
ATOM 4668 O O . ILE B 1 268 ? 9.438 13.766 -4.137 1 98 268 ILE B O 1
ATOM 4672 N N . ASP B 1 269 ? 9.148 14.109 -6.32 1 95.38 269 ASP B N 1
ATOM 4673 C CA . ASP B 1 269 ? 8.68 15.477 -6.16 1 95.38 269 ASP B CA 1
ATOM 4674 C C . ASP B 1 269 ? 7.305 15.516 -5.488 1 95.38 269 ASP B C 1
ATOM 4676 O O . ASP B 1 269 ? 6.938 16.516 -4.867 1 95.38 269 ASP B O 1
ATOM 4680 N N . GLU B 1 270 ? 6.582 14.453 -5.609 1 94.75 270 GLU B N 1
ATOM 4681 C CA . GLU B 1 270 ? 5.258 14.43 -5 1 94.75 270 GLU B CA 1
ATOM 4682 C C . GLU B 1 270 ? 5.234 13.555 -3.752 1 94.75 270 GLU B C 1
ATOM 4684 O O . GLU B 1 270 ? 5.102 14.062 -2.637 1 94.75 270 GLU B O 1
ATOM 4689 N N . PHE B 1 271 ? 5.457 12.336 -3.906 1 97.38 271 PHE B N 1
ATOM 4690 C CA . PHE B 1 271 ? 5.309 11.414 -2.785 1 97.38 271 PHE B CA 1
ATOM 4691 C C . PHE B 1 271 ? 6.332 11.719 -1.697 1 97.38 271 PHE B C 1
ATOM 4693 O O . PHE B 1 271 ? 5.965 11.992 -0.553 1 97.38 271 PHE B O 1
ATOM 4700 N N . LEU B 1 272 ? 7.594 11.625 -2.051 1 98.12 272 LEU B N 1
ATOM 4701 C CA . LEU B 1 272 ? 8.648 11.773 -1.054 1 98.12 272 LEU B CA 1
ATOM 4702 C C . LEU B 1 272 ? 8.609 13.164 -0.425 1 98.12 272 LEU B C 1
ATOM 4704 O O . LEU B 1 272 ? 8.75 13.305 0.792 1 98.12 272 LEU B O 1
ATOM 4708 N N . ALA B 1 273 ? 8.445 14.195 -1.279 1 96.5 273 ALA B N 1
ATOM 4709 C CA . ALA B 1 273 ? 8.359 15.562 -0.778 1 96.5 273 ALA B CA 1
ATOM 4710 C C . ALA B 1 273 ? 7.262 15.688 0.277 1 96.5 273 ALA B C 1
ATOM 4712 O O . ALA B 1 273 ? 7.484 16.266 1.342 1 96.5 273 ALA B O 1
ATOM 4713 N N . HIS B 1 274 ? 6.184 15.102 -0.01 1 95.44 274 HIS B N 1
ATOM 4714 C CA . HIS B 1 274 ? 5.059 15.172 0.914 1 95.44 274 HIS B CA 1
ATOM 4715 C C . HIS B 1 274 ? 5.344 14.391 2.189 1 95.44 274 HIS B C 1
ATOM 4717 O O . HIS B 1 274 ? 4.984 14.82 3.285 1 95.44 274 HIS B O 1
ATOM 4723 N N . GLU B 1 275 ? 5.926 13.227 2.068 1 96.31 275 GLU B N 1
ATOM 4724 C CA . GLU B 1 275 ? 6.254 12.422 3.24 1 96.31 275 GLU B CA 1
ATOM 4725 C C . GLU B 1 275 ? 7.219 13.156 4.164 1 96.31 275 GLU B C 1
ATOM 4727 O O . GLU B 1 275 ? 7.066 13.125 5.387 1 96.31 275 GLU B O 1
ATOM 4732 N N . GLU B 1 276 ? 8.156 13.82 3.57 1 96.19 276 GLU B N 1
ATOM 4733 C CA . GLU B 1 276 ? 9.133 14.555 4.363 1 96.19 276 GLU B CA 1
ATOM 4734 C C . GLU B 1 276 ? 8.484 15.734 5.082 1 96.19 276 GLU B C 1
ATOM 4736 O O . GLU B 1 276 ? 8.781 16 6.246 1 96.19 276 GLU B O 1
ATOM 4741 N N . GLN B 1 277 ? 7.621 16.391 4.395 1 95.31 277 GLN B N 1
ATOM 4742 C CA . GLN B 1 277 ? 6.918 17.5 5.023 1 95.31 277 GLN B CA 1
ATOM 4743 C C . GLN B 1 277 ? 5.988 17.016 6.129 1 95.31 277 GLN B C 1
ATOM 4745 O O . GLN B 1 277 ? 5.895 17.625 7.191 1 95.31 277 GLN B O 1
ATOM 4750 N N . ASN B 1 278 ? 5.324 15.938 5.867 1 94.75 278 ASN B N 1
ATOM 4751 C CA . ASN B 1 278 ? 4.438 15.359 6.871 1 94.75 278 ASN B CA 1
ATOM 4752 C C . ASN B 1 278 ? 5.191 15 8.148 1 94.75 278 ASN B C 1
ATOM 4754 O O . ASN B 1 278 ? 4.645 15.117 9.25 1 94.75 278 ASN B O 1
ATOM 4758 N N . LYS B 1 279 ? 6.379 14.562 8.023 1 94.31 279 LYS B N 1
ATOM 4759 C CA . LYS B 1 279 ? 7.188 14.266 9.203 1 94.31 279 LYS B CA 1
ATOM 4760 C C . LYS B 1 279 ? 7.422 15.523 10.031 1 94.31 279 LYS B C 1
ATOM 4762 O O . LYS B 1 279 ? 7.363 15.484 11.266 1 94.31 279 LYS B O 1
ATOM 4767 N N . GLN B 1 280 ? 7.633 16.625 9.359 1 92.56 280 GLN B N 1
ATOM 4768 C CA . GLN B 1 280 ? 7.855 17.891 10.055 1 92.56 280 GLN B CA 1
ATOM 4769 C C . GLN B 1 280 ? 6.582 18.375 10.75 1 92.56 280 GLN B C 1
ATOM 4771 O O . GLN B 1 280 ? 6.625 18.797 11.906 1 92.56 280 GLN B O 1
ATOM 4776 N N . VAL B 1 281 ? 5.559 18.266 10.031 1 92.38 281 VAL B N 1
ATOM 4777 C CA . VAL B 1 281 ? 4.27 18.672 10.586 1 92.38 281 VAL B CA 1
ATOM 4778 C C . VAL B 1 281 ? 3.938 17.812 11.797 1 92.38 281 VAL B C 1
ATOM 4780 O O . VAL B 1 281 ? 3.547 18.328 12.852 1 92.38 281 VAL B O 1
ATOM 4783 N N . ALA B 1 282 ? 4.129 16.531 11.641 1 93.12 282 ALA B N 1
ATOM 4784 C CA . ALA B 1 282 ? 3.828 15.586 12.719 1 93.12 282 ALA B CA 1
ATOM 4785 C C . ALA B 1 282 ? 4.707 15.852 13.938 1 93.12 282 ALA B C 1
ATOM 4787 O O . ALA B 1 282 ? 4.23 15.82 15.078 1 93.12 282 ALA B O 1
ATOM 4788 N N . ASP B 1 283 ? 5.895 16.062 13.703 1 91.88 283 ASP B N 1
ATOM 4789 C CA . ASP B 1 283 ? 6.816 16.359 14.797 1 91.88 283 ASP B CA 1
ATOM 4790 C C . ASP B 1 283 ? 6.383 17.609 15.562 1 91.88 283 ASP B C 1
ATOM 4792 O O . ASP B 1 283 ? 6.367 17.609 16.797 1 91.88 283 ASP B O 1
ATOM 4796 N N . TRP B 1 284 ? 5.969 18.562 14.867 1 90 284 TRP B N 1
ATOM 4797 C CA . TRP B 1 284 ? 5.578 19.828 15.477 1 90 284 TRP B CA 1
ATOM 4798 C C . TRP B 1 284 ? 4.234 19.703 16.188 1 90 284 TRP B C 1
ATOM 4800 O O . TRP B 1 284 ? 4.098 20.109 17.344 1 90 284 TRP B O 1
ATOM 4810 N N . LEU B 1 285 ? 3.289 19.125 15.508 1 88.44 285 LEU B N 1
ATOM 4811 C CA . LEU B 1 285 ? 1.918 19.141 16 1 88.44 285 LEU B CA 1
ATOM 4812 C C . LEU B 1 285 ? 1.701 18.016 17.031 1 88.44 285 LEU B C 1
ATOM 4814 O O . LEU B 1 285 ? 0.969 18.203 18 1 88.44 285 LEU B O 1
ATOM 4818 N N . LEU B 1 286 ? 2.385 16.891 16.766 1 87.12 286 LEU B N 1
ATOM 4819 C CA . LEU B 1 286 ? 2.061 15.711 17.562 1 87.12 286 LEU B CA 1
ATOM 4820 C C . LEU B 1 286 ? 3.271 15.25 18.359 1 87.12 286 LEU B C 1
ATOM 4822 O O . LEU B 1 286 ? 3.152 14.375 19.234 1 87.12 286 LEU B O 1
ATOM 4826 N N . GLY B 1 287 ? 4.449 15.781 18.109 1 87.25 287 GLY B N 1
ATOM 4827 C CA . GLY B 1 287 ? 5.668 15.414 18.812 1 87.25 287 GLY B CA 1
ATOM 4828 C C . GLY B 1 287 ? 6.234 14.078 18.359 1 87.25 287 GLY B C 1
ATOM 4829 O O . GLY B 1 287 ? 7.121 13.523 19.016 1 87.25 287 GLY B O 1
ATOM 4830 N N . GLU B 1 288 ? 5.645 13.539 17.344 1 90.38 288 GLU B N 1
ATOM 4831 C CA . GLU B 1 288 ? 6.055 12.25 16.781 1 90.38 288 GLU B CA 1
ATOM 4832 C C . GLU B 1 288 ? 6.184 12.328 15.266 1 90.38 288 GLU B C 1
ATOM 4834 O O . GLU B 1 288 ? 5.188 12.25 14.547 1 90.38 288 GLU B O 1
ATOM 4839 N N . PRO B 1 289 ? 7.41 12.312 14.805 1 91.12 289 PRO B N 1
ATOM 4840 C CA . PRO B 1 289 ? 7.637 12.547 13.375 1 91.12 289 PRO B CA 1
ATOM 4841 C C . PRO B 1 289 ? 6.914 11.531 12.492 1 91.12 289 PRO B C 1
ATOM 4843 O O . PRO B 1 289 ? 6.535 11.859 11.359 1 91.12 289 PRO B O 1
ATOM 4846 N N . LEU B 1 290 ? 6.703 10.305 12.984 1 93.44 290 LEU B N 1
ATOM 4847 C CA . LEU B 1 290 ? 6.121 9.273 12.125 1 93.44 290 LEU B CA 1
ATOM 4848 C C . LEU B 1 290 ? 4.629 9.117 12.398 1 93.44 290 LEU B C 1
ATOM 4850 O O . LEU B 1 290 ? 4.008 8.156 11.953 1 93.44 290 LEU B O 1
ATOM 4854 N N . ALA B 1 291 ? 4.09 10.109 13.086 1 91.69 291 ALA B N 1
ATOM 4855 C CA . ALA B 1 291 ? 2.688 10.023 13.484 1 91.69 291 ALA B CA 1
ATOM 4856 C C . ALA B 1 291 ? 1.77 10.016 12.258 1 91.69 291 ALA B C 1
ATOM 4858 O O . ALA B 1 291 ? 0.677 9.445 12.305 1 91.69 291 ALA B O 1
ATOM 4859 N N . MET B 1 292 ? 2.246 10.547 11.18 1 91.44 292 MET B N 1
ATOM 4860 C CA . MET B 1 292 ? 1.396 10.641 9.992 1 91.44 292 MET B CA 1
ATOM 4861 C C . MET B 1 292 ? 1.649 9.477 9.047 1 91.44 292 MET B C 1
ATOM 4863 O O . MET B 1 292 ? 1.09 9.43 7.949 1 91.44 292 MET B O 1
ATOM 4867 N N . GLN B 1 293 ? 2.459 8.547 9.469 1 93.12 293 GLN B N 1
ATOM 4868 C CA . GLN B 1 293 ? 2.613 7.285 8.758 1 93.12 293 GLN B CA 1
ATOM 4869 C C . GLN B 1 293 ? 1.564 6.27 9.203 1 93.12 293 GLN B C 1
ATOM 4871 O O . GLN B 1 293 ? 1.708 5.07 8.961 1 93.12 293 GLN B O 1
ATOM 4876 N N . GLN B 1 294 ? 0.645 6.777 9.898 1 93.81 294 GLN B N 1
ATOM 4877 C CA . GLN B 1 294 ? -0.58 6.098 10.312 1 93.81 294 GLN B CA 1
ATOM 4878 C C . GLN B 1 294 ? -1.77 7.055 10.297 1 93.81 294 GLN B C 1
ATOM 4880 O O . GLN B 1 294 ? -1.593 8.273 10.305 1 93.81 294 GLN B O 1
ATOM 4885 N N . ASP B 1 295 ? -2.914 6.441 10.25 1 94.31 295 ASP B N 1
ATOM 4886 C CA . ASP B 1 295 ? -4.086 7.309 10.289 1 94.31 295 ASP B CA 1
ATOM 4887 C C . ASP B 1 295 ? -4.109 8.148 11.57 1 94.31 295 ASP B C 1
ATOM 4889 O O . ASP B 1 295 ? -4.117 7.598 12.672 1 94.31 295 ASP B O 1
ATOM 4893 N N . VAL B 1 296 ? -4.148 9.43 11.453 1 91.5 296 VAL B N 1
ATOM 4894 C CA . VAL B 1 296 ? -4.09 10.336 12.594 1 91.5 296 VAL B CA 1
ATOM 4895 C C . VAL B 1 296 ? -5.328 10.141 13.469 1 91.5 296 VAL B C 1
ATOM 4897 O O . VAL B 1 296 ? -5.312 10.469 14.656 1 91.5 296 VAL B O 1
ATOM 4900 N N . LEU B 1 297 ? -6.398 9.609 12.883 1 94.31 297 LEU B N 1
ATOM 4901 C CA . LEU B 1 297 ? -7.656 9.422 13.602 1 94.31 297 LEU B CA 1
ATOM 4902 C C . LEU B 1 297 ? -7.715 8.039 14.234 1 94.31 297 LEU B C 1
ATOM 4904 O O . LEU B 1 297 ? -8.688 7.699 14.914 1 94.31 297 LEU B O 1
ATOM 4908 N N . ARG B 1 298 ? -6.715 7.254 14.094 1 94.94 298 ARG B N 1
ATOM 4909 C CA . ARG B 1 298 ? -6.758 5.824 14.383 1 94.94 298 ARG B CA 1
ATOM 4910 C C . ARG B 1 298 ? -7.094 5.574 15.852 1 94.94 298 ARG B C 1
ATOM 4912 O O . ARG B 1 298 ? -7.73 4.57 16.188 1 94.94 298 ARG B O 1
ATOM 4919 N N . LYS B 1 299 ? -6.668 6.414 16.719 1 93.81 299 LYS B N 1
ATOM 4920 C CA . LYS B 1 299 ? -6.781 6.156 18.156 1 93.81 299 LYS B CA 1
ATOM 4921 C C . LYS B 1 299 ? -8.234 6.254 18.625 1 93.81 299 LYS B C 1
ATOM 4923 O O . LYS B 1 299 ? -8.617 5.625 19.609 1 93.81 299 LYS B O 1
ATOM 4928 N N . ASP B 1 300 ? -8.992 6.969 17.938 1 94.44 300 ASP B N 1
ATOM 4929 C CA . ASP B 1 300 ? -10.367 7.207 18.344 1 94.44 300 ASP B CA 1
ATOM 4930 C C . ASP B 1 300 ? -11.312 6.16 17.75 1 94.44 300 ASP B C 1
ATOM 4932 O O . ASP B 1 300 ? -12.445 6.012 18.203 1 94.44 300 ASP B O 1
ATOM 4936 N N . GLY B 1 301 ? -10.883 5.426 16.797 1 96.25 301 GLY B N 1
ATOM 4937 C CA . GLY B 1 301 ? -11.703 4.492 16.031 1 96.25 301 GLY B CA 1
ATOM 4938 C C . GLY B 1 301 ? -12.234 3.344 16.875 1 96.25 301 GLY B C 1
ATOM 4939 O O . GLY B 1 301 ? -13.438 3.115 16.938 1 96.25 301 GLY B O 1
ATOM 4940 N N . PRO B 1 302 ? -11.383 2.678 17.625 1 96.06 302 PRO B N 1
ATOM 4941 C CA . PRO B 1 302 ? -11.758 1.431 18.297 1 96.06 302 PRO B CA 1
ATOM 4942 C C . PRO B 1 302 ? -12.922 1.611 19.266 1 96.06 302 PRO B C 1
ATOM 4944 O O . PRO B 1 302 ? -13.891 0.841 19.219 1 96.06 302 PRO B O 1
ATOM 4947 N N . ASP B 1 303 ? -12.875 2.631 20.062 1 95.88 303 ASP B N 1
ATOM 4948 C CA . ASP B 1 303 ? -13.938 2.848 21.031 1 95.88 303 ASP B CA 1
ATOM 4949 C C . ASP B 1 303 ? -15.266 3.156 20.344 1 95.88 303 ASP B C 1
ATOM 4951 O O . ASP B 1 303 ? -16.312 2.633 20.734 1 95.88 303 ASP B O 1
ATOM 4955 N N . ILE B 1 304 ? -15.227 3.947 19.391 1 96.88 304 ILE B N 1
ATOM 4956 C CA . ILE B 1 304 ? -16.422 4.332 18.656 1 96.88 304 ILE B CA 1
ATOM 4957 C C . ILE B 1 304 ? -17 3.113 17.938 1 96.88 304 ILE B C 1
ATOM 4959 O O . ILE B 1 304 ? -18.203 2.871 17.984 1 96.88 304 ILE B O 1
ATOM 4963 N N . ILE B 1 305 ? -16.156 2.344 17.344 1 97.31 305 ILE B N 1
ATOM 4964 C CA . ILE B 1 305 ? -16.578 1.168 16.578 1 97.31 305 ILE B CA 1
ATOM 4965 C C . ILE B 1 305 ? -17.172 0.132 17.531 1 97.31 305 ILE B C 1
ATOM 4967 O O . ILE B 1 305 ? -18.172 -0.524 17.188 1 97.31 305 ILE B O 1
ATOM 4971 N N . ALA B 1 306 ? -16.625 -0.007 18.688 1 95.5 306 ALA B N 1
ATOM 4972 C CA . ALA B 1 306 ? -17.156 -0.94 19.688 1 95.5 306 ALA B CA 1
ATOM 4973 C C . ALA B 1 306 ? -18.578 -0.578 20.062 1 95.5 306 ALA B C 1
ATOM 4975 O O . ALA B 1 306 ? -19.406 -1.459 20.344 1 95.5 306 ALA B O 1
ATOM 4976 N N . GLN B 1 307 ? -18.844 0.672 20.078 1 95.75 307 GLN B N 1
ATOM 4977 C CA . GLN B 1 307 ? -20.188 1.126 20.375 1 95.75 307 GLN B CA 1
ATOM 4978 C C . GLN B 1 307 ? -21.141 0.86 19.219 1 95.75 307 GLN B C 1
ATOM 4980 O O . GLN B 1 307 ? -22.297 0.472 19.422 1 95.75 307 GLN B O 1
ATOM 4985 N N . LEU B 1 308 ? -20.672 1.045 18.031 1 96.44 308 LEU B N 1
ATOM 4986 C CA . LEU B 1 308 ? -21.5 0.881 16.828 1 96.44 308 LEU B CA 1
ATOM 4987 C C . LEU B 1 308 ? -21.734 -0.596 16.531 1 96.44 308 LEU B C 1
ATOM 4989 O O . LEU B 1 308 ? -22.797 -0.966 16.031 1 96.44 308 LEU B O 1
ATOM 4993 N N . LEU B 1 309 ? -20.703 -1.395 16.75 1 95.5 309 LEU B N 1
ATOM 4994 C CA . LEU B 1 309 ? -20.734 -2.832 16.516 1 95.5 309 LEU B CA 1
ATOM 4995 C C . LEU B 1 309 ? -20.391 -3.607 17.781 1 95.5 309 LEU B C 1
ATOM 4997 O O . LEU B 1 309 ? -19.312 -4.18 17.875 1 95.5 309 LEU B O 1
ATOM 5001 N N . PRO B 1 310 ? -21.328 -3.639 18.688 1 89.12 310 PRO B N 1
ATOM 5002 C CA . PRO B 1 310 ? -21.078 -4.352 19.938 1 89.12 310 PRO B CA 1
ATOM 5003 C C . PRO B 1 310 ? -20.875 -5.852 19.734 1 89.12 310 PRO B C 1
ATOM 5005 O O . PRO B 1 310 ? -21.375 -6.414 18.75 1 89.12 310 PRO B O 1
ATOM 5008 N N . GLU B 1 311 ? -19.953 -6.387 20.562 1 78.75 311 GLU B N 1
ATOM 5009 C CA . GLU B 1 311 ? -19.75 -7.832 20.484 1 78.75 311 GLU B CA 1
ATOM 5010 C C . GLU B 1 311 ? -21.047 -8.586 20.766 1 78.75 311 GLU B C 1
ATOM 5012 O O . GLU B 1 311 ? -21.844 -8.18 21.609 1 78.75 311 GLU B O 1
ATOM 5017 N N . LYS B 1 312 ? -21.359 -9.383 19.891 1 65.25 312 LYS B N 1
ATOM 5018 C CA . LYS B 1 312 ? -22.5 -10.234 20.172 1 65.25 312 LYS B CA 1
ATOM 5019 C C . LYS B 1 312 ? -22.234 -11.148 21.359 1 65.25 312 LYS B C 1
ATOM 5021 O O . LYS B 1 312 ? -21.141 -11.727 21.469 1 65.25 312 LYS B O 1
ATOM 5026 N N . GLU B 1 313 ? -22.781 -10.828 22.531 1 55.53 313 GLU B N 1
ATOM 5027 C CA . GLU B 1 313 ? -22.703 -11.734 23.672 1 55.53 313 GLU B CA 1
ATOM 5028 C C . GLU B 1 313 ? -22.828 -13.188 23.25 1 55.53 313 GLU B C 1
ATOM 5030 O O . GLU B 1 313 ? -23.719 -13.531 22.469 1 55.53 313 GLU B O 1
ATOM 5035 N N . GLN B 1 314 ? -21.75 -13.82 23.109 1 51.62 314 GLN B N 1
ATOM 5036 C CA . GLN B 1 314 ? -21.969 -15.258 23 1 51.62 314 GLN B CA 1
ATOM 5037 C C . GLN B 1 314 ? -23.062 -15.719 23.953 1 51.62 314 GLN B C 1
ATOM 5039 O O . GLN B 1 314 ? -23.078 -15.328 25.125 1 51.62 314 GLN B O 1
ATOM 5044 N N . PRO B 1 315 ? -24.172 -16.125 23.469 1 49.16 315 PRO B N 1
ATOM 5045 C CA . PRO B 1 315 ? -25.094 -16.703 24.453 1 49.16 315 PRO B CA 1
ATOM 5046 C C . PRO B 1 315 ? -24.359 -17.531 25.516 1 49.16 315 PRO B C 1
ATOM 5048 O O . PRO B 1 315 ? -23.312 -18.125 25.234 1 49.16 315 PRO B O 1
ATOM 5051 N N . GLU B 1 316 ? -24.484 -17.094 26.781 1 46.88 316 GLU B N 1
ATOM 5052 C CA . GLU B 1 316 ? -24.016 -17.969 27.859 1 46.88 316 GLU B CA 1
ATOM 5053 C C . GLU B 1 316 ? -24.25 -19.438 27.516 1 46.88 316 GLU B C 1
ATOM 5055 O O . GLU B 1 316 ? -25.297 -19.797 26.984 1 46.88 316 GLU B O 1
ATOM 5060 N N . PRO B 1 317 ? -23.172 -20.094 27.453 1 45 317 PRO B N 1
ATOM 5061 C CA . PRO B 1 317 ? -23.5 -21.5 27.266 1 45 317 PRO B CA 1
ATOM 5062 C C . PRO B 1 317 ? -24.641 -21.984 28.156 1 45 317 PRO B C 1
ATOM 5064 O O . PRO B 1 317 ? -24.703 -21.609 29.328 1 45 317 PRO B O 1
ATOM 5067 N N . MET B 1 318 ? -25.797 -22.281 27.641 1 41.31 318 MET B N 1
ATOM 5068 C CA . MET B 1 318 ? -26.812 -22.938 28.469 1 41.31 318 MET B CA 1
ATOM 5069 C C . MET B 1 318 ? -26.172 -23.984 29.375 1 41.31 318 MET B C 1
ATOM 5071 O O . MET B 1 318 ? -25.453 -24.875 28.906 1 41.31 318 MET B O 1
ATOM 5075 N N . LYS B 1 319 ? -26.078 -23.641 30.641 1 43.53 319 LYS B N 1
ATOM 5076 C CA . LYS B 1 319 ? -25.734 -24.672 31.609 1 43.53 319 LYS B CA 1
ATOM 5077 C C . LYS B 1 319 ? -26.531 -25.953 31.375 1 43.53 319 LYS B C 1
ATOM 5079 O O . LYS B 1 319 ? -27.766 -25.938 31.406 1 43.53 319 LYS B O 1
ATOM 5084 N N . LYS B 1 320 ? -25.984 -26.922 30.75 1 33.41 320 LYS B N 1
ATOM 5085 C CA . LYS B 1 320 ? -26.594 -28.234 30.672 1 33.41 320 LYS B CA 1
ATOM 5086 C C . LYS B 1 320 ? -27.109 -28.688 32.031 1 33.41 320 LYS B C 1
ATOM 5088 O O . LYS B 1 320 ? -26.344 -28.859 32.969 1 33.41 320 LYS B O 1
ATOM 5093 N N . ILE B 1 321 ? -28.297 -28.312 32.438 1 31.03 321 ILE B N 1
ATOM 5094 C CA . ILE B 1 321 ? -28.906 -28.953 33.594 1 31.03 321 ILE B CA 1
ATOM 5095 C C . ILE B 1 321 ? -28.734 -30.469 33.469 1 31.03 321 ILE B C 1
ATOM 5097 O O . ILE B 1 321 ? -29.203 -31.094 32.531 1 31.03 321 ILE B O 1
ATOM 5101 N N . ALA B 1 322 ? -27.719 -30.906 34.219 1 40.22 322 ALA B N 1
ATOM 5102 C CA . ALA B 1 322 ? -27.562 -32.312 34.469 1 40.22 322 ALA B CA 1
ATOM 5103 C C . ALA B 1 322 ? -28.875 -32.969 34.906 1 40.22 322 ALA B C 1
ATOM 5105 O O . ALA B 1 322 ? -29.438 -32.594 35.938 1 40.22 322 ALA B O 1
ATOM 5106 N N . VAL B 1 323 ? -29.578 -33.438 33.969 1 27.98 323 VAL B N 1
ATOM 5107 C CA . VAL B 1 323 ? -30.562 -34.406 34.406 1 27.98 323 VAL B CA 1
ATOM 5108 C C . VAL B 1 323 ? -29.859 -35.719 34.812 1 27.98 323 VAL B C 1
ATOM 5110 O O . VAL B 1 323 ? -28.922 -36.156 34.125 1 27.98 323 VAL B O 1
#

Sequence (646 aa):
MLPNGGIFSEAQHEKSTSVLSSSLFSVNDQFLKEHQSASATALQGIMTVMVFHGGNLSLWVNDKKTGFQQREYQTISGDEYHQLKSVCHIPVILLDQIKSGRISRETLADLGSKLTNVLKALPVLPETVHSNAVAIVEQSTQCINRLQDISNLRLEEKIIGEILRDYQYAIKDNIAFLSAAATGKQLSALHDVTQKWLQEYGIDLSQNRVLLVGAHGPRKGFIEMQYFLRLYTCDSAYAETPVKNNYVYYIEMLPCHMAELDIKARLIDEFLAHEEQNKQVADWLLGEPLAMQQDVLRKDGPDIIAQLLPEKEQPEPMKKIAVMLPNGGIFSEAQHEKSTSVLSSSLFSVNDQFLKEHQSASATALQGIMTVMVFHGGNLSLWVNDKKTGFQQREYQTISGDEYHQLKSVCHIPVILLDQIKSGRISRETLADLGSKLTNVLKALPVLPETVHSNAVAIVEQSTQCINRLQDISNLRLEEKIIGEILRDYQYAIKDNIAFLSAAATGKQLSALHDVTQKWLQEYGIDLSQNRVLLVGAHGPRKGFIEMQYFLRLYTCDSAYAETPVKNNYVYYIEMLPCHMAELDIKARLIDEFLAHEEQNKQVADWLLGEPLAMQQDVLRKDGPDIIAQLLPEKEQPEPMKKIAV

pLDDT: mean 89.14, std 16.25, range [27.36, 98.88]